Protein AF-0000000072499290 (afdb_homodimer)

Solvent-accessible surface area (backbone atoms only — not comparable to full-atom values): 29122 Å² total; per-residue (Å²): 47,39,33,35,29,14,34,14,55,21,41,80,44,41,24,20,47,49,44,53,54,50,51,65,66,23,79,44,36,35,33,54,62,57,80,50,80,59,65,70,48,50,71,67,54,44,25,62,72,63,68,46,74,70,42,79,32,39,62,63,42,51,74,72,36,43,61,65,69,51,53,60,18,80,79,32,36,28,27,40,37,27,69,14,22,57,42,77,43,70,70,52,51,52,54,50,52,52,32,50,75,69,69,29,55,70,46,71,37,69,22,17,29,71,83,54,52,58,24,77,58,37,47,55,61,53,45,25,26,48,43,37,65,47,72,75,69,52,98,87,46,72,83,57,64,54,54,55,54,48,31,54,22,41,75,71,34,18,21,26,49,32,45,49,32,63,47,46,66,50,63,37,65,67,24,61,71,70,71,43,90,52,56,49,73,66,44,67,44,44,63,31,56,53,31,46,53,50,53,52,43,51,52,52,52,55,63,68,50,69,95,78,76,76,77,84,66,73,74,49,57,72,37,48,27,37,43,37,13,31,59,68,34,96,74,44,43,66,41,60,43,31,38,58,57,32,55,73,54,84,68,74,66,70,52,40,38,39,30,45,57,36,62,75,49,73,67,29,52,58,40,42,57,76,32,109,46,39,33,34,28,14,35,15,54,22,41,82,46,41,24,20,47,48,47,51,54,51,50,64,66,24,80,43,36,34,31,52,61,60,82,54,77,58,64,69,47,52,72,66,53,43,26,63,72,64,68,46,75,70,42,80,33,40,60,64,42,53,74,72,36,42,62,64,70,52,54,62,19,80,80,34,37,28,27,41,35,28,70,13,24,57,41,77,44,70,69,53,50,51,53,51,54,53,32,49,74,70,67,27,57,71,45,72,36,71,21,18,30,70,82,54,52,58,24,77,60,37,47,56,62,53,45,25,25,48,45,37,64,46,72,77,68,52,97,88,46,72,84,55,66,53,53,55,56,49,32,56,24,41,78,70,35,17,21,26,50,32,46,49,32,62,48,46,64,47,63,38,66,67,26,61,70,69,71,42,88,52,57,48,74,66,44,67,46,44,62,32,56,53,32,46,53,52,53,50,42,51,52,51,54,56,64,69,53,75,93,82,82,75,78,85,66,74,73,49,59,73,36,49,27,38,43,37,13,33,60,69,33,96,74,45,43,66,39,60,43,32,37,58,59,33,57,74,54,82,67,74,66,72,54,40,38,40,30,45,58,36,62,74,50,72,68,28,52,60,39,44,57,75,33,110

Secondary structure (DSSP, 8-state):
-EEEEE-BSS-GGGSBHHHHHHHHH-SEEEEE-SS---SS--HHHHHHHHTS--EEE-HHHHHH-HHHHHTTTTTS-EEEEESBSTTSSHHHHHHHHHHHHTT--EEEE----HHHHGGGGS--GGGB---EEEPPP-SS----HHHHHHHHHHHTT-BEEEEEPEE---B-HHHHHHT---B-PPEEPPHHHHHHHHHHHHHHHHHH--SSS-------TT-EEEEEESTTSTT-EEEEEETGGGGG----SSPEEEEE--SPPHHHHHHHGGG-/-EEEEE-BSS-GGGSBHHHHHHHHH-SEEEEE-SS---SS--HHHHHHHHTS--EEE-HHHHHH-HHHHHTTTTTS-EEEEESBSTTSSHHHHHHHHHHHHTT--EEEE----HHHHGGGGS--GGGB---EEEPPP-SS----HHHHHHHHHHHTT-BEEEEEPEE---B-HHHHHHT---B-PPEEPPHHHHHHHHHHHHHHHHHH--SSS-------TT-EEEEEESTTSTT-EEEEEETGGGGG----SSPEEEEE--SPPHHHHHHHGGG-

Foldseek 3Di:
DEEEFECEFADNVQGDPVRLVLLVQFPAAEEEDEADDNVPDDLVRNCVVSVHHYHYAYLCCLVPVLVVQCPCLQPTYGYYYYYAFQPPDPSNVVSVVVCVVVPRDYDGHTGHHCLVLVCVLVADSVQADDEAEDEDDDPVDQDLVSQVVCQVSQVVQGKYKYFYDKAWFDPPPVCVVVVHSDGPHIDADDLLSSLVSNQVSVVVVVVVPPPDDPPSGPQDQQFKKKKWFSGPYPLIAIAIGGSVCSNPDDRDDDDMMMMGGGHDDPSSVVSNVVHD/DEEEFECEFAANVQGDPVRLVLLVQFPAAEEEDEADDNVPDDLVRNCVVSVHHYHYAYLCCLVPVLVVQCPCLQPTYGYYYYYAFQPPDVSNVVSVVVCVVVPRDYDGHTGHHCLVLVCVLVADSVQADDEAEDEQDDPVDQDLVSQVVCQVSQVVQGKYKYFYDKAWFDPPPVCVVVVHSDGPHIDADDLLRSLVSNQVSVVVVVVVPPDDDPPSGPQDQQFKKKKWFSRPYPLIAIAIGGSVCSNPDDRDDDDMMMMGGGHDDPSSVVSNVVHD

Structure (mmCIF, N/CA/C/O backbone):
data_AF-0000000072499290-model_v1
#
loop_
_entity.id
_entity.type
_entity.pdbx_description
1 polymer 'diphthine methyl ester synthase'
#
loop_
_atom_site.group_PDB
_atom_site.id
_atom_site.type_symbol
_atom_site.label_atom_id
_atom_site.label_alt_id
_atom_site.label_comp_id
_atom_site.label_asym_id
_atom_site.label_entity_id
_atom_site.label_seq_id
_atom_site.pdbx_PDB_ins_code
_atom_site.Cartn_x
_atom_site.Cartn_y
_atom_site.Cartn_z
_atom_site.occupancy
_atom_site.B_iso_or_equiv
_atom_site.auth_seq_id
_atom_site.auth_comp_id
_atom_site.auth_asym_id
_atom_site.auth_atom_id
_atom_site.pdbx_PDB_model_num
ATOM 1 N N . MET A 1 1 ? 14.492 12.625 -19.109 1 92.94 1 MET A N 1
ATOM 2 C CA . MET A 1 1 ? 13.508 11.742 -18.5 1 92.94 1 MET A CA 1
ATOM 3 C C . MET A 1 1 ? 13.18 12.195 -17.078 1 92.94 1 MET A C 1
ATOM 5 O O . MET A 1 1 ? 14.047 12.719 -16.375 1 92.94 1 MET A O 1
ATOM 9 N N . LEU A 1 2 ? 11.938 12.016 -16.734 1 93.06 2 LEU A N 1
ATOM 10 C CA . LEU A 1 2 ? 11.5 12.352 -15.383 1 93.06 2 LEU A CA 1
ATOM 11 C C . LEU A 1 2 ? 11.367 11.102 -14.523 1 93.06 2 LEU A C 1
ATOM 13 O O . LEU A 1 2 ? 10.633 10.172 -14.875 1 93.06 2 LEU A O 1
ATOM 17 N N . TYR A 1 3 ? 12.086 11.117 -13.461 1 94 3 TYR A N 1
ATOM 18 C CA . TYR A 1 3 ? 11.984 10.008 -12.516 1 94 3 TYR A CA 1
ATOM 19 C C . TYR A 1 3 ? 11.234 10.43 -11.258 1 94 3 TYR A C 1
ATOM 21 O O . TYR A 1 3 ? 11.617 11.391 -10.586 1 94 3 TYR A O 1
ATOM 29 N N . LEU A 1 4 ? 10.164 9.797 -11.031 1 93.94 4 LEU A N 1
ATOM 30 C CA . LEU A 1 4 ? 9.492 9.953 -9.742 1 93.94 4 LEU A CA 1
ATOM 31 C C . LEU A 1 4 ? 9.914 8.852 -8.773 1 93.94 4 LEU A C 1
ATOM 33 O O . LEU A 1 4 ? 9.57 7.68 -8.977 1 93.94 4 LEU A O 1
ATOM 37 N N . ILE A 1 5 ? 10.562 9.281 -7.68 1 94.38 5 ILE A N 1
ATOM 38 C CA . ILE A 1 5 ? 11.219 8.297 -6.828 1 94.38 5 ILE A CA 1
ATOM 39 C C . ILE A 1 5 ? 10.633 8.352 -5.418 1 94.38 5 ILE A C 1
ATOM 41 O O . ILE A 1 5 ? 10.648 9.406 -4.777 1 94.38 5 ILE A O 1
ATOM 45 N N . GLY A 1 6 ? 10.141 7.215 -4.973 1 93.5 6 GLY A N 1
ATOM 46 C CA . GLY A 1 6 ? 9.703 7.102 -3.59 1 93.5 6 GLY A CA 1
ATOM 47 C C . GLY A 1 6 ? 10.844 6.91 -2.613 1 93.5 6 GLY A C 1
ATOM 48 O O . GLY A 1 6 ? 11.75 6.105 -2.857 1 93.5 6 GLY A O 1
ATOM 49 N N . LEU A 1 7 ? 10.758 7.602 -1.494 1 91.69 7 LEU A N 1
ATOM 50 C CA . LEU A 1 7 ? 11.867 7.602 -0.544 1 91.69 7 LEU A CA 1
ATOM 51 C C . LEU A 1 7 ? 11.594 6.641 0.608 1 91.69 7 LEU A C 1
ATOM 53 O O . LEU A 1 7 ? 12.477 6.375 1.426 1 91.69 7 LEU A O 1
ATOM 57 N N . GLY A 1 8 ? 10.359 6.141 0.69 1 90.75 8 GLY A N 1
ATOM 58 C CA . GLY A 1 8 ? 9.984 5.336 1.845 1 90.75 8 GLY A CA 1
ATOM 59 C C . GLY A 1 8 ? 9.508 6.172 3.021 1 90.75 8 GLY A C 1
ATOM 60 O O . GLY A 1 8 ? 9.141 7.332 2.855 1 90.75 8 GLY A O 1
ATOM 61 N N . LEU A 1 9 ? 9.539 5.605 4.254 1 87.88 9 LEU A N 1
ATOM 62 C CA . LEU A 1 9 ? 8.828 6.258 5.344 1 87.88 9 LEU A CA 1
ATOM 63 C C . LEU A 1 9 ? 9.773 6.59 6.492 1 87.88 9 LEU A C 1
ATOM 65 O O . LEU A 1 9 ? 9.523 7.516 7.266 1 87.88 9 LEU A O 1
ATOM 69 N N . GLY A 1 10 ? 10.82 5.934 6.652 1 84.44 10 GLY A N 1
ATOM 70 C CA . GLY A 1 10 ? 11.594 6 7.883 1 84.44 10 GLY A CA 1
ATOM 71 C C . GLY A 1 10 ? 12.734 6.996 7.82 1 84.44 10 GLY A C 1
ATOM 72 O O . GLY A 1 10 ? 12.711 8.023 8.5 1 84.44 10 GLY A O 1
ATOM 73 N N . ASP A 1 11 ? 13.742 6.621 7.051 1 87.25 11 ASP A N 1
ATOM 74 C CA . ASP A 1 11 ? 14.93 7.469 6.988 1 87.25 11 ASP A CA 1
ATOM 75 C C . ASP A 1 11 ? 15.586 7.395 5.613 1 87.25 11 ASP A C 1
ATOM 77 O O . ASP A 1 11 ? 15.047 6.758 4.699 1 87.25 11 ASP A O 1
ATOM 81 N N . LYS A 1 12 ? 16.656 8.047 5.492 1 89.06 12 LYS A N 1
ATOM 82 C CA . LYS A 1 12 ? 17.344 8.211 4.211 1 89.06 12 LYS A CA 1
ATOM 83 C C . LYS A 1 12 ? 17.766 6.863 3.641 1 89.06 12 LYS A C 1
ATOM 85 O O . LYS A 1 12 ? 18 6.738 2.436 1 89.06 12 LYS A O 1
ATOM 90 N N . THR A 1 13 ? 17.844 5.887 4.484 1 92.44 13 THR A N 1
ATOM 91 C CA . THR A 1 13 ? 18.312 4.586 4.016 1 92.44 13 THR A CA 1
ATOM 92 C C . THR A 1 13 ? 17.156 3.756 3.479 1 92.44 13 THR A C 1
ATOM 94 O O . THR A 1 13 ? 17.359 2.65 2.971 1 92.44 13 THR A O 1
ATOM 97 N N . ASP A 1 14 ? 15.969 4.32 3.49 1 93.75 14 ASP A N 1
ATOM 98 C CA . ASP A 1 14 ? 14.789 3.602 3.012 1 93.75 14 ASP A CA 1
ATOM 99 C C . ASP A 1 14 ? 14.672 3.695 1.491 1 93.75 14 ASP A C 1
ATOM 101 O O . ASP A 1 14 ? 13.828 3.031 0.887 1 93.75 14 ASP A O 1
ATOM 105 N N . ILE A 1 15 ? 15.531 4.461 0.903 1 94.56 15 ILE A N 1
ATOM 106 C CA . ILE A 1 15 ? 15.523 4.562 -0.552 1 94.56 15 ILE A CA 1
ATOM 107 C C . ILE A 1 15 ? 16.031 3.262 -1.166 1 94.56 15 ILE A C 1
ATOM 109 O O . ILE A 1 15 ? 16.859 2.566 -0.568 1 94.56 15 ILE A O 1
ATOM 113 N N . THR A 1 16 ? 15.523 2.924 -2.287 1 96.69 16 THR A N 1
ATOM 114 C CA . THR A 1 16 ? 15.969 1.726 -2.992 1 96.69 16 THR A CA 1
ATOM 115 C C . THR A 1 16 ? 17.312 1.957 -3.66 1 96.69 16 THR A C 1
ATOM 117 O O . THR A 1 16 ? 17.688 3.1 -3.932 1 96.69 16 THR A O 1
ATOM 120 N N . ILE A 1 17 ? 18 0.877 -3.936 1 96 17 ILE A N 1
ATOM 121 C CA . ILE A 1 17 ? 19.25 0.969 -4.684 1 96 17 ILE A CA 1
ATOM 122 C C . ILE A 1 17 ? 19 1.605 -6.047 1 96 17 ILE A C 1
ATOM 124 O O . ILE A 1 17 ? 19.734 2.498 -6.473 1 96 17 ILE A O 1
ATOM 128 N N . LYS A 1 18 ? 17.922 1.177 -6.656 1 95.06 18 LYS A N 1
ATOM 129 C CA . LYS A 1 18 ? 17.5 1.73 -7.941 1 95.06 18 LYS A CA 1
ATOM 130 C C . LYS A 1 18 ? 17.266 3.234 -7.84 1 95.06 18 LYS A C 1
ATOM 132 O O . LYS A 1 18 ? 17.734 4 -8.688 1 95.06 18 LYS A O 1
ATOM 137 N N . GLY A 1 19 ? 16.531 3.621 -6.809 1 95.69 19 GLY A N 1
ATOM 138 C CA . GLY A 1 19 ? 16.266 5.035 -6.598 1 95.69 19 GLY A CA 1
ATOM 139 C C . GLY A 1 19 ? 17.531 5.859 -6.406 1 95.69 19 GLY A C 1
ATOM 140 O O . GLY A 1 19 ? 17.656 6.941 -6.98 1 95.69 19 GLY A O 1
ATOM 141 N N . LEU A 1 20 ? 18.438 5.359 -5.629 1 96 20 LEU A N 1
ATOM 142 C CA . LEU A 1 20 ? 19.688 6.07 -5.363 1 96 20 LEU A CA 1
ATOM 143 C C . LEU A 1 20 ? 20.5 6.223 -6.637 1 96 20 LEU A C 1
ATOM 145 O O . LEU A 1 20 ? 21.062 7.289 -6.895 1 96 20 LEU A O 1
ATOM 149 N N . GLU A 1 21 ? 20.578 5.199 -7.43 1 95.38 21 GLU A N 1
ATOM 150 C CA . GLU A 1 21 ? 21.312 5.246 -8.688 1 95.38 21 GLU A CA 1
ATOM 151 C C . GLU A 1 21 ? 20.734 6.293 -9.633 1 95.38 21 GLU A C 1
ATOM 153 O O . GLU A 1 21 ? 21.469 7.027 -10.289 1 95.38 21 GLU A O 1
ATOM 158 N N . LEU A 1 22 ? 19.438 6.348 -9.711 1 95.44 22 LEU A N 1
ATOM 159 C CA . LEU A 1 22 ? 18.766 7.297 -10.594 1 95.44 22 LEU A CA 1
ATOM 160 C C . LEU A 1 22 ? 18.969 8.727 -10.109 1 95.44 22 LEU A C 1
ATOM 162 O O . LEU A 1 22 ? 19.094 9.648 -10.922 1 95.44 22 LEU A O 1
ATOM 166 N N . ILE A 1 23 ? 18.969 8.875 -8.773 1 94.94 23 ILE A N 1
ATOM 167 C CA . ILE A 1 23 ? 19.234 10.188 -8.203 1 94.94 23 ILE A CA 1
ATOM 168 C C . ILE A 1 23 ? 20.625 10.656 -8.625 1 94.94 23 ILE A C 1
ATOM 170 O O . ILE A 1 23 ? 20.797 11.797 -9.055 1 94.94 23 ILE A O 1
ATOM 174 N N . LYS A 1 24 ? 21.578 9.812 -8.555 1 93.69 24 LYS A N 1
ATOM 175 C CA . LYS A 1 24 ? 22.969 10.148 -8.867 1 93.69 24 LYS A CA 1
ATOM 176 C C . LYS A 1 24 ? 23.125 10.477 -10.352 1 93.69 24 LYS A C 1
ATOM 178 O O . LYS A 1 24 ? 23.984 11.281 -10.727 1 93.69 24 LYS A O 1
ATOM 183 N N . LYS A 1 25 ? 22.328 9.938 -11.133 1 93.44 25 LYS A N 1
ATOM 184 C CA . LYS A 1 25 ? 22.391 10.141 -12.578 1 93.44 25 LYS A CA 1
ATOM 185 C C . LYS A 1 25 ? 21.625 11.391 -12.992 1 93.44 25 LYS A C 1
ATOM 187 O O . LYS A 1 25 ? 21.766 11.867 -14.125 1 93.44 25 LYS A O 1
ATOM 192 N N . SER A 1 26 ? 20.844 11.914 -12.172 1 94.62 26 SER A N 1
ATOM 193 C CA . SER A 1 26 ? 19.969 13.031 -12.516 1 94.62 26 SER A CA 1
ATOM 194 C C . SER A 1 26 ? 20.703 14.367 -12.406 1 94.62 26 SER A C 1
ATOM 196 O O . SER A 1 26 ? 21.5 14.562 -11.492 1 94.62 26 SER A O 1
ATOM 198 N N . LYS A 1 27 ? 20.406 15.195 -13.305 1 93.62 27 LYS A N 1
ATOM 199 C CA . LYS A 1 27 ? 21 16.531 -13.312 1 93.62 27 LYS A CA 1
ATOM 200 C C . LYS A 1 27 ? 20.391 17.422 -12.234 1 93.62 27 LYS A C 1
ATOM 202 O O . LYS A 1 27 ? 21.078 18.219 -11.617 1 93.62 27 LYS A O 1
ATOM 207 N N . ARG A 1 28 ? 19.094 17.297 -12.055 1 93.06 28 ARG A N 1
ATOM 208 C CA . ARG A 1 28 ? 18.344 18.047 -11.039 1 93.06 28 ARG A CA 1
ATOM 209 C C . ARG A 1 28 ? 17.516 17.109 -10.172 1 93.06 28 ARG A C 1
ATOM 211 O O . ARG A 1 28 ? 16.922 16.141 -10.68 1 93.06 28 ARG A O 1
ATOM 218 N N . VAL A 1 29 ? 17.531 17.422 -8.922 1 93.06 29 VAL A N 1
ATOM 219 C CA . VAL A 1 29 ? 16.797 16.594 -7.969 1 93.06 29 VAL A CA 1
ATOM 220 C C . VAL A 1 29 ? 15.875 17.484 -7.121 1 93.06 29 VAL A C 1
ATOM 222 O O . VAL A 1 29 ? 16.344 18.391 -6.441 1 93.06 29 VAL A O 1
ATOM 225 N N . TYR A 1 30 ? 14.594 17.141 -7.227 1 89.19 30 TYR A N 1
ATOM 226 C CA . TYR A 1 30 ? 13.594 17.891 -6.469 1 89.19 30 TYR A CA 1
ATOM 227 C C . TYR A 1 30 ? 13.016 17.047 -5.344 1 89.19 30 TYR A C 1
ATOM 229 O O . TYR A 1 30 ? 12.836 15.836 -5.496 1 89.19 30 TYR A O 1
ATOM 237 N N . LEU A 1 31 ? 12.781 17.656 -4.195 1 87.5 31 LEU A N 1
ATOM 238 C CA . LEU A 1 31 ? 12.125 17 -3.068 1 87.5 31 LEU A CA 1
ATOM 239 C C . LEU A 1 31 ? 10.797 17.688 -2.738 1 87.5 31 LEU A C 1
ATOM 241 O O . LEU A 1 31 ? 10.742 18.906 -2.566 1 87.5 31 LEU A O 1
ATOM 245 N N . GLU A 1 32 ? 9.859 16.75 -2.664 1 77.75 32 GLU A N 1
ATOM 246 C CA . GLU A 1 32 ? 8.547 17.281 -2.299 1 77.75 32 GLU A CA 1
ATOM 247 C C . GLU A 1 32 ? 8.523 17.734 -0.839 1 77.75 32 GLU A C 1
ATOM 249 O O . GLU A 1 32 ? 8.992 17.016 0.044 1 77.75 32 GLU A O 1
ATOM 254 N N . SER A 1 33 ? 8.188 18.906 -0.41 1 62.28 33 SER A N 1
ATOM 255 C CA . SER A 1 33 ? 8.234 19.422 0.957 1 62.28 33 SER A CA 1
ATOM 256 C C . SER A 1 33 ? 6.836 19.688 1.499 1 62.28 33 SER A C 1
ATOM 258 O O . SER A 1 33 ? 6.684 20.281 2.566 1 62.28 33 SER A O 1
ATOM 260 N N . TYR A 1 34 ? 5.828 19.297 0.99 1 55.09 34 TYR A N 1
ATOM 261 C CA . TYR A 1 34 ? 4.523 19.75 1.457 1 55.09 34 TYR A CA 1
ATOM 262 C C . TYR A 1 34 ? 3.686 18.578 1.948 1 55.09 34 TYR A C 1
ATOM 264 O O . TYR A 1 34 ? 2.645 18.766 2.582 1 55.09 34 TYR A O 1
ATOM 272 N N . THR A 1 35 ? 3.998 17.453 1.677 1 51 35 THR A N 1
ATOM 273 C CA . THR A 1 35 ? 3.072 16.375 1.994 1 51 35 THR A CA 1
ATOM 274 C C . THR A 1 35 ? 3.545 15.602 3.223 1 51 35 THR A C 1
ATOM 276 O O . THR A 1 35 ? 2.729 15.148 4.027 1 51 35 THR A O 1
ATOM 279 N N . SER A 1 36 ? 4.746 15.25 3.289 1 55.59 36 SER A N 1
ATOM 280 C CA . SER A 1 36 ? 5.23 14.422 4.391 1 55.59 36 SER A CA 1
ATOM 281 C C . SER A 1 36 ? 6.613 14.875 4.852 1 55.59 36 SER A C 1
ATOM 283 O O . SER A 1 36 ? 7.316 15.578 4.129 1 55.59 36 SER A O 1
ATOM 285 N N . ILE A 1 37 ? 6.715 15.07 6.234 1 56.5 37 ILE A N 1
ATOM 286 C CA . ILE A 1 37 ? 8.055 15.297 6.773 1 56.5 37 ILE A CA 1
ATOM 287 C C . ILE A 1 37 ? 8.766 13.953 6.949 1 56.5 37 ILE A C 1
ATOM 289 O O . ILE A 1 37 ? 8.164 12.969 7.371 1 56.5 37 ILE A O 1
ATOM 293 N N . TYR A 1 38 ? 9.859 13.883 6.238 1 58.81 38 TYR A N 1
ATOM 294 C CA . TYR A 1 38 ? 10.703 12.711 6.426 1 58.81 38 TYR A CA 1
ATOM 295 C C . TYR A 1 38 ? 11.242 12.648 7.852 1 58.81 38 TYR A C 1
ATOM 297 O O . TYR A 1 38 ? 11.828 13.617 8.344 1 58.81 38 TYR A O 1
ATOM 305 N N . CYS A 1 39 ? 10.641 11.836 8.742 1 56.75 39 CYS A N 1
ATOM 306 C CA . CYS A 1 39 ? 10.664 11.719 10.195 1 56.75 39 CYS A CA 1
ATOM 307 C C . CYS A 1 39 ? 12.062 11.992 10.734 1 56.75 39 CYS A C 1
ATOM 309 O O . CYS A 1 39 ? 12.219 12.594 11.805 1 56.75 39 CYS A O 1
ATOM 311 N N . GLN A 1 40 ? 13.102 11.617 10.055 1 60.12 40 GLN A N 1
ATOM 312 C CA . GLN A 1 40 ? 14.336 11.656 10.836 1 60.12 40 GLN A CA 1
ATOM 313 C C . GLN A 1 40 ? 15.398 12.516 10.156 1 60.12 40 GLN A C 1
ATOM 315 O O . GLN A 1 40 ? 16.281 13.07 10.82 1 60.12 40 GLN A O 1
ATOM 320 N N . ASP A 1 41 ? 15.188 12.703 8.875 1 69.5 41 ASP A N 1
ATOM 321 C CA . ASP A 1 41 ? 16.297 13.328 8.156 1 69.5 41 ASP A CA 1
ATOM 322 C C . ASP A 1 41 ? 15.898 14.695 7.613 1 69.5 41 ASP A C 1
ATOM 324 O O . ASP A 1 41 ? 14.773 14.875 7.137 1 69.5 41 ASP A O 1
ATOM 328 N N . ASP A 1 42 ? 16.828 15.539 7.84 1 75.88 42 ASP A N 1
ATOM 329 C CA . ASP A 1 42 ? 16.625 16.844 7.215 1 75.88 42 ASP A CA 1
ATOM 330 C C . ASP A 1 42 ? 17.234 16.875 5.816 1 75.88 42 ASP A C 1
ATOM 332 O O . ASP A 1 42 ? 17.781 15.883 5.34 1 75.88 42 ASP A O 1
ATOM 336 N N . ARG A 1 43 ? 17.016 17.984 5.195 1 79.25 43 ARG A N 1
ATOM 337 C CA . ARG A 1 43 ? 17.453 18.141 3.816 1 79.25 43 ARG A CA 1
ATOM 338 C C . ARG A 1 43 ? 18.969 17.938 3.707 1 79.25 43 ARG A C 1
ATOM 340 O O . ARG A 1 43 ? 19.453 17.281 2.777 1 79.25 43 ARG A O 1
ATOM 347 N N . ASN A 1 44 ? 19.672 18.438 4.633 1 82.25 44 ASN A N 1
ATOM 348 C CA . ASN A 1 44 ? 21.125 18.312 4.617 1 82.25 44 ASN A CA 1
ATOM 349 C C . ASN A 1 44 ? 21.578 16.859 4.75 1 82.25 44 ASN A C 1
ATOM 351 O O . ASN A 1 44 ? 22.531 16.438 4.098 1 82.25 44 ASN A O 1
ATOM 355 N N . ASP A 1 45 ? 20.859 16.156 5.551 1 85.44 45 ASP A N 1
ATOM 356 C CA . ASP A 1 45 ? 21.156 14.742 5.719 1 85.44 45 ASP A CA 1
ATOM 357 C C . ASP A 1 45 ? 20.953 13.977 4.414 1 85.44 45 ASP A C 1
ATOM 359 O O . ASP A 1 45 ? 21.766 13.133 4.043 1 85.44 45 ASP A O 1
ATOM 363 N N . LEU A 1 46 ? 19.953 14.359 3.736 1 86.5 46 LEU A N 1
ATOM 364 C CA . LEU A 1 46 ? 19.625 13.695 2.48 1 86.5 46 LEU A CA 1
ATOM 365 C C . LEU A 1 46 ? 20.656 14.023 1.406 1 86.5 46 LEU A C 1
ATOM 367 O O . LEU A 1 46 ? 21.109 13.133 0.684 1 86.5 46 LEU A O 1
ATOM 371 N N . GLU A 1 47 ? 21.031 15.297 1.346 1 89.56 47 GLU A N 1
ATOM 372 C CA . GLU A 1 47 ? 22 15.734 0.348 1 89.56 47 GLU A CA 1
ATOM 373 C C . GLU A 1 47 ? 23.359 15.055 0.562 1 89.56 47 GLU A C 1
ATOM 375 O O . GLU A 1 47 ? 24.016 14.641 -0.399 1 89.56 47 GLU A O 1
ATOM 380 N N . THR A 1 48 ? 23.703 14.93 1.791 1 89.38 48 THR A N 1
ATOM 381 C CA . THR A 1 48 ? 24.953 14.281 2.125 1 89.38 48 THR A CA 1
ATOM 382 C C . THR A 1 48 ? 24.906 12.797 1.784 1 89.38 48 THR A C 1
ATOM 384 O O . THR A 1 48 ? 25.844 12.258 1.182 1 89.38 48 THR A O 1
ATOM 387 N N . PHE A 1 49 ? 23.875 12.242 2.117 1 89.25 49 PHE A N 1
ATOM 388 C CA . PHE A 1 49 ? 23.734 10.812 1.905 1 89.25 49 PHE A CA 1
ATOM 389 C C . PHE A 1 49 ? 23.609 10.492 0.421 1 89.25 49 PHE A C 1
ATOM 391 O O . PHE A 1 49 ? 24.219 9.531 -0.069 1 89.25 49 PHE A O 1
ATOM 398 N N . TYR A 1 50 ? 22.812 11.258 -0.267 1 90.38 50 TYR A N 1
ATOM 399 C CA . TYR A 1 50 ? 22.562 11.008 -1.684 1 90.38 50 TYR A CA 1
ATOM 400 C C . TYR A 1 50 ? 23.719 11.547 -2.535 1 90.38 50 TYR A C 1
ATOM 402 O O . TYR A 1 50 ? 23.875 11.156 -3.693 1 90.38 50 TYR A O 1
ATOM 410 N N . GLY A 1 51 ? 24.453 12.484 -2.039 1 89.81 51 GLY A N 1
ATOM 411 C CA . GLY A 1 51 ? 25.609 13.023 -2.73 1 89.81 51 GLY A CA 1
ATOM 412 C C . GLY A 1 51 ? 25.25 14.008 -3.824 1 89.81 51 GLY A C 1
ATOM 413 O O . GLY A 1 51 ? 25.875 14.031 -4.879 1 89.81 51 GLY A O 1
ATOM 414 N N . CYS A 1 52 ? 24.125 14.656 -3.645 1 90.06 52 CYS A N 1
ATOM 415 C CA . CYS A 1 52 ? 23.688 15.633 -4.641 1 90.06 52 CYS A CA 1
ATOM 416 C C . CYS A 1 52 ? 22.906 16.766 -3.994 1 90.06 52 CYS A C 1
ATOM 418 O O . CYS A 1 52 ? 22.484 16.656 -2.838 1 90.06 52 CYS A O 1
ATOM 420 N N . GLU A 1 53 ? 22.797 17.844 -4.727 1 89.81 53 GLU A N 1
ATOM 421 C CA . GLU A 1 53 ? 21.969 18.969 -4.27 1 89.81 53 GLU A CA 1
ATOM 422 C C . GLU A 1 53 ? 20.484 18.672 -4.48 1 89.81 53 GLU A C 1
ATOM 424 O O . GLU A 1 53 ? 20.094 18.125 -5.516 1 89.81 53 GLU A O 1
ATOM 429 N N . ILE A 1 54 ? 19.703 19 -3.459 1 88.62 54 ILE A N 1
ATOM 430 C CA . ILE A 1 54 ? 18.266 18.766 -3.516 1 88.62 54 ILE A CA 1
ATOM 431 C C . ILE A 1 54 ? 17.531 20.094 -3.494 1 88.62 54 ILE A C 1
ATOM 433 O O . ILE A 1 54 ? 17.766 20.922 -2.621 1 88.62 54 ILE A O 1
ATOM 437 N N . ILE A 1 55 ? 16.656 20.312 -4.434 1 86.31 55 ILE A N 1
ATOM 438 C CA . ILE A 1 55 ? 15.852 21.531 -4.535 1 86.31 55 ILE A CA 1
ATOM 439 C C . ILE A 1 55 ? 14.477 21.297 -3.92 1 86.31 55 ILE A C 1
ATOM 441 O O . ILE A 1 55 ? 13.734 20.406 -4.363 1 86.31 55 ILE A O 1
ATOM 445 N N . PRO A 1 56 ? 14.156 22.016 -2.893 1 83 56 PRO A N 1
ATOM 446 C CA . PRO A 1 56 ? 12.828 21.844 -2.305 1 83 56 PRO A CA 1
ATOM 447 C C . PRO A 1 56 ? 11.711 22.312 -3.234 1 83 56 PRO A C 1
ATOM 449 O O . PRO A 1 56 ? 11.844 23.359 -3.883 1 83 56 PRO A O 1
ATOM 452 N N . ALA A 1 57 ? 10.773 21.469 -3.375 1 77.56 57 ALA A N 1
ATOM 453 C CA . ALA A 1 57 ? 9.625 21.812 -4.203 1 77.56 57 ALA A CA 1
ATOM 454 C C . ALA A 1 57 ? 8.344 21.828 -3.373 1 77.56 57 ALA A C 1
ATOM 456 O O . ALA A 1 57 ? 7.859 20.781 -2.936 1 77.56 57 ALA A O 1
ATOM 457 N N . ASP A 1 58 ? 7.898 23.031 -3.059 1 70.5 58 ASP A N 1
ATOM 458 C CA . ASP A 1 58 ? 6.641 23.125 -2.328 1 70.5 58 ASP A CA 1
ATOM 459 C C . ASP A 1 58 ? 5.445 22.953 -3.264 1 70.5 58 ASP A C 1
ATOM 461 O O . ASP A 1 58 ? 5.617 22.797 -4.473 1 70.5 58 ASP A O 1
ATOM 465 N N . ARG A 1 59 ? 4.254 22.844 -2.582 1 63.81 59 ARG A N 1
ATOM 466 C CA . ARG A 1 59 ? 3.031 22.562 -3.336 1 63.81 59 ARG A CA 1
ATOM 467 C C . ARG A 1 59 ? 2.846 23.578 -4.461 1 63.81 59 ARG A C 1
ATOM 469 O O . ARG A 1 59 ? 2.555 23.203 -5.598 1 63.81 59 ARG A O 1
ATOM 476 N N . GLU A 1 60 ? 3.014 24.781 -4.102 1 60.97 60 GLU A N 1
ATOM 477 C CA . GLU A 1 60 ? 2.824 25.859 -5.074 1 60.97 60 GLU A CA 1
ATOM 478 C C . GLU A 1 60 ? 3.809 25.734 -6.23 1 60.97 60 GLU A C 1
ATOM 480 O O . GLU A 1 60 ? 3.443 25.953 -7.387 1 60.97 60 GLU A O 1
ATOM 485 N N . PHE A 1 61 ? 4.938 25.328 -5.898 1 62.44 61 PHE A N 1
ATOM 486 C CA . PHE A 1 61 ? 5.973 25.188 -6.914 1 62.44 61 PHE A CA 1
ATOM 487 C C . PHE A 1 61 ? 5.629 24.062 -7.883 1 62.44 61 PHE A C 1
ATOM 489 O O . PHE A 1 61 ? 5.762 24.234 -9.102 1 62.44 61 PHE A O 1
ATOM 496 N N . VAL A 1 62 ? 5.125 23 -7.348 1 62.5 62 VAL A N 1
ATOM 497 C CA . VAL A 1 62 ? 4.82 21.844 -8.172 1 62.5 62 VAL A CA 1
ATOM 498 C C . VAL A 1 62 ? 3.607 22.125 -9.055 1 62.5 62 VAL A C 1
ATOM 500 O O . VAL A 1 62 ? 3.586 21.781 -10.234 1 62.5 62 VAL A O 1
ATOM 503 N N . GLU A 1 63 ? 2.721 22.75 -8.469 1 63.41 63 GLU A N 1
ATOM 504 C CA . GLU A 1 63 ? 1.485 23.016 -9.195 1 63.41 63 GLU A CA 1
ATOM 505 C C . GLU A 1 63 ? 1.684 24.141 -10.219 1 63.41 63 GLU A C 1
ATOM 507 O O . GLU A 1 63 ? 1.165 24.062 -11.336 1 63.41 63 GLU A O 1
ATOM 512 N N . LEU A 1 64 ? 2.469 25.156 -9.797 1 61.06 64 LEU A N 1
ATOM 513 C CA . LEU A 1 64 ? 2.578 26.359 -10.625 1 61.06 64 LEU A CA 1
ATOM 514 C C . LEU A 1 64 ? 3.828 26.297 -11.5 1 61.06 64 LEU A C 1
ATOM 516 O O . LEU A 1 64 ? 3.867 26.906 -12.57 1 61.06 64 LEU A O 1
ATOM 520 N N . ASN A 1 65 ? 4.73 25.641 -10.977 1 63.44 65 ASN A N 1
ATOM 521 C CA . ASN A 1 65 ? 5.996 25.719 -11.703 1 63.44 65 ASN A CA 1
ATOM 522 C C . ASN A 1 65 ? 6.438 24.344 -12.211 1 63.44 65 ASN A C 1
ATOM 524 O O . ASN A 1 65 ? 7.629 24.031 -12.219 1 63.44 65 ASN A O 1
ATOM 528 N N . SER A 1 66 ? 5.52 23.516 -12.5 1 70.44 66 SER A N 1
ATOM 529 C CA . SER A 1 66 ? 5.832 22.219 -13.078 1 70.44 66 SER A CA 1
ATOM 530 C C . SER A 1 66 ? 6.715 22.375 -14.312 1 70.44 66 SER A C 1
ATOM 532 O O . SER A 1 66 ? 7.535 21.5 -14.602 1 70.44 66 SER A O 1
ATOM 534 N N . ASP A 1 67 ? 6.574 23.484 -14.898 1 75.69 67 ASP A N 1
ATOM 535 C CA . ASP A 1 67 ? 7.363 23.734 -16.094 1 75.69 67 ASP A CA 1
ATOM 536 C C . ASP A 1 67 ? 8.852 23.844 -15.766 1 75.69 67 ASP A C 1
ATOM 538 O O . ASP A 1 67 ? 9.695 23.422 -16.547 1 75.69 67 ASP A O 1
ATOM 542 N N . GLU A 1 68 ? 8.992 24.375 -14.633 1 78.38 68 GLU A N 1
ATOM 543 C CA . GLU A 1 68 ? 10.391 24.5 -14.227 1 78.38 68 GLU A CA 1
ATOM 544 C C . GLU A 1 68 ? 11.008 23.141 -13.922 1 78.38 68 GLU A C 1
ATOM 546 O O . GLU A 1 68 ? 12.156 22.875 -14.273 1 78.38 68 GLU A O 1
ATOM 551 N N . ILE A 1 69 ? 10.266 22.344 -13.336 1 79.69 69 ILE A N 1
ATOM 552 C CA . ILE A 1 69 ? 10.727 21 -13 1 79.69 69 ILE A CA 1
ATOM 553 C C . ILE A 1 69 ? 10.992 20.219 -14.281 1 79.69 69 ILE A C 1
ATOM 555 O O . ILE A 1 69 ? 11.984 19.5 -14.375 1 79.69 69 ILE A O 1
ATOM 559 N N . LEU A 1 70 ? 10.148 20.453 -15.258 1 85.5 70 LEU A N 1
ATOM 560 C CA . LEU A 1 70 ? 10.203 19.656 -16.484 1 85.5 70 LEU A CA 1
ATOM 561 C C . LEU A 1 70 ? 11.117 20.328 -17.516 1 85.5 70 LEU A C 1
ATOM 563 O O . LEU A 1 70 ? 11.312 19.781 -18.609 1 85.5 70 LEU A O 1
ATOM 567 N N . LEU A 1 71 ? 11.602 21.438 -17.078 1 80.56 71 LEU A N 1
ATOM 568 C CA . LEU A 1 71 ? 12.453 22.156 -18.016 1 80.56 71 LEU A CA 1
ATOM 569 C C . LEU A 1 71 ? 13.625 21.297 -18.453 1 80.56 71 LEU A C 1
ATOM 571 O O . LEU A 1 71 ? 14.336 20.734 -17.625 1 80.56 71 LEU A O 1
ATOM 575 N N . ASN A 1 72 ? 13.844 21.047 -19.719 1 80.75 72 ASN A N 1
ATOM 576 C CA . ASN A 1 72 ? 14.93 20.312 -20.359 1 80.75 72 ASN A CA 1
ATOM 577 C C . ASN A 1 72 ? 14.898 18.844 -20 1 80.75 72 ASN A C 1
ATOM 579 O O . ASN A 1 72 ? 15.906 18.141 -20.109 1 80.75 72 ASN A O 1
ATOM 583 N N . ALA A 1 73 ? 13.82 18.391 -19.484 1 82.06 73 ALA A N 1
ATOM 584 C CA . ALA A 1 73 ? 13.734 16.984 -19.078 1 82.06 73 ALA A CA 1
ATOM 585 C C . ALA A 1 73 ? 13.656 16.062 -20.281 1 82.06 73 ALA A C 1
ATOM 587 O O . ALA A 1 73 ? 13.672 14.836 -20.141 1 82.06 73 ALA A O 1
ATOM 588 N N . ASP A 1 74 ? 13.57 16.625 -21.406 1 83.75 74 ASP A N 1
ATOM 589 C CA . ASP A 1 74 ? 13.648 15.844 -22.641 1 83.75 74 ASP A CA 1
ATOM 590 C C . ASP A 1 74 ? 15.094 15.5 -22.984 1 83.75 74 ASP A C 1
ATOM 592 O O . ASP A 1 74 ? 15.352 14.539 -23.703 1 83.75 74 ASP A O 1
ATOM 596 N N . ASN A 1 75 ? 15.992 16.234 -22.312 1 87.19 75 ASN A N 1
ATOM 597 C CA . ASN A 1 75 ? 17.391 16.031 -22.641 1 87.19 75 ASN A CA 1
ATOM 598 C C . ASN A 1 75 ? 18.219 15.68 -21.406 1 87.19 75 ASN A C 1
ATOM 600 O O . ASN A 1 75 ? 19.375 15.281 -21.516 1 87.19 75 ASN A O 1
ATOM 604 N N . GLU A 1 76 ? 17.609 15.953 -20.344 1 91.56 76 GLU A N 1
ATOM 605 C CA . GLU A 1 76 ? 18.281 15.68 -19.078 1 91.56 76 GLU A CA 1
ATOM 606 C C . GLU A 1 76 ? 17.406 14.867 -18.125 1 91.56 76 GLU A C 1
ATOM 608 O O . GLU A 1 76 ? 16.172 14.992 -18.172 1 91.56 76 GLU A O 1
ATOM 613 N N . ASP A 1 77 ? 18.094 14.109 -17.312 1 94.12 77 ASP A N 1
ATOM 614 C CA . ASP A 1 77 ? 17.344 13.336 -16.312 1 94.12 77 ASP A CA 1
ATOM 615 C C . ASP A 1 77 ? 17.016 14.195 -15.094 1 94.12 77 ASP A C 1
ATOM 617 O O . ASP A 1 77 ? 17.891 14.883 -14.562 1 94.12 77 ASP A O 1
ATOM 621 N N . VAL A 1 78 ? 15.789 14.172 -14.742 1 94 78 VAL A N 1
ATOM 622 C CA . VAL A 1 78 ? 15.312 14.914 -13.578 1 94 78 VAL A CA 1
ATOM 623 C C . VAL A 1 78 ? 14.648 13.961 -12.594 1 94 78 VAL A C 1
ATOM 625 O O . VAL A 1 78 ? 13.836 13.117 -12.984 1 94 78 VAL A O 1
ATOM 628 N N . ALA A 1 79 ? 15.016 14.086 -11.312 1 94.31 79 ALA A N 1
ATOM 629 C CA . ALA A 1 79 ? 14.43 13.234 -10.273 1 94.31 79 ALA A CA 1
ATOM 630 C C . ALA A 1 79 ? 13.523 14.047 -9.352 1 94.31 79 ALA A C 1
ATOM 632 O O . ALA A 1 79 ? 13.906 15.117 -8.883 1 94.31 79 ALA A O 1
ATOM 633 N N . PHE A 1 80 ? 12.352 13.594 -9.211 1 92 80 PHE A N 1
ATOM 634 C CA . PHE A 1 80 ? 11.391 14.148 -8.266 1 92 80 PHE A CA 1
ATOM 635 C C . PHE A 1 80 ? 11.164 13.188 -7.102 1 92 80 PHE A C 1
ATOM 637 O O . PHE A 1 80 ? 10.562 12.125 -7.277 1 92 80 PHE A O 1
ATOM 644 N N . LEU A 1 81 ? 11.594 13.586 -5.895 1 91 81 LEU A N 1
ATOM 645 C CA . LEU A 1 81 ? 11.57 12.719 -4.719 1 91 81 LEU A CA 1
ATOM 646 C C . LEU A 1 81 ? 10.289 12.93 -3.916 1 91 81 LEU A C 1
ATOM 648 O O . LEU A 1 81 ? 9.922 14.07 -3.613 1 91 81 LEU A O 1
ATOM 652 N N . VAL A 1 82 ? 9.695 11.812 -3.633 1 88.19 82 VAL A N 1
ATOM 653 C CA . VAL A 1 82 ? 8.445 11.844 -2.883 1 88.19 82 VAL A CA 1
ATOM 654 C C . VAL A 1 82 ? 8.578 11 -1.62 1 88.19 82 VAL A C 1
ATOM 656 O O . VAL A 1 82 ? 9.031 9.852 -1.678 1 88.19 82 VAL A O 1
ATOM 659 N N . VAL A 1 83 ? 8.219 11.586 -0.456 1 86 83 VAL A N 1
ATOM 660 C CA . VAL A 1 83 ? 8.203 10.789 0.766 1 86 83 VAL A CA 1
ATOM 661 C C . VAL A 1 83 ? 7.121 9.711 0.67 1 86 83 VAL A C 1
ATOM 663 O O . VAL A 1 83 ? 5.977 10.008 0.313 1 86 83 VAL A O 1
ATOM 666 N N . GLY A 1 84 ? 7.527 8.477 1.009 1 89.25 84 GLY A N 1
ATOM 667 C CA . GLY A 1 84 ? 6.633 7.359 0.767 1 89.25 84 GLY A CA 1
ATOM 668 C C . GLY A 1 84 ? 6.727 6.816 -0.646 1 89.25 84 GLY A C 1
ATOM 669 O O . GLY A 1 84 ? 7.82 6.508 -1.128 1 89.25 84 GLY A O 1
ATOM 670 N N . ASP A 1 85 ? 5.648 6.543 -1.292 1 90.5 85 ASP A N 1
ATOM 671 C CA . ASP A 1 85 ? 5.566 6.062 -2.668 1 90.5 85 ASP A CA 1
ATOM 672 C C . ASP A 1 85 ? 4.992 7.137 -3.59 1 90.5 85 ASP A C 1
ATOM 674 O O . ASP A 1 85 ? 4.113 7.902 -3.191 1 90.5 85 ASP A O 1
ATOM 678 N N . PRO A 1 86 ? 5.523 7.008 -4.859 1 83.38 86 PRO A N 1
ATOM 679 C CA . PRO A 1 86 ? 4.961 7.969 -5.809 1 83.38 86 PRO A CA 1
ATOM 680 C C . PRO A 1 86 ? 3.473 7.742 -6.062 1 83.38 86 PRO A C 1
ATOM 682 O O . PRO A 1 86 ? 2.992 6.609 -5.98 1 83.38 86 PRO A O 1
ATOM 685 N N . LEU A 1 87 ? 2.574 8.609 -6.117 1 75.94 87 LEU A N 1
ATOM 686 C CA . LEU A 1 87 ? 1.18 8.672 -6.539 1 75.94 87 LEU A CA 1
ATOM 687 C C . LEU A 1 87 ? 0.242 8.445 -5.359 1 75.94 87 LEU A C 1
ATOM 689 O O . LEU A 1 87 ? -0.906 8.039 -5.543 1 75.94 87 LEU A O 1
ATOM 693 N N . GLY A 1 88 ? 0.866 8.438 -4.254 1 64.94 88 GLY A N 1
ATOM 694 C CA . GLY A 1 88 ? -0.006 8.477 -3.092 1 64.94 88 GLY A CA 1
ATOM 695 C C . GLY A 1 88 ? -0.836 9.75 -3.014 1 64.94 88 GLY A C 1
ATOM 696 O O . GLY A 1 88 ? -1.833 9.797 -2.289 1 64.94 88 GLY A O 1
ATOM 697 N N . ALA A 1 89 ? -0.385 10.703 -3.816 1 62.5 89 ALA A N 1
ATOM 698 C CA . ALA A 1 89 ? -1.088 11.984 -3.797 1 62.5 89 ALA A CA 1
ATOM 699 C C . ALA A 1 89 ? -1.424 12.453 -5.211 1 62.5 89 ALA A C 1
ATOM 701 O O . ALA A 1 89 ? -0.697 12.148 -6.16 1 62.5 89 ALA A O 1
ATOM 702 N N . THR A 1 90 ? -2.41 13.133 -5.289 1 63.75 90 THR A N 1
ATOM 703 C CA . THR A 1 90 ? -2.926 13.641 -6.559 1 63.75 90 THR A CA 1
ATOM 704 C C . THR A 1 90 ? -1.924 14.586 -7.211 1 63.75 90 THR A C 1
ATOM 706 O O . THR A 1 90 ? -1.876 14.703 -8.438 1 63.75 90 THR A O 1
ATOM 709 N N . THR A 1 91 ? -1.228 15.227 -6.426 1 64.88 91 THR A N 1
ATOM 710 C CA . THR A 1 91 ? -0.281 16.219 -6.922 1 64.88 91 THR A CA 1
ATOM 711 C C . THR A 1 91 ? 0.754 15.562 -7.836 1 64.88 91 THR A C 1
ATOM 713 O O . THR A 1 91 ? 1.134 16.141 -8.859 1 64.88 91 THR A O 1
ATOM 716 N N . HIS A 1 92 ? 1.083 14.469 -7.645 1 75.81 92 HIS A N 1
ATOM 717 C CA . HIS A 1 92 ? 2.1 13.773 -8.43 1 75.81 92 HIS A CA 1
ATOM 718 C C . HIS A 1 92 ? 1.535 13.305 -9.766 1 75.81 92 HIS A C 1
ATOM 720 O O . HIS A 1 92 ? 2.242 13.305 -10.773 1 75.81 92 HIS A O 1
ATOM 726 N N . ALA A 1 93 ? 0.261 13.016 -9.672 1 78.44 93 ALA A N 1
ATOM 727 C CA . ALA A 1 93 ? -0.408 12.648 -10.914 1 78.44 93 ALA A CA 1
ATOM 728 C C . ALA A 1 93 ? -0.412 13.82 -11.898 1 78.44 93 ALA A C 1
ATOM 730 O O . ALA A 1 93 ? -0.221 13.633 -13.102 1 78.44 93 ALA A O 1
ATOM 731 N N . ASP A 1 94 ? -0.538 14.961 -11.359 1 79.75 94 ASP A N 1
ATOM 732 C CA . ASP A 1 94 ? -0.537 16.156 -12.195 1 79.75 94 ASP A CA 1
ATOM 733 C C . ASP A 1 94 ? 0.812 16.344 -12.883 1 79.75 94 ASP A C 1
ATOM 735 O O . ASP A 1 94 ? 0.867 16.734 -14.055 1 79.75 94 ASP A O 1
ATOM 739 N N . LEU A 1 95 ? 1.823 16.141 -12.18 1 84.19 95 LEU A N 1
ATOM 740 C CA . LEU A 1 95 ? 3.166 16.25 -12.734 1 84.19 95 LEU A CA 1
ATOM 741 C C . LEU A 1 95 ? 3.359 15.266 -13.891 1 84.19 95 LEU A C 1
ATOM 743 O O . LEU A 1 95 ? 3.943 15.617 -14.914 1 84.19 95 LEU A O 1
ATOM 747 N N . ILE A 1 96 ? 2.867 14.094 -13.773 1 87.5 96 ILE A N 1
ATOM 748 C CA . ILE A 1 96 ? 2.971 13.07 -14.797 1 87.5 96 ILE A CA 1
ATOM 749 C C . ILE A 1 96 ? 2.184 13.492 -16.031 1 87.5 96 ILE A C 1
ATOM 751 O O . ILE A 1 96 ? 2.662 13.359 -17.156 1 87.5 96 ILE A O 1
ATOM 755 N N . LEU A 1 97 ? 1.016 14.008 -15.797 1 86.94 97 LEU A N 1
ATOM 756 C CA . LEU A 1 97 ? 0.173 14.438 -16.906 1 86.94 97 LEU A CA 1
ATOM 757 C C . LEU A 1 97 ? 0.841 15.57 -17.688 1 86.94 97 LEU A C 1
ATOM 759 O O . LEU A 1 97 ? 0.8 15.586 -18.922 1 86.94 97 LEU A O 1
ATOM 763 N N . ARG A 1 98 ? 1.437 16.422 -16.953 1 86.19 98 ARG A N 1
ATOM 764 C CA . ARG A 1 98 ? 2.145 17.531 -17.609 1 86.19 98 ARG A CA 1
ATOM 765 C C . ARG A 1 98 ? 3.342 17.016 -18.391 1 86.19 98 ARG A C 1
ATOM 767 O O . ARG A 1 98 ? 3.629 17.516 -19.484 1 86.19 98 ARG A O 1
ATOM 774 N N . ALA A 1 99 ? 4.059 16.125 -17.828 1 88.88 99 ALA A N 1
ATOM 775 C CA . ALA A 1 99 ? 5.188 15.516 -18.531 1 88.88 99 ALA A CA 1
ATOM 776 C C . ALA A 1 99 ? 4.734 14.859 -19.828 1 88.88 99 ALA A C 1
ATOM 778 O O . ALA A 1 99 ? 5.383 15.016 -20.859 1 88.88 99 ALA A O 1
ATOM 779 N N . LYS A 1 100 ? 3.689 14.195 -19.797 1 86.75 100 LYS A N 1
ATOM 780 C CA . LYS A 1 100 ? 3.15 13.523 -20.969 1 86.75 100 LYS A CA 1
ATOM 781 C C . LYS A 1 100 ? 2.74 14.539 -22.047 1 86.75 100 LYS A C 1
ATOM 783 O O . LYS A 1 100 ? 2.975 14.32 -23.234 1 86.75 100 LYS A O 1
ATOM 788 N N . GLU A 1 101 ? 2.09 15.539 -21.578 1 86.38 101 GLU A N 1
ATOM 789 C CA . GLU A 1 101 ? 1.699 16.594 -22.5 1 86.38 101 GLU A CA 1
ATOM 790 C C . GLU A 1 101 ? 2.91 17.172 -23.234 1 86.38 101 GLU A C 1
ATOM 792 O O . GLU A 1 101 ? 2.816 17.531 -24.406 1 86.38 101 GLU A O 1
ATOM 797 N N . LYS A 1 102 ? 4 17.188 -22.547 1 88 102 LYS A N 1
ATOM 798 C CA . LYS A 1 102 ? 5.23 17.719 -23.125 1 88 102 LYS A CA 1
ATOM 799 C C . LYS A 1 102 ? 6.043 16.625 -23.812 1 88 102 LYS A C 1
ATOM 801 O O . LYS A 1 102 ? 7.164 16.859 -24.25 1 88 102 LYS A O 1
ATOM 806 N N . ARG A 1 103 ? 5.523 15.375 -23.766 1 88.69 103 ARG A N 1
ATOM 807 C CA . ARG A 1 103 ? 6.133 14.211 -24.391 1 88.69 103 ARG A CA 1
ATOM 808 C C . ARG A 1 103 ? 7.453 13.852 -23.719 1 88.69 103 ARG A C 1
ATOM 810 O O . ARG A 1 103 ? 8.422 13.484 -24.391 1 88.69 103 ARG A O 1
ATOM 817 N N . ILE A 1 104 ? 7.504 14.156 -22.516 1 90.62 104 ILE A N 1
ATOM 818 C CA . ILE A 1 104 ? 8.648 13.758 -21.688 1 90.62 104 ILE A CA 1
ATOM 819 C C . ILE A 1 104 ? 8.375 12.391 -21.062 1 90.62 104 ILE A C 1
ATOM 821 O O . ILE A 1 104 ? 7.375 12.211 -20.375 1 90.62 104 ILE A O 1
ATOM 825 N N . PRO A 1 105 ? 9.25 11.469 -21.344 1 91.5 105 PRO A N 1
ATOM 826 C CA . PRO A 1 105 ? 9.047 10.156 -20.703 1 91.5 105 PRO A CA 1
ATOM 827 C C . PRO A 1 105 ? 9.242 10.195 -19.188 1 91.5 105 PRO A C 1
ATOM 829 O O . PRO A 1 105 ? 10 11.023 -18.688 1 91.5 105 PRO A O 1
ATOM 832 N N . TYR A 1 106 ? 8.539 9.328 -18.516 1 91.5 106 TYR A N 1
ATOM 833 C CA . TYR A 1 106 ? 8.664 9.258 -17.078 1 91.5 106 TYR A CA 1
ATOM 834 C C . TYR A 1 106 ? 8.797 7.816 -16.594 1 91.5 106 TYR A C 1
ATOM 836 O O . TYR A 1 106 ? 8.43 6.887 -17.312 1 91.5 106 TYR A O 1
ATOM 844 N N . ARG A 1 107 ? 9.359 7.707 -15.43 1 92.19 107 ARG A N 1
ATOM 845 C CA . ARG A 1 107 ? 9.5 6.406 -14.781 1 92.19 107 ARG A CA 1
ATOM 846 C C . ARG A 1 107 ? 9.234 6.508 -13.289 1 92.19 107 ARG A C 1
ATOM 848 O O . ARG A 1 107 ? 9.672 7.461 -12.641 1 92.19 107 ARG A O 1
ATOM 855 N N . LEU A 1 108 ? 8.547 5.492 -12.844 1 93.75 108 LEU A N 1
ATOM 856 C CA . LEU A 1 108 ? 8.227 5.457 -11.414 1 93.75 108 LEU A CA 1
ATOM 857 C C . LEU A 1 108 ? 9.109 4.453 -10.688 1 93.75 108 LEU A C 1
ATOM 859 O O . LEU A 1 108 ? 9.312 3.336 -11.164 1 93.75 108 LEU A O 1
ATOM 863 N N . VAL A 1 109 ? 9.633 4.863 -9.609 1 95.19 109 VAL A N 1
ATOM 864 C CA . VAL A 1 109 ? 10.312 3.971 -8.672 1 95.19 109 VAL A CA 1
ATOM 865 C C . VAL A 1 109 ? 9.508 3.854 -7.387 1 95.19 109 VAL A C 1
ATOM 867 O O . VAL A 1 109 ? 9.492 4.773 -6.566 1 95.19 109 VAL A O 1
ATOM 870 N N . HIS A 1 110 ? 8.898 2.746 -7.234 1 95 110 HIS A N 1
ATOM 871 C CA . HIS A 1 110 ? 7.977 2.555 -6.121 1 95 110 HIS A CA 1
ATOM 872 C C . HIS A 1 110 ? 8.727 2.301 -4.82 1 95 110 HIS A C 1
ATOM 874 O O . HIS A 1 110 ? 9.859 1.806 -4.836 1 95 110 HIS A O 1
ATOM 880 N N . ASN A 1 111 ? 8.125 2.623 -3.764 1 95.5 111 ASN A N 1
ATOM 881 C CA . ASN A 1 111 ? 8.617 2.391 -2.41 1 95.5 111 ASN A CA 1
ATOM 882 C C . ASN A 1 111 ? 7.473 2.186 -1.423 1 95.5 111 ASN A C 1
ATOM 884 O O . ASN A 1 111 ? 6.312 2.094 -1.822 1 95.5 111 ASN A O 1
ATOM 888 N N . ALA A 1 112 ? 7.797 1.966 -0.203 1 93.56 112 ALA A N 1
ATOM 889 C CA . ALA A 1 112 ? 6.785 1.778 0.833 1 93.56 112 ALA A CA 1
ATOM 890 C C . ALA A 1 112 ? 5.961 3.047 1.03 1 93.56 112 ALA A C 1
ATOM 892 O O . ALA A 1 112 ? 6.488 4.156 0.951 1 93.56 112 ALA A O 1
ATOM 893 N N . SER A 1 113 ? 4.715 2.883 1.184 1 92.25 113 SER A N 1
ATOM 894 C CA . SER A 1 113 ? 3.793 3.93 1.61 1 92.25 113 SER A CA 1
ATOM 895 C C . SER A 1 113 ? 3.047 3.527 2.877 1 92.25 113 SER A C 1
ATOM 897 O O . SER A 1 113 ? 3.064 2.357 3.27 1 92.25 113 SER A O 1
ATOM 899 N N . ILE A 1 114 ? 2.424 4.516 3.504 1 92.25 114 ILE A N 1
ATOM 900 C CA . ILE A 1 114 ? 1.682 4.223 4.727 1 92.25 114 ILE A CA 1
ATOM 901 C C . ILE A 1 114 ? 0.537 3.258 4.418 1 92.25 114 ILE A C 1
ATOM 903 O O . ILE A 1 114 ? 0.109 2.494 5.285 1 92.25 114 ILE A O 1
ATOM 907 N N . ILE A 1 115 ? 0.13 3.215 3.197 1 92.56 115 ILE A N 1
ATOM 908 C CA . ILE A 1 115 ? -0.994 2.389 2.768 1 92.56 115 ILE A CA 1
ATOM 909 C C . ILE A 1 115 ? -0.648 0.913 2.947 1 92.56 115 ILE A C 1
ATOM 911 O O . ILE A 1 115 ? -1.496 0.115 3.352 1 92.56 115 ILE A O 1
ATOM 915 N N . ASN A 1 116 ? 0.547 0.561 2.588 1 93.19 116 ASN A N 1
ATOM 916 C CA . ASN A 1 116 ? 0.912 -0.834 2.809 1 93.19 116 ASN A CA 1
ATOM 917 C C . ASN A 1 116 ? 1.669 -1.015 4.121 1 93.19 116 ASN A C 1
ATOM 919 O O . ASN A 1 116 ? 1.561 -2.059 4.766 1 93.19 116 ASN A O 1
ATOM 923 N N . ALA A 1 117 ? 2.379 -0.003 4.598 1 94.06 117 ALA A N 1
ATOM 924 C CA . ALA A 1 117 ? 3.232 -0.119 5.777 1 94.06 117 ALA A CA 1
ATOM 925 C C . ALA A 1 117 ? 2.398 -0.176 7.055 1 94.06 117 ALA A C 1
ATOM 927 O O . ALA A 1 117 ? 2.891 -0.593 8.109 1 94.06 117 ALA A O 1
ATOM 928 N N . CYS A 1 118 ? 1.157 0.278 6.988 1 94.5 118 CYS A N 1
ATOM 929 C CA . CYS A 1 118 ? 0.316 0.258 8.18 1 94.5 118 CYS A CA 1
ATOM 930 C C . CYS A 1 118 ? 0.043 -1.172 8.633 1 94.5 118 CYS A C 1
ATOM 932 O O . CYS A 1 118 ? -0.378 -1.399 9.766 1 94.5 118 CYS A O 1
ATOM 934 N N . GLY A 1 119 ? 0.313 -2.115 7.812 1 92.81 119 GLY A N 1
ATOM 935 C CA . GLY A 1 119 ? 0.193 -3.52 8.172 1 92.81 119 GLY A CA 1
ATOM 936 C C . GLY A 1 119 ? 1.129 -3.928 9.297 1 92.81 119 GLY A C 1
ATOM 937 O O . GLY A 1 119 ? 0.967 -4.996 9.891 1 92.81 119 GLY A O 1
ATOM 938 N N . CYS A 1 120 ? 2.047 -3.07 9.617 1 93.06 120 CYS A N 1
ATOM 939 C CA . CYS A 1 120 ? 3.018 -3.371 10.664 1 93.06 120 CYS A CA 1
ATOM 940 C C . CYS A 1 120 ? 2.322 -3.602 12 1 93.06 120 CYS A C 1
ATOM 942 O O . CYS A 1 120 ? 2.91 -4.176 12.922 1 93.06 120 CYS A O 1
ATOM 944 N N . CYS A 1 121 ? 1.101 -3.16 12.094 1 93.06 121 CYS A N 1
ATOM 945 C CA . CYS A 1 121 ? 0.358 -3.361 13.336 1 93.06 121 CYS A CA 1
ATOM 946 C C . CYS A 1 121 ? -0.259 -4.754 13.383 1 93.06 121 CYS A C 1
ATOM 948 O O . CYS A 1 121 ? -0.858 -5.141 14.383 1 93.06 121 CYS A O 1
ATOM 950 N N . GLY A 1 122 ? -0.196 -5.465 12.266 1 90.88 122 GLY A N 1
ATOM 951 C CA . GLY A 1 122 ? -0.669 -6.84 12.258 1 90.88 122 GLY A CA 1
ATOM 952 C C . GLY A 1 122 ? -2.006 -7.008 11.562 1 90.88 122 GLY A C 1
ATOM 953 O O . GLY A 1 122 ? -2.455 -8.133 11.328 1 90.88 122 GLY A O 1
ATOM 954 N N . LEU A 1 123 ? -2.654 -5.938 11.273 1 93.69 123 LEU A N 1
ATOM 955 C CA . LEU A 1 123 ? -3.908 -6.02 10.531 1 93.69 123 LEU A CA 1
ATOM 956 C C . LEU A 1 123 ? -3.656 -6.383 9.07 1 93.69 123 LEU A C 1
ATOM 958 O O . LEU A 1 123 ? -2.695 -5.902 8.469 1 93.69 123 LEU A O 1
ATOM 962 N N . GLN A 1 124 ? -4.461 -7.16 8.586 1 92 124 GLN A N 1
ATOM 963 C CA . GLN A 1 124 ? -4.281 -7.652 7.223 1 92 124 GLN A CA 1
ATOM 964 C C . GLN A 1 124 ? -4.699 -6.602 6.199 1 92 124 GLN A C 1
ATOM 966 O O . GLN A 1 124 ? -5.84 -6.133 6.211 1 92 124 GLN A O 1
ATOM 971 N N . LEU A 1 125 ? -3.871 -6.355 5.27 1 91.81 125 LEU A N 1
ATOM 972 C CA . LEU A 1 125 ? -4.055 -5.262 4.324 1 91.81 125 LEU A CA 1
ATOM 973 C C . LEU A 1 125 ? -5.242 -5.527 3.404 1 91.81 125 LEU A C 1
ATOM 975 O O . LEU A 1 125 ? -5.852 -4.594 2.885 1 91.81 125 LEU A O 1
ATOM 979 N N . TYR A 1 126 ? -5.586 -6.766 3.23 1 89.56 126 TYR A N 1
ATOM 980 C CA . TYR A 1 126 ? -6.684 -7.086 2.324 1 89.56 126 TYR A CA 1
ATOM 981 C C . TYR A 1 126 ? -8.031 -6.832 2.988 1 89.56 126 TYR A C 1
ATOM 983 O O . TYR A 1 126 ? -9.078 -6.938 2.346 1 89.56 126 TYR A O 1
ATOM 991 N N . ASN A 1 127 ? -8.055 -6.488 4.25 1 93.69 127 ASN A N 1
ATOM 992 C CA . ASN A 1 127 ? -9.289 -6.246 4.996 1 93.69 127 ASN A CA 1
ATOM 993 C C . ASN A 1 127 ? -9.492 -4.758 5.273 1 93.69 127 ASN A C 1
ATOM 995 O O . ASN A 1 127 ? -10.242 -4.391 6.172 1 93.69 127 ASN A O 1
ATOM 999 N N . PHE A 1 128 ? -8.797 -3.961 4.539 1 96.06 128 PHE A N 1
ATOM 1000 C CA . PHE A 1 128 ? -8.977 -2.518 4.656 1 96.06 128 PHE A CA 1
ATOM 1001 C C . PHE A 1 128 ? -9.961 -2.008 3.615 1 96.06 128 PHE A C 1
ATOM 1003 O O . PHE A 1 128 ? -10.016 -2.527 2.5 1 96.06 128 PHE A O 1
ATOM 1010 N N . GLY A 1 129 ? -10.742 -1.06 3.973 1 96.62 129 GLY A N 1
ATOM 1011 C CA . GLY A 1 129 ? -11.617 -0.369 3.037 1 96.62 129 GLY A CA 1
ATOM 1012 C C . GLY A 1 129 ? -11.031 0.937 2.531 1 96.62 129 GLY A C 1
ATOM 1013 O O . GLY A 1 129 ? -9.812 1.087 2.445 1 96.62 129 GLY A O 1
ATOM 1014 N N . GLU A 1 130 ? -11.93 1.772 2.152 1 96 130 GLU A N 1
ATOM 1015 C CA . GLU A 1 130 ? -11.539 3.082 1.639 1 96 130 GLU A CA 1
ATOM 1016 C C . GLU A 1 130 ? -10.688 3.838 2.652 1 96 130 GLU A C 1
ATOM 1018 O O . GLU A 1 130 ? -10.992 3.852 3.846 1 96 130 GLU A O 1
ATOM 1023 N N . VAL A 1 131 ? -9.602 4.371 2.168 1 95.38 131 VAL A N 1
ATOM 1024 C CA . VAL A 1 131 ? -8.758 5.215 3.008 1 95.38 131 VAL A CA 1
ATOM 1025 C C . VAL A 1 131 ? -9.453 6.551 3.256 1 95.38 131 VAL A C 1
ATOM 1027 O O . VAL A 1 131 ? -10.062 7.117 2.346 1 95.38 131 VAL A O 1
ATOM 1030 N N . VAL A 1 132 ? -9.297 7.066 4.473 1 95.94 132 VAL A N 1
ATOM 1031 C CA . VAL A 1 132 ? -10.016 8.289 4.832 1 95.94 132 VAL A CA 1
ATOM 1032 C C . VAL A 1 132 ? -9.031 9.352 5.301 1 95.94 132 VAL A C 1
ATOM 1034 O O . VAL A 1 132 ? -8.102 9.055 6.059 1 95.94 132 VAL A O 1
ATOM 1037 N N . SER A 1 133 ? -9.188 10.539 4.805 1 92.12 133 SER A N 1
ATOM 1038 C CA . SER A 1 133 ? -8.414 11.688 5.281 1 92.12 133 SER A CA 1
ATOM 1039 C C . SER A 1 133 ? -9.211 12.5 6.293 1 92.12 133 SER A C 1
ATOM 1041 O O . SER A 1 133 ? -10.352 12.891 6.027 1 92.12 133 SER A O 1
ATOM 1043 N N . ILE A 1 134 ? -8.664 12.688 7.426 1 94.56 134 ILE A N 1
ATOM 1044 C CA . ILE A 1 134 ? -9.297 13.539 8.43 1 94.56 134 ILE A CA 1
ATOM 1045 C C . ILE A 1 134 ? -8.664 14.922 8.414 1 94.56 134 ILE A C 1
ATOM 1047 O O . ILE A 1 134 ? -7.508 15.094 8.797 1 94.56 134 ILE A O 1
ATOM 1051 N N . PRO A 1 135 ? -9.383 15.875 7.957 1 92.12 135 PRO A N 1
ATOM 1052 C CA . PRO A 1 135 ? -8.836 17.234 7.914 1 92.12 135 PRO A CA 1
ATOM 1053 C C . PRO A 1 135 ? -8.805 17.906 9.289 1 92.12 135 PRO A C 1
ATOM 1055 O O . PRO A 1 135 ? -9.617 17.562 10.156 1 92.12 135 PRO A O 1
ATOM 1058 N N . LEU A 1 136 ? -7.926 18.812 9.391 1 91.31 136 LEU A N 1
ATOM 1059 C CA . LEU A 1 136 ? -7.914 19.641 10.594 1 91.31 136 LEU A CA 1
ATOM 1060 C C . LEU A 1 136 ? -9.047 20.656 10.562 1 91.31 136 LEU A C 1
ATOM 1062 O O . LEU A 1 136 ? -9.164 21.438 9.609 1 91.31 136 LEU A O 1
ATOM 1066 N N . TRP A 1 137 ? -9.859 20.547 11.617 1 91.31 137 TRP A N 1
ATOM 1067 C CA . TRP A 1 137 ? -10.992 21.469 11.703 1 91.31 137 TRP A CA 1
ATOM 1068 C C . TRP A 1 137 ? -10.516 22.891 11.969 1 91.31 137 TRP A C 1
ATOM 1070 O O . TRP A 1 137 ? -9.469 23.109 12.586 1 91.31 137 TRP A O 1
ATOM 1080 N N . THR A 1 138 ? -11.211 23.812 11.344 1 87 138 THR A N 1
ATOM 1081 C CA . THR A 1 138 ? -11.086 25.219 11.703 1 87 138 THR A CA 1
ATOM 1082 C C . THR A 1 138 ? -12.367 25.719 12.367 1 87 138 THR A C 1
ATOM 1084 O O . THR A 1 138 ? -13.305 24.953 12.586 1 87 138 THR A O 1
ATOM 1087 N N . GLU A 1 139 ? -12.398 26.922 12.711 1 86.25 139 GLU A N 1
ATOM 1088 C CA . GLU A 1 139 ? -13.57 27.516 13.359 1 86.25 139 GLU A CA 1
ATOM 1089 C C . GLU A 1 139 ? -14.781 27.5 12.43 1 86.25 139 GLU A C 1
ATOM 1091 O O . GLU A 1 139 ? -15.914 27.297 12.883 1 86.25 139 GLU A O 1
ATOM 1096 N N . THR A 1 140 ? -14.547 27.562 11.117 1 88 140 THR A N 1
ATOM 1097 C CA . THR A 1 140 ? -15.656 27.734 10.188 1 88 140 THR A CA 1
ATOM 1098 C C . THR A 1 140 ? -15.836 26.5 9.312 1 88 140 THR A C 1
ATOM 1100 O O . THR A 1 140 ? -16.781 26.422 8.531 1 88 140 THR A O 1
ATOM 1103 N N . TRP A 1 141 ? -14.953 25.641 9.391 1 87.75 141 TRP A N 1
ATOM 1104 C CA . TRP A 1 141 ? -14.992 24.5 8.484 1 87.75 141 TRP A CA 1
ATOM 1105 C C . TRP A 1 141 ? -14.789 23.188 9.242 1 87.75 141 TRP A C 1
ATOM 1107 O O . TRP A 1 141 ? -13.664 22.844 9.609 1 87.75 141 TRP A O 1
ATOM 1117 N N . ARG A 1 142 ? -15.914 22.484 9.422 1 89.2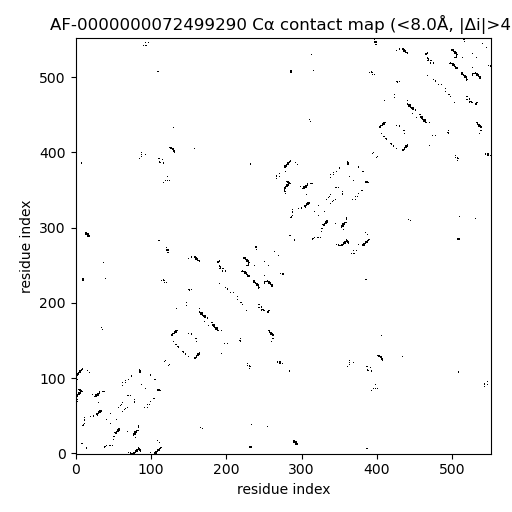5 142 ARG A N 1
ATOM 1118 C CA . ARG A 1 142 ? -15.883 21.25 10.188 1 89.25 142 ARG A CA 1
ATOM 1119 C C . ARG A 1 142 ? -16.594 20.125 9.445 1 89.25 142 ARG A C 1
ATOM 1121 O O . ARG A 1 142 ? -17.625 19.609 9.906 1 89.25 142 ARG A O 1
ATOM 1128 N N . PRO A 1 143 ? -15.953 19.672 8.391 1 89.06 143 PRO A N 1
ATOM 1129 C CA . PRO A 1 143 ? -16.594 18.562 7.664 1 89.06 143 PRO A CA 1
ATOM 1130 C C . PRO A 1 143 ? -16.656 17.281 8.484 1 89.06 143 PRO A C 1
ATOM 1132 O O . PRO A 1 143 ? -15.742 17 9.266 1 89.06 143 PRO A O 1
ATOM 1135 N N . THR A 1 144 ? -17.75 16.5 8.336 1 88.5 144 THR A N 1
ATOM 1136 C CA . THR A 1 144 ? -17.906 15.25 9.062 1 88.5 144 THR A CA 1
ATOM 1137 C C . THR A 1 144 ? -18.078 14.086 8.102 1 88.5 144 THR A C 1
ATOM 1139 O O . THR A 1 144 ? -18.391 12.969 8.516 1 88.5 144 THR A O 1
ATOM 1142 N N . SER A 1 145 ? -17.828 14.383 6.836 1 88.5 145 SER A N 1
ATOM 1143 C CA . SER A 1 145 ? -18.047 13.375 5.801 1 88.5 145 SER A CA 1
ATOM 1144 C C . SER A 1 145 ? -17.141 12.164 6.008 1 88.5 145 SER A C 1
ATOM 1146 O O . SER A 1 145 ? -17.469 11.055 5.586 1 88.5 145 SER A O 1
ATOM 1148 N N . PHE A 1 146 ? -16.031 12.375 6.668 1 93.5 146 PHE A N 1
ATOM 1149 C CA . PHE A 1 146 ? -15.094 11.273 6.895 1 93.5 146 PHE A CA 1
ATOM 1150 C C . PHE A 1 146 ? -15.703 10.227 7.812 1 93.5 146 PHE A C 1
ATOM 1152 O O . PHE A 1 146 ? -15.352 9.047 7.734 1 93.5 146 PHE A O 1
ATOM 1159 N N . VAL A 1 147 ? -16.656 10.617 8.617 1 95 147 VAL A N 1
ATOM 1160 C CA . VAL A 1 147 ? -17.312 9.68 9.523 1 95 147 VAL A CA 1
ATOM 1161 C C . VAL A 1 147 ? -18.172 8.711 8.719 1 95 147 VAL A C 1
ATOM 1163 O O . VAL A 1 147 ? -18.25 7.52 9.031 1 95 147 VAL A O 1
ATOM 1166 N N . ASP A 1 148 ? -18.797 9.227 7.723 1 93 148 ASP A N 1
ATOM 1167 C CA . ASP A 1 148 ? -19.641 8.398 6.867 1 93 148 ASP A CA 1
ATOM 1168 C C . ASP A 1 148 ? -18.828 7.305 6.184 1 93 148 ASP A C 1
ATOM 1170 O O . ASP A 1 148 ? -19.266 6.156 6.094 1 93 148 ASP A O 1
ATOM 1174 N N . LYS A 1 149 ? -17.672 7.727 5.723 1 94.56 149 LYS A N 1
ATOM 1175 C CA . LYS A 1 149 ? -16.797 6.77 5.055 1 94.56 149 LYS A CA 1
ATOM 1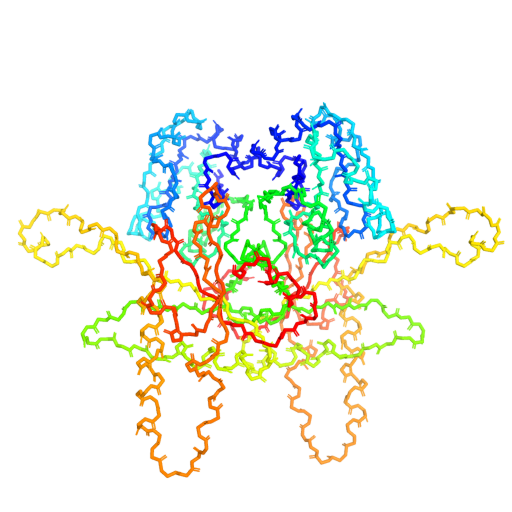176 C C . LYS A 1 149 ? -16.312 5.695 6.023 1 94.56 149 LYS A C 1
ATOM 1178 O O . LYS A 1 149 ? -16.281 4.512 5.688 1 94.56 149 LYS A O 1
ATOM 1183 N N . ILE A 1 150 ? -15.977 6.117 7.176 1 97 150 ILE A N 1
ATOM 1184 C CA . ILE A 1 150 ? -15.531 5.191 8.211 1 97 150 ILE A CA 1
ATOM 1185 C C . ILE A 1 150 ? -16.656 4.215 8.547 1 97 150 ILE A C 1
ATOM 1187 O O . ILE A 1 150 ? -16.438 3.006 8.633 1 97 150 ILE A O 1
ATOM 1191 N N . ASN A 1 151 ? -17.828 4.754 8.695 1 95.62 151 ASN A N 1
ATOM 1192 C CA . ASN A 1 151 ? -18.984 3.922 9.016 1 95.62 151 ASN A CA 1
ATOM 1193 C C . ASN A 1 151 ? -19.297 2.93 7.895 1 95.62 151 ASN A C 1
ATOM 1195 O O . ASN A 1 151 ? -19.672 1.787 8.156 1 95.62 151 ASN A O 1
ATOM 1199 N N . SER A 1 152 ? -19.188 3.424 6.746 1 94.75 152 SER A N 1
ATOM 1200 C CA . SER A 1 152 ? -19.406 2.547 5.598 1 94.75 152 SER A CA 1
ATOM 1201 C C . SER A 1 152 ? -18.438 1.361 5.625 1 94.75 152 SER A C 1
ATOM 1203 O O . SER A 1 152 ? -18.844 0.227 5.355 1 94.75 152 SER A O 1
ATOM 1205 N N . ASN A 1 153 ? -17.188 1.577 5.918 1 97.19 153 ASN A N 1
ATOM 1206 C CA . ASN A 1 153 ? -16.203 0.505 6.062 1 97.19 153 ASN A CA 1
ATOM 1207 C C . ASN A 1 153 ? -16.578 -0.446 7.195 1 97.19 153 ASN A C 1
ATOM 1209 O O . ASN A 1 153 ? -16.531 -1.666 7.027 1 97.19 153 ASN A O 1
ATOM 1213 N N . LEU A 1 154 ? -16.984 0.12 8.305 1 96.94 154 LEU A N 1
ATOM 1214 C CA . LEU A 1 154 ? -17.328 -0.686 9.469 1 96.94 154 LEU A CA 1
ATOM 1215 C C . LEU A 1 154 ? -18.516 -1.597 9.172 1 96.94 154 LEU A C 1
ATOM 1217 O O . LEU A 1 154 ? -18.547 -2.75 9.602 1 96.94 154 LEU A O 1
ATOM 1221 N N . LYS A 1 155 ? -19.469 -1.097 8.445 1 94.56 155 LYS A N 1
ATOM 1222 C CA . LYS A 1 155 ? -20.656 -1.879 8.094 1 94.56 155 LYS A CA 1
ATOM 1223 C C . LYS A 1 155 ? -20.266 -3.129 7.305 1 94.56 155 LYS A C 1
ATOM 1225 O O . LYS A 1 155 ? -20.953 -4.148 7.379 1 94.56 155 LYS A O 1
ATOM 1230 N N . ARG A 1 156 ? -19.156 -3.053 6.734 1 94.38 156 ARG A N 1
ATOM 1231 C CA . ARG A 1 156 ? -18.703 -4.18 5.93 1 94.38 156 ARG A CA 1
ATOM 1232 C C . ARG A 1 156 ? -17.625 -4.98 6.668 1 94.38 156 ARG A C 1
ATOM 1234 O O . ARG A 1 156 ? -17.047 -5.91 6.109 1 94.38 156 ARG A O 1
ATOM 1241 N N . GLY A 1 157 ? -17.328 -4.535 7.824 1 96.19 157 GLY A N 1
ATOM 1242 C CA . GLY A 1 157 ? -16.359 -5.23 8.648 1 96.19 157 GLY A CA 1
ATOM 1243 C C . GLY A 1 157 ? -14.922 -4.898 8.273 1 96.19 157 GLY A C 1
ATOM 1244 O O . GLY A 1 157 ? -14 -5.645 8.617 1 96.19 157 GLY A O 1
ATOM 1245 N N . LEU A 1 158 ? -14.703 -3.828 7.562 1 97.5 158 LEU A N 1
ATOM 1246 C CA . LEU A 1 158 ? -13.375 -3.49 7.047 1 97.5 158 LEU A CA 1
ATOM 1247 C C . LEU A 1 158 ? -12.672 -2.502 7.973 1 97.5 158 LEU A C 1
ATOM 1249 O O . LEU A 1 158 ? -13.32 -1.684 8.625 1 97.5 158 LEU A O 1
ATOM 1253 N N . HIS A 1 159 ? -11.367 -2.613 8.07 1 98 159 HIS A N 1
ATOM 1254 C CA . HIS A 1 159 ? -10.57 -1.605 8.758 1 98 159 HIS A CA 1
ATOM 1255 C C . HIS A 1 159 ? -10.508 -0.309 7.957 1 98 159 HIS A C 1
ATOM 1257 O O . HIS A 1 159 ? -10.695 -0.317 6.738 1 98 159 HIS A O 1
ATOM 1263 N N . THR A 1 160 ? -10.289 0.809 8.625 1 98.56 160 THR A N 1
ATOM 1264 C CA . THR A 1 160 ? -10.141 2.094 7.949 1 98.56 160 THR A CA 1
ATOM 1265 C C . THR A 1 160 ? -8.812 2.752 8.32 1 98.56 160 THR A C 1
ATOM 1267 O O . THR A 1 160 ? -8.57 3.045 9.492 1 98.56 160 THR A O 1
ATOM 1270 N N . LEU A 1 161 ? -7.926 2.881 7.355 1 97.75 161 LEU A N 1
ATOM 1271 C CA . LEU A 1 161 ? -6.742 3.711 7.551 1 97.75 161 LEU A CA 1
ATOM 1272 C C . LEU A 1 161 ? -7.094 5.191 7.457 1 97.75 161 LEU A C 1
ATOM 1274 O O . LEU A 1 161 ? -7.594 5.648 6.426 1 97.75 161 LEU A O 1
ATOM 1278 N N . CYS A 1 162 ? -6.863 5.961 8.484 1 97.62 162 CYS A N 1
ATOM 1279 C CA . CYS A 1 162 ? -7.113 7.398 8.508 1 97.62 162 CYS A CA 1
ATOM 1280 C C . CYS A 1 162 ? -5.812 8.18 8.391 1 97.62 162 CYS A C 1
ATOM 1282 O O . CYS A 1 162 ? -4.941 8.078 9.258 1 97.62 162 CYS A O 1
ATOM 1284 N N . LEU A 1 163 ? -5.699 8.844 7.301 1 92.94 163 LEU A N 1
ATOM 1285 C CA . LEU A 1 163 ? -4.574 9.766 7.121 1 92.94 163 LEU A CA 1
ATOM 1286 C C . LEU A 1 163 ? -4.855 11.102 7.793 1 92.94 163 LEU A C 1
ATOM 1288 O O . LEU A 1 163 ? -5.887 11.727 7.535 1 92.94 163 LEU A O 1
ATOM 1292 N N . LEU A 1 164 ? -3.953 11.516 8.594 1 92.25 164 LEU A N 1
ATOM 1293 C CA . LEU A 1 164 ? -4.156 12.711 9.406 1 92.25 164 LEU A CA 1
ATOM 1294 C C . LEU A 1 164 ? -3.547 13.938 8.727 1 92.25 164 LEU A C 1
ATOM 1296 O O . LEU A 1 164 ? -2.445 13.859 8.18 1 92.25 164 LEU A O 1
ATOM 1300 N N . ASP A 1 165 ? -4.152 14.961 8.766 1 85.38 165 ASP A N 1
ATOM 1301 C CA . ASP A 1 165 ? -3.861 16.188 8.031 1 85.38 165 ASP A CA 1
ATOM 1302 C C . ASP A 1 165 ? -2.566 16.828 8.516 1 85.38 165 ASP A C 1
ATOM 1304 O O . ASP A 1 165 ? -2.225 16.734 9.695 1 85.38 165 ASP A O 1
ATOM 1308 N N . ILE A 1 166 ? -1.887 17.312 7.57 1 73.88 166 ILE A N 1
ATOM 1309 C CA . ILE A 1 166 ? -0.687 18.094 7.836 1 73.88 166 ILE A CA 1
ATOM 1310 C C . ILE A 1 166 ? -0.875 19.516 7.309 1 73.88 166 ILE A C 1
ATOM 1312 O O . ILE A 1 166 ? -1.134 19.719 6.117 1 73.88 166 ILE A O 1
ATOM 1316 N N . LYS A 1 167 ? -1.071 20.469 8.195 1 65.25 167 LYS A N 1
ATOM 1317 C CA . LYS A 1 167 ? -1.128 21.844 7.738 1 65.25 167 LYS A CA 1
ATOM 1318 C C . LYS A 1 167 ? 0.264 22.469 7.711 1 65.25 167 LYS A C 1
ATOM 1320 O O . LYS A 1 167 ? 0.901 22.641 8.75 1 65.25 167 LYS A O 1
ATOM 1325 N N . VAL A 1 168 ? 0.865 22.375 6.672 1 54.5 168 VAL A N 1
ATOM 1326 C CA . VAL A 1 168 ? 2.17 23.016 6.566 1 54.5 168 VAL A CA 1
ATOM 1327 C C . VAL A 1 168 ? 1.992 24.531 6.438 1 54.5 168 VAL A C 1
ATOM 1329 O O . VAL A 1 168 ? 0.867 25.016 6.312 1 54.5 168 VAL A O 1
ATOM 1332 N N . LYS A 1 169 ? 2.76 25.297 5.465 1 51.12 169 LYS A N 1
ATOM 1333 C CA . LYS A 1 169 ? 3.111 26.719 5.363 1 51.12 169 LYS A CA 1
ATOM 1334 C C . LYS A 1 169 ? 1.896 27.562 4.984 1 51.12 169 LYS A C 1
ATOM 1336 O O . LYS A 1 169 ? 1.397 27.469 3.859 1 51.12 169 LYS A O 1
ATOM 1341 N N . GLU A 1 170 ? 0.776 27.5 5.77 1 47.69 170 GLU A N 1
ATOM 1342 C CA . GLU A 1 170 ? -0.101 28.609 5.375 1 47.69 170 GLU A CA 1
ATOM 1343 C C . GLU A 1 170 ? 0.543 29.953 5.668 1 47.69 170 GLU A C 1
ATOM 1345 O O . GLU A 1 170 ? 1.32 30.078 6.617 1 47.69 170 GLU A O 1
ATOM 1350 N N . GLN A 1 171 ? 0.784 30.719 4.645 1 43.09 171 GLN A N 1
ATOM 1351 C CA . GLN A 1 171 ? 1.152 32.094 4.918 1 43.09 171 GLN A CA 1
ATOM 1352 C C . GLN A 1 171 ? 0.245 32.719 5.98 1 43.09 171 GLN A C 1
ATOM 1354 O O . GLN A 1 171 ? -0.98 32.625 5.895 1 43.09 171 GLN A O 1
ATOM 1359 N N . SER A 1 172 ? 0.682 32.75 7.141 1 42.28 172 SER A N 1
ATOM 1360 C CA . SER A 1 172 ? -0.174 33.469 8.062 1 42.28 172 SER A CA 1
ATOM 1361 C C . SER A 1 172 ? -0.745 34.719 7.406 1 42.28 172 SER A C 1
ATOM 1363 O O . SER A 1 172 ? -0.066 35.375 6.613 1 42.28 172 SER A O 1
ATOM 1365 N N . ILE A 1 173 ? -2.006 34.812 7.301 1 43.97 173 ILE A N 1
ATOM 1366 C CA . ILE A 1 173 ? -2.615 36.031 6.824 1 43.97 173 ILE A CA 1
ATOM 1367 C C . ILE A 1 173 ? -1.802 37.25 7.312 1 43.97 173 ILE A C 1
ATOM 1369 O O . ILE A 1 173 ? -1.528 38.156 6.543 1 43.97 173 ILE A O 1
ATOM 1373 N N . GLU A 1 174 ? -1.479 37.156 8.562 1 43.16 174 GLU A N 1
ATOM 1374 C CA . GLU A 1 174 ? -0.773 38.281 9.172 1 43.16 174 GLU A CA 1
ATOM 1375 C C . GLU A 1 174 ? 0.588 38.5 8.516 1 43.16 174 GLU A C 1
ATOM 1377 O O . GLU A 1 174 ? 0.989 39.625 8.266 1 43.16 174 GLU A O 1
ATOM 1382 N N . ALA A 1 175 ? 1.277 37.406 8.172 1 48.34 175 ALA A N 1
ATOM 1383 C CA . ALA A 1 175 ? 2.578 37.562 7.531 1 48.34 175 ALA A CA 1
ATOM 1384 C C . ALA A 1 175 ? 2.418 38 6.07 1 48.34 175 ALA A C 1
ATOM 1386 O O . ALA A 1 175 ? 3.225 38.75 5.547 1 48.34 175 ALA A O 1
ATOM 1387 N N . MET A 1 176 ? 1.426 37.406 5.406 1 46.91 176 MET A N 1
ATOM 1388 C CA . MET A 1 176 ? 1.06 37.906 4.082 1 46.91 176 MET A CA 1
ATOM 1389 C C . MET A 1 176 ? 0.824 39.406 4.117 1 46.91 176 MET A C 1
ATOM 1391 O O . MET A 1 176 ? 1.239 40.125 3.205 1 46.91 176 MET A O 1
ATOM 1395 N N . MET A 1 177 ? 0.064 39.812 5.18 1 45.09 177 MET A N 1
ATOM 1396 C CA . MET A 1 177 ? -0.245 41.25 5.328 1 45.09 177 MET A CA 1
ATOM 1397 C C . MET A 1 177 ? 1.014 42.062 5.637 1 45.09 177 MET A C 1
ATOM 1399 O O . MET A 1 177 ? 1.108 43.219 5.281 1 45.09 177 MET A O 1
ATOM 1403 N N . LYS A 1 178 ? 1.95 41.531 6.5 1 50.72 178 LYS A N 1
ATOM 1404 C CA . LYS A 1 178 ? 3.105 42.344 6.898 1 50.72 178 LYS A CA 1
ATOM 1405 C C . LYS A 1 178 ? 4.289 42.094 5.965 1 50.72 178 LYS A C 1
ATOM 1407 O O . LYS A 1 178 ? 5.379 42.625 6.184 1 50.72 178 LYS A O 1
ATOM 1412 N N . GLY A 1 179 ? 4.098 41.312 4.867 1 47.53 179 GLY A N 1
ATOM 1413 C CA . GLY A 1 179 ? 5.129 41.125 3.857 1 47.53 179 GLY A CA 1
ATOM 1414 C C . GLY A 1 179 ? 6.18 40.094 4.254 1 47.53 179 GLY A C 1
ATOM 1415 O O . GLY A 1 179 ? 7.289 40.094 3.715 1 47.53 179 GLY A O 1
ATOM 1416 N N . ARG A 1 180 ? 6.125 39.688 5.484 1 49.12 180 ARG A N 1
ATOM 1417 C CA . ARG A 1 180 ? 7.137 38.781 6.008 1 49.12 180 ARG A CA 1
ATOM 1418 C C . ARG A 1 180 ? 6.762 37.344 5.719 1 49.12 180 ARG A C 1
ATOM 1420 O O . ARG A 1 180 ? 5.59 36.969 5.785 1 49.12 180 ARG A O 1
ATOM 1427 N N . LYS A 1 181 ? 7.41 36.594 4.844 1 48.78 181 LYS A N 1
ATOM 1428 C CA . LYS A 1 181 ? 7.348 35.188 4.41 1 48.78 181 LYS A CA 1
ATOM 1429 C C . LYS A 1 181 ? 7.457 34.25 5.598 1 48.78 181 LYS A C 1
ATOM 1431 O O . LYS A 1 181 ? 8.43 33.469 5.707 1 48.78 181 LYS A O 1
ATOM 1436 N N . GLU A 1 182 ? 6.957 34.562 6.762 1 50.34 182 GLU A N 1
ATOM 1437 C CA . GLU A 1 182 ? 7.133 33.625 7.863 1 50.34 182 GLU A CA 1
ATOM 1438 C C . GLU A 1 182 ? 6.176 32.438 7.738 1 50.34 182 GLU A C 1
ATOM 1440 O O . GLU A 1 182 ? 4.969 32.625 7.578 1 50.34 182 GLU A O 1
ATOM 1445 N N . TYR A 1 183 ? 6.598 31.359 7.336 1 48.19 183 TYR A N 1
ATOM 1446 C CA . TYR A 1 183 ? 5.82 30.125 7.219 1 48.19 183 TYR A CA 1
ATOM 1447 C C . TYR A 1 183 ? 5.574 29.5 8.586 1 48.19 183 TYR A C 1
ATOM 1449 O O . TYR A 1 183 ? 6.449 29.547 9.461 1 48.19 183 TYR A O 1
ATOM 1457 N N . GLU A 1 184 ? 4.316 29.703 9.125 1 55.28 184 GLU A N 1
ATOM 1458 C CA . GLU A 1 184 ? 3.998 28.953 10.328 1 55.28 184 GLU A CA 1
ATOM 1459 C C . GLU A 1 184 ? 4.547 27.531 10.258 1 55.28 184 GLU A C 1
ATOM 1461 O O . GLU A 1 184 ? 4.648 26.953 9.172 1 55.28 184 GLU A O 1
ATOM 1466 N N . PRO A 1 185 ? 5.18 27.125 11.383 1 61 185 PRO A N 1
ATOM 1467 C CA . PRO A 1 185 ? 5.676 25.734 11.422 1 61 185 PRO A CA 1
ATOM 1468 C C . PRO A 1 185 ? 4.598 24.719 11.078 1 61 185 PRO A C 1
ATOM 1470 O O . PRO A 1 185 ? 3.414 24.953 11.336 1 61 185 PRO A O 1
ATOM 1473 N N . PRO A 1 186 ? 4.918 23.734 10.367 1 66.94 186 PRO A N 1
ATOM 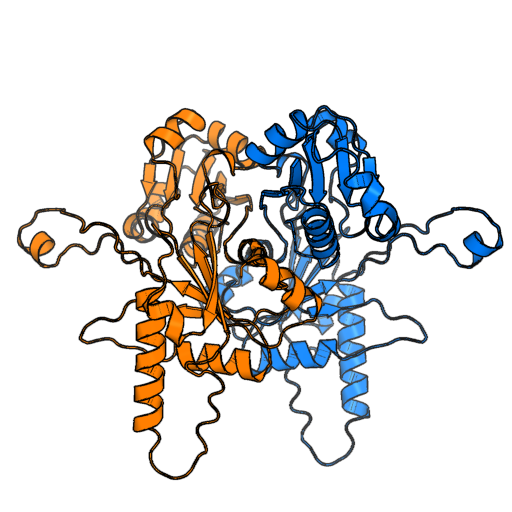1474 C CA . PRO A 1 186 ? 3.947 22.688 9.992 1 66.94 186 PRO A CA 1
ATOM 1475 C C . PRO A 1 186 ? 3.221 22.109 11.195 1 66.94 186 PRO A C 1
ATOM 1477 O O . PRO A 1 186 ? 3.824 21.922 12.258 1 66.94 186 PRO A O 1
ATOM 1480 N N . ARG A 1 187 ? 1.887 22.234 11.133 1 77.56 187 ARG A N 1
ATOM 1481 C CA . ARG A 1 187 ? 1.065 21.625 12.172 1 77.56 187 ARG A CA 1
ATOM 1482 C C . ARG A 1 187 ? 0.605 20.234 11.75 1 77.56 187 ARG A C 1
ATOM 1484 O O . ARG A 1 187 ? -0.062 20.078 10.727 1 77.56 187 ARG A O 1
ATOM 1491 N N . PHE A 1 188 ? 1.039 19.234 12.531 1 85.06 188 PHE A N 1
ATOM 1492 C CA . PHE A 1 188 ? 0.675 17.844 12.289 1 85.06 188 PHE A CA 1
ATOM 1493 C C . PHE A 1 188 ? -0.459 17.406 13.211 1 85.06 188 PHE A C 1
ATOM 1495 O O . PHE A 1 188 ? -0.37 17.562 14.43 1 85.06 188 PHE A O 1
ATOM 1502 N N . MET A 1 189 ? -1.481 17 12.562 1 91.81 189 MET A N 1
ATOM 1503 C CA . MET A 1 189 ? -2.568 16.484 13.383 1 91.81 189 MET A CA 1
ATOM 1504 C C . MET A 1 189 ? -2.1 15.281 14.203 1 91.81 189 MET A C 1
ATOM 1506 O O . MET A 1 189 ? -1.477 14.367 13.664 1 91.81 189 MET A O 1
ATOM 1510 N N . THR A 1 190 ? -2.344 15.352 15.484 1 94.19 190 THR A N 1
ATOM 1511 C CA . THR A 1 190 ? -2.002 14.25 16.375 1 94.19 190 THR A CA 1
ATOM 1512 C C . THR A 1 190 ? -3.178 13.281 16.516 1 94.19 190 THR A C 1
ATOM 1514 O O . THR A 1 190 ? -4.305 13.609 16.141 1 94.19 190 THR A O 1
ATOM 1517 N N . ILE A 1 191 ? -2.871 12.117 17.078 1 97.12 191 ILE A N 1
ATOM 1518 C CA . ILE A 1 191 ? -3.895 11.109 17.344 1 97.12 191 ILE A CA 1
ATOM 1519 C C . ILE A 1 191 ? -4.98 11.703 18.234 1 97.12 191 ILE A C 1
ATOM 1521 O O . ILE A 1 191 ? -6.168 11.445 18.031 1 97.12 191 ILE A O 1
ATOM 1525 N N . ASN A 1 192 ? -4.605 12.516 19.172 1 97.31 192 ASN A N 1
ATOM 1526 C CA . ASN A 1 192 ? -5.543 13.109 20.125 1 97.31 192 ASN A CA 1
ATOM 1527 C C . ASN A 1 192 ? -6.547 14.016 19.438 1 97.31 192 ASN A C 1
ATOM 1529 O O . ASN A 1 192 ? -7.746 13.953 19.719 1 97.31 192 ASN A O 1
ATOM 1533 N N . ILE A 1 193 ? -6.031 14.789 18.531 1 95.81 193 ILE A N 1
ATOM 1534 C CA . ILE A 1 193 ? -6.883 15.719 17.812 1 95.81 193 ILE A CA 1
ATOM 1535 C C . ILE A 1 193 ? -7.848 14.945 16.906 1 95.81 193 ILE A C 1
ATOM 1537 O O . ILE A 1 193 ? -9.039 15.258 16.859 1 95.81 193 ILE A O 1
ATOM 1541 N N . ALA A 1 194 ? -7.336 13.945 16.234 1 97.12 194 ALA A N 1
ATOM 1542 C CA . ALA A 1 194 ? -8.172 13.109 15.375 1 97.12 194 ALA A CA 1
ATOM 1543 C C . ALA A 1 194 ? -9.289 12.453 16.172 1 97.12 194 ALA A C 1
ATOM 1545 O O . ALA A 1 194 ? -10.453 12.461 15.758 1 97.12 194 ALA A O 1
ATOM 1546 N N . ALA A 1 195 ? -8.922 11.906 17.312 1 97.75 195 ALA A N 1
ATOM 1547 C CA . ALA A 1 195 ? -9.898 11.25 18.172 1 97.75 195 ALA A CA 1
ATOM 1548 C C . ALA A 1 195 ? -10.961 12.234 18.641 1 97.75 195 ALA A C 1
ATOM 1550 O O . ALA A 1 195 ? -12.156 11.922 18.625 1 97.75 195 ALA A O 1
ATOM 1551 N N . LYS A 1 196 ? -10.539 13.383 19.047 1 97.25 196 LYS A N 1
ATOM 1552 C CA . LYS A 1 196 ? -11.477 14.406 19.484 1 97.25 196 LYS A CA 1
ATOM 1553 C C . LYS A 1 196 ? -12.453 14.789 18.375 1 97.25 196 LYS A C 1
ATOM 1555 O O . LYS A 1 196 ? -13.664 14.867 18.609 1 97.25 196 LYS A O 1
ATOM 1560 N N . GLN A 1 197 ? -11.906 15.031 17.219 1 96.56 197 GLN A N 1
ATOM 1561 C CA . GLN A 1 197 ? -12.75 15.422 16.094 1 96.56 197 GLN A CA 1
ATOM 1562 C C . GLN A 1 197 ? -13.734 14.312 15.727 1 96.56 197 GLN A C 1
ATOM 1564 O O . GLN A 1 197 ? -14.883 14.586 15.367 1 96.56 197 GLN A O 1
ATOM 1569 N N . LEU A 1 198 ? -13.242 13.078 15.789 1 97 198 LEU A N 1
ATOM 1570 C CA . LEU A 1 198 ? -14.133 11.953 15.531 1 97 198 LEU A CA 1
ATOM 1571 C C . LEU A 1 198 ? -15.25 11.891 16.578 1 97 198 LEU A C 1
ATOM 1573 O O . LEU A 1 198 ? -16.422 11.742 16.219 1 97 198 LEU A O 1
ATOM 1577 N N . LEU A 1 199 ? -14.93 12.047 17.859 1 96.69 199 LEU A N 1
ATOM 1578 C CA . LEU A 1 199 ? -15.906 11.977 18.938 1 96.69 199 LEU A CA 1
ATOM 1579 C C . LEU A 1 199 ? -16.891 13.141 18.859 1 96.69 199 LEU A C 1
ATOM 1581 O O . LEU A 1 199 ? -18.094 12.961 19.062 1 96.69 199 LEU A O 1
ATOM 1585 N N . ASP A 1 200 ? -16.359 14.312 18.547 1 95.31 200 ASP A N 1
ATOM 1586 C CA . ASP A 1 200 ? -17.234 15.477 18.375 1 95.31 200 ASP A CA 1
ATOM 1587 C C . ASP A 1 200 ? -18.203 15.281 17.219 1 95.31 200 ASP A C 1
ATOM 1589 O O . ASP A 1 200 ? -19.359 15.672 17.297 1 95.31 200 ASP A O 1
ATOM 1593 N N . SER A 1 201 ? -17.656 14.703 16.156 1 94.06 201 SER A N 1
ATOM 1594 C CA . SER A 1 201 ? -18.5 14.422 15 1 94.06 201 SER A CA 1
ATOM 1595 C C . SER A 1 201 ? -19.625 13.453 15.359 1 94.06 201 SER A C 1
ATOM 1597 O O . SER A 1 201 ? -20.766 13.625 14.914 1 94.06 201 SER A O 1
ATOM 1599 N N . LEU A 1 202 ? -19.312 12.477 16.109 1 92 202 LEU A N 1
ATOM 1600 C CA . LEU A 1 202 ? -20.297 11.508 16.547 1 92 202 LEU A CA 1
ATOM 1601 C C . LEU A 1 202 ? -21.406 12.18 17.359 1 92 202 LEU A C 1
ATOM 1603 O O . LEU A 1 202 ? -22.594 11.898 17.156 1 92 202 LEU A O 1
ATOM 1607 N N . LYS A 1 203 ? -21.031 13.062 18.234 1 90.31 203 LYS A N 1
ATOM 1608 C CA . LYS A 1 203 ? -22 13.789 19.062 1 90.31 203 LYS A CA 1
ATOM 1609 C C . LYS A 1 203 ? -22.906 14.664 18.219 1 90.31 203 LYS A C 1
ATOM 1611 O O . LYS A 1 203 ? -24.125 14.711 18.438 1 90.31 203 LYS A O 1
ATOM 1616 N N . GLU A 1 204 ? -22.266 15.305 17.266 1 87.12 204 GLU A N 1
ATOM 1617 C CA . GLU A 1 204 ? -23.031 16.188 16.391 1 87.12 204 GLU A CA 1
ATOM 1618 C C . GLU A 1 204 ? -24.016 15.398 15.547 1 87.12 204 GLU A C 1
ATOM 1620 O O . GLU A 1 204 ? -25.156 15.836 15.336 1 87.12 204 GLU A O 1
ATOM 1625 N N . LEU A 1 205 ? -23.562 14.305 15.07 1 85.12 205 LEU A N 1
ATOM 1626 C CA . LEU A 1 205 ? -24.422 13.484 14.211 1 85.12 205 LEU A CA 1
ATOM 1627 C C . LEU A 1 205 ? -25.547 12.852 15.008 1 85.12 205 LEU A C 1
ATOM 1629 O O . LEU A 1 205 ? -26.641 12.648 14.484 1 85.12 205 LEU A O 1
ATOM 1633 N N . GLN A 1 206 ? -25.266 12.508 16.234 1 79.69 206 GLN A N 1
ATOM 1634 C CA . GLN A 1 206 ? -26.281 11.953 17.109 1 79.69 206 GLN A CA 1
ATOM 1635 C C . GLN A 1 206 ? -27.344 12.992 17.453 1 79.69 206 GLN A C 1
ATOM 1637 O O . GLN A 1 206 ? -28.531 12.664 17.547 1 79.69 206 GLN A O 1
ATOM 1642 N N . CYS A 1 207 ? -26.938 14.266 17.641 1 75.5 207 CYS A N 1
ATOM 1643 C CA . CYS A 1 207 ? -27.859 15.336 17.984 1 75.5 207 CYS A CA 1
ATOM 1644 C C . CYS A 1 207 ? -28.734 15.719 16.797 1 75.5 207 CYS A C 1
ATOM 1646 O O . CYS A 1 207 ? -29.891 16.078 16.953 1 75.5 207 CYS A O 1
ATOM 1648 N N . ASN A 1 208 ? -28.125 15.82 15.656 1 71.25 208 ASN A N 1
ATOM 1649 C CA . ASN A 1 208 ? -28.875 16.172 14.461 1 71.25 208 ASN A CA 1
ATOM 1650 C C . ASN A 1 208 ? -29.828 15.062 14.039 1 71.25 208 ASN A C 1
ATOM 1652 O O . ASN A 1 208 ? -30.734 15.281 13.234 1 71.25 208 ASN A O 1
ATOM 1656 N N . GLN A 1 209 ? -29.5 13.93 14.305 1 59.31 209 GLN A N 1
ATOM 1657 C CA . GLN A 1 209 ? -30.406 12.828 13.992 1 59.31 209 GLN A CA 1
ATOM 1658 C C . GLN A 1 209 ? -31.594 12.805 14.938 1 59.31 209 GLN A C 1
ATOM 1660 O O . GLN A 1 209 ? -31.438 12.508 16.125 1 59.31 209 GLN A O 1
ATOM 1665 N N . ASP A 1 210 ? -32.656 13.82 15.07 1 49.53 210 ASP A N 1
ATOM 1666 C CA . ASP A 1 210 ? -33.969 13.648 15.695 1 49.53 210 ASP A CA 1
ATOM 1667 C C . ASP A 1 210 ? -34.344 12.172 15.82 1 49.53 210 ASP A C 1
ATOM 1669 O O . ASP A 1 210 ? -33.688 11.312 15.195 1 49.53 210 ASP A O 1
ATOM 1673 N N . ASP A 1 211 ? -36.156 11.844 15.812 1 41.62 211 ASP A N 1
ATOM 1674 C CA . ASP A 1 211 ? -36.938 10.656 16.094 1 41.62 211 ASP A CA 1
ATOM 1675 C C . ASP A 1 211 ? -36.344 9.422 15.422 1 41.62 211 ASP A C 1
ATOM 1677 O O . ASP A 1 211 ? -36.281 8.352 16.031 1 41.62 211 ASP A O 1
ATOM 1681 N N . LEU A 1 212 ? -36.875 9.289 13.977 1 38.56 212 LEU A N 1
ATOM 1682 C CA . LEU A 1 212 ? -37.281 8.07 13.297 1 38.56 212 LEU A CA 1
ATOM 1683 C C . LEU A 1 212 ? -36.094 7.164 13.008 1 38.56 212 LEU A C 1
ATOM 1685 O O . LEU A 1 212 ? -36.25 5.949 12.875 1 38.56 212 LEU A O 1
ATOM 1689 N N . GLN A 1 213 ? -35.125 7.594 11.969 1 44.84 213 GLN A N 1
ATOM 1690 C CA . GLN A 1 213 ? -34.344 6.523 11.352 1 44.84 213 GLN A CA 1
ATOM 1691 C C . GLN A 1 213 ? -33.188 6.121 12.227 1 44.84 213 GLN A C 1
ATOM 1693 O O . GLN A 1 213 ? -32.438 6.98 12.695 1 44.84 213 GLN A O 1
ATOM 1698 N N . GLU A 1 214 ? -33.125 5.207 13.148 1 48 214 GLU A N 1
ATOM 1699 C CA . GLU A 1 214 ? -32.156 4.41 13.898 1 48 214 GLU A CA 1
ATOM 1700 C C . GLU A 1 214 ? -30.75 4.676 13.422 1 48 214 GLU A C 1
ATOM 1702 O O . GLU A 1 214 ? -30.438 4.461 12.25 1 48 214 GLU A O 1
ATOM 1707 N N . ASN A 1 215 ? -30.047 5.707 13.828 1 55.5 215 ASN A N 1
ATOM 1708 C CA . ASN A 1 215 ? -28.688 6.113 13.469 1 55.5 215 ASN A CA 1
ATOM 1709 C C . ASN A 1 215 ? -27.766 4.906 13.344 1 55.5 215 ASN A C 1
ATOM 1711 O O . ASN A 1 215 ? -27.531 4.199 14.328 1 55.5 215 ASN A O 1
ATOM 1715 N N . ASN A 1 216 ? -27.734 4.164 12.336 1 75.06 216 ASN A N 1
ATOM 1716 C CA . ASN A 1 216 ? -27.047 2.926 12 1 75.06 216 ASN A CA 1
ATOM 1717 C C . ASN A 1 216 ? -25.531 3.121 11.969 1 75.06 216 ASN A C 1
ATOM 1719 O O . ASN A 1 216 ? -24.859 2.58 11.094 1 75.06 216 ASN A O 1
ATOM 1723 N N . LEU A 1 217 ? -25.016 4.105 12.977 1 85.75 217 LEU A N 1
ATOM 1724 C CA . LEU A 1 217 ? -23.578 4.266 13.07 1 85.75 217 LEU A CA 1
ATOM 1725 C C . LEU A 1 217 ? -22.953 3.123 13.867 1 85.75 217 LEU A C 1
ATOM 1727 O O . LEU A 1 217 ? -23.406 2.799 14.961 1 85.75 217 LEU A O 1
ATOM 1731 N N . LEU A 1 218 ? -22.062 2.551 13.344 1 92.56 218 LEU A N 1
ATOM 1732 C CA . LEU A 1 218 ? -21.328 1.473 14 1 92.56 218 LEU A CA 1
ATOM 1733 C C . LEU A 1 218 ? -20.125 2.021 14.758 1 92.56 218 LEU A C 1
ATOM 1735 O O . LEU A 1 218 ? -19.672 1.416 15.734 1 92.56 218 LEU A O 1
ATOM 1739 N N . LEU A 1 219 ? -19.672 3.211 14.352 1 95.38 219 LEU A N 1
ATOM 1740 C CA . LEU A 1 219 ? -18.562 3.861 15.039 1 95.38 219 LEU A CA 1
ATOM 1741 C C . LEU A 1 219 ? -19 4.383 16.406 1 95.38 219 LEU A C 1
ATOM 1743 O O . LEU A 1 219 ? -20 5.102 16.5 1 95.38 219 LEU A O 1
ATOM 1747 N N . THR A 1 220 ? -18.344 4.023 17.469 1 95.5 220 THR A N 1
ATOM 1748 C CA . THR A 1 220 ? -18.656 4.457 18.828 1 95.5 220 THR A CA 1
ATOM 1749 C C . THR A 1 220 ? -17.375 4.836 19.578 1 95.5 220 THR A C 1
ATOM 1751 O O . THR A 1 220 ? -16.266 4.648 19.062 1 95.5 220 THR A O 1
ATOM 1754 N N . GLU A 1 221 ? -17.562 5.348 20.766 1 95.94 221 GLU A N 1
ATOM 1755 C CA . GLU A 1 221 ? -16.422 5.723 21.594 1 95.94 221 GLU A CA 1
ATOM 1756 C C . GLU A 1 221 ? -15.633 4.492 22.031 1 95.94 221 GLU A C 1
ATOM 1758 O O . GLU A 1 221 ? -14.453 4.602 22.375 1 95.94 221 GLU A O 1
ATOM 1763 N N . GLU A 1 222 ? -16.234 3.307 21.969 1 96.69 222 GLU A N 1
ATOM 1764 C CA . GLU A 1 222 ? -15.602 2.072 22.422 1 96.69 222 GLU A CA 1
ATOM 1765 C C . GLU A 1 222 ? -14.953 1.324 21.266 1 96.69 222 GLU A C 1
ATOM 1767 O O . GLU A 1 222 ? -14.305 0.298 21.469 1 96.69 222 GLU A O 1
ATOM 1772 N N . THR A 1 223 ? -15.102 1.862 20.094 1 97.5 223 THR A N 1
ATOM 1773 C CA . THR A 1 223 ? -14.531 1.204 18.922 1 97.5 223 THR A CA 1
ATOM 1774 C C . THR A 1 223 ? -13.016 1.049 19.078 1 97.5 223 THR A C 1
ATOM 1776 O O . THR A 1 223 ? -12.336 1.972 19.531 1 97.5 223 THR A O 1
ATOM 1779 N N . LEU A 1 224 ? -12.547 -0.143 18.75 1 97.75 224 LEU A N 1
ATOM 1780 C CA . LEU A 1 224 ? -11.125 -0.429 18.812 1 97.75 224 LEU A CA 1
ATOM 1781 C C . LEU A 1 224 ? -10.3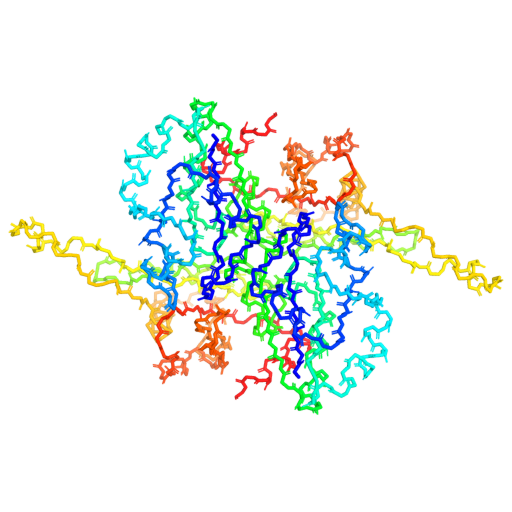67 0.321 17.719 1 97.75 224 LEU A C 1
ATOM 1783 O O . LEU A 1 224 ? -10.789 0.329 16.562 1 97.75 224 LEU A O 1
ATOM 1787 N N . CYS A 1 225 ? -9.32 0.952 18.094 1 98.31 225 CYS A N 1
ATOM 1788 C CA . CYS A 1 225 ? -8.469 1.7 17.172 1 98.31 225 CYS A CA 1
ATOM 1789 C C . CYS A 1 225 ? -7 1.335 17.375 1 98.31 225 CYS A C 1
ATOM 1791 O O . CYS A 1 225 ? -6.621 0.8 18.406 1 98.31 225 CYS A O 1
ATOM 1793 N N . VAL A 1 226 ? -6.25 1.542 16.344 1 98.12 226 VAL A N 1
ATOM 1794 C CA . VAL A 1 226 ? -4.797 1.392 16.406 1 98.12 226 VAL A CA 1
ATOM 1795 C C . VAL A 1 226 ? -4.125 2.707 16.031 1 98.12 226 VAL A C 1
ATOM 1797 O O . VAL A 1 226 ? -4.352 3.232 14.938 1 98.12 226 VAL A O 1
ATOM 1800 N N . ALA A 1 227 ? -3.379 3.26 16.922 1 98 227 ALA A N 1
ATOM 1801 C CA . ALA A 1 227 ? -2.582 4.453 16.656 1 98 227 ALA A CA 1
ATOM 1802 C C . ALA A 1 227 ? -1.179 4.086 16.188 1 98 227 ALA A C 1
ATOM 1804 O O . ALA A 1 227 ? -0.513 3.244 16.797 1 98 227 ALA A O 1
ATOM 1805 N N . LEU A 1 228 ? -0.816 4.656 15.133 1 97.12 228 LEU A N 1
ATOM 1806 C CA . LEU A 1 228 ? 0.516 4.449 14.57 1 97.12 228 LEU A CA 1
ATOM 1807 C C . LEU A 1 228 ? 1.31 5.754 14.57 1 97.12 228 LEU A C 1
ATOM 1809 O O . LEU A 1 228 ? 0.77 6.812 14.242 1 97.12 228 LEU A O 1
ATOM 1813 N N . ALA A 1 229 ? 2.605 5.68 14.938 1 94.75 229 ALA A N 1
ATOM 1814 C CA . ALA A 1 229 ? 3.479 6.852 14.898 1 94.75 229 ALA A CA 1
ATOM 1815 C C . ALA A 1 229 ? 4.844 6.496 14.32 1 94.75 229 ALA A C 1
ATOM 1817 O O . ALA A 1 229 ? 5.43 5.469 14.68 1 94.75 229 ALA A O 1
ATOM 1818 N N . ARG A 1 230 ? 5.262 7.336 13.375 1 92.38 230 ARG A N 1
ATOM 1819 C CA . ARG A 1 230 ? 6.594 7.23 12.789 1 92.38 230 ARG A CA 1
ATOM 1820 C C . ARG A 1 230 ? 6.844 5.824 12.258 1 92.38 230 ARG A C 1
ATOM 1822 O O . ARG A 1 230 ? 7.871 5.211 12.562 1 92.38 230 ARG A O 1
ATOM 1829 N N . VAL A 1 231 ? 5.926 5.363 11.453 1 92.75 231 VAL A N 1
ATOM 1830 C CA . VAL A 1 231 ? 5.949 4.016 10.898 1 92.75 231 VAL A CA 1
ATOM 1831 C C . VAL A 1 231 ? 7.195 3.838 10.031 1 92.75 231 VAL A C 1
ATOM 1833 O O . VAL A 1 231 ? 7.523 4.703 9.219 1 92.75 231 VAL A O 1
ATOM 1836 N N . GLY A 1 232 ? 7.922 2.717 10.242 1 89.31 232 GLY A N 1
ATOM 1837 C CA . GLY A 1 232 ? 9.094 2.402 9.438 1 89.31 232 GLY A CA 1
ATOM 1838 C C . GLY A 1 232 ? 10.391 2.887 10.055 1 89.31 232 GLY A C 1
ATOM 1839 O O . GLY A 1 232 ? 11.477 2.52 9.609 1 89.31 232 GLY A O 1
ATOM 1840 N N . SER A 1 233 ? 10.297 3.719 11.031 1 88.5 233 SER A N 1
ATOM 1841 C CA . SER A 1 233 ? 11.492 4.254 11.68 1 88.5 233 SER A CA 1
ATOM 1842 C C . SER A 1 233 ? 11.852 3.457 12.93 1 88.5 233 SER A C 1
ATOM 1844 O O . SER A 1 233 ? 11.086 2.59 13.359 1 88.5 233 SER A O 1
ATOM 1846 N N . GLU A 1 234 ? 13 3.771 13.469 1 87.12 234 GLU A N 1
ATOM 1847 C CA . GLU A 1 234 ? 13.438 3.121 14.703 1 87.12 234 GLU A CA 1
ATOM 1848 C C . GLU A 1 234 ? 12.609 3.59 15.898 1 87.12 234 GLU A C 1
ATOM 1850 O O . GLU A 1 234 ? 12.594 2.936 16.938 1 87.12 234 GLU A O 1
ATOM 1855 N N . LYS A 1 235 ? 11.914 4.68 15.734 1 90.12 235 LYS A N 1
ATOM 1856 C CA . LYS A 1 235 ? 11.117 5.246 16.812 1 90.12 235 LYS A CA 1
ATOM 1857 C C . LYS A 1 235 ? 9.641 4.914 16.656 1 90.12 235 LYS A C 1
ATOM 1859 O O . LYS A 1 235 ? 8.781 5.559 17.25 1 90.12 235 LYS A O 1
ATOM 1864 N N . GLN A 1 236 ? 9.391 3.992 15.836 1 93.38 236 GLN A N 1
ATOM 1865 C CA . GLN A 1 236 ? 8.016 3.57 15.562 1 93.38 236 GLN A CA 1
ATOM 1866 C C . GLN A 1 236 ? 7.289 3.201 16.859 1 93.38 236 GLN A C 1
ATOM 1868 O O . GLN A 1 236 ? 7.859 2.539 17.734 1 93.38 236 GLN A O 1
ATOM 1873 N N . LEU A 1 237 ? 6.074 3.668 16.953 1 95 237 LEU A N 1
ATOM 1874 C CA . LEU A 1 237 ? 5.227 3.326 18.078 1 95 237 LEU A CA 1
ATOM 1875 C C . LEU A 1 237 ? 3.836 2.904 17.609 1 95 237 LEU A C 1
ATOM 1877 O O . LEU A 1 237 ? 3.238 3.564 16.766 1 95 237 LEU A O 1
ATOM 1881 N N . ILE A 1 238 ? 3.361 1.777 18.078 1 96 238 ILE A N 1
ATOM 1882 C CA . ILE A 1 238 ? 2.033 1.251 17.781 1 96 238 ILE A CA 1
ATOM 1883 C C . ILE A 1 238 ? 1.284 0.982 19.078 1 96 238 ILE A C 1
ATOM 1885 O O . ILE A 1 238 ? 1.813 0.332 19.984 1 96 238 ILE A O 1
ATOM 1889 N N . ARG A 1 239 ? 0.067 1.499 19.156 1 96.56 239 ARG A N 1
ATOM 1890 C CA . ARG A 1 239 ? -0.757 1.279 20.344 1 96.56 239 ARG A CA 1
ATOM 1891 C C . ARG A 1 239 ? -2.205 0.993 19.953 1 96.56 239 ARG A C 1
ATOM 1893 O O . ARG A 1 239 ? -2.744 1.62 19.031 1 96.56 239 ARG A O 1
ATOM 1900 N N . LYS A 1 240 ? -2.754 0.075 20.578 1 96.56 240 LYS A N 1
ATOM 1901 C CA . LYS A 1 240 ? -4.176 -0.215 20.406 1 96.56 240 LYS A CA 1
ATOM 1902 C C . LYS A 1 240 ? -4.996 0.313 21.578 1 96.56 240 LYS A C 1
ATOM 1904 O O . LYS A 1 240 ? -4.551 0.266 22.719 1 96.56 240 LYS A O 1
ATOM 1909 N N . SER A 1 241 ? -6.117 0.903 21.344 1 96.56 241 SER A N 1
ATOM 1910 C CA . SER A 1 241 ? -6.992 1.453 22.375 1 96.56 241 SER A CA 1
ATOM 1911 C C . SER A 1 241 ? -8.383 1.737 21.828 1 96.56 241 SER A C 1
ATOM 1913 O O . SER A 1 241 ? -8.625 1.573 20.625 1 96.56 241 SER A O 1
ATOM 1915 N N . SER A 1 242 ? -9.273 2.035 22.734 1 97.31 242 SER A N 1
ATOM 1916 C CA . SER A 1 242 ? -10.578 2.52 22.297 1 97.31 242 SER A CA 1
ATOM 1917 C C . SER A 1 242 ? -10.5 3.959 21.797 1 97.31 242 SER A C 1
ATOM 1919 O O . SER A 1 242 ? -9.578 4.695 22.156 1 97.31 242 SER A O 1
ATOM 1921 N N . LEU A 1 243 ? -11.453 4.305 20.938 1 98.06 243 LEU A N 1
ATOM 1922 C CA . LEU A 1 243 ? -11.477 5.652 20.391 1 98.06 243 LEU A CA 1
ATOM 1923 C C . LEU A 1 243 ? -11.445 6.699 21.5 1 98.06 243 LEU A C 1
ATOM 1925 O O . LEU A 1 243 ? -10.695 7.672 21.406 1 98.06 243 LEU A O 1
ATOM 1929 N N . LYS A 1 244 ? -12.188 6.52 22.531 1 97.81 244 LYS A N 1
ATOM 1930 C CA . LYS A 1 244 ? -12.258 7.453 23.656 1 97.81 244 LYS A CA 1
ATOM 1931 C C . LYS A 1 244 ? -10.906 7.574 24.359 1 97.81 244 LYS A C 1
ATOM 1933 O O . LYS A 1 244 ? -10.477 8.68 24.703 1 97.81 244 LYS A O 1
ATOM 1938 N N . ASN A 1 245 ? -10.203 6.449 24.516 1 97.25 245 ASN A N 1
ATOM 1939 C CA . ASN A 1 245 ? -8.953 6.426 25.25 1 97.25 245 ASN A CA 1
ATOM 1940 C C . ASN A 1 245 ? -7.809 7.039 24.453 1 97.25 245 ASN A C 1
ATOM 1942 O O . ASN A 1 245 ? -6.754 7.355 25 1 97.25 245 ASN A O 1
ATOM 1946 N N . LEU A 1 246 ? -8.023 7.199 23.156 1 97.5 246 LEU A N 1
ATOM 1947 C CA . LEU A 1 246 ? -7 7.82 22.312 1 97.5 246 LEU A CA 1
ATOM 1948 C C . LEU A 1 246 ? -6.836 9.297 22.672 1 97.5 246 LEU A C 1
ATOM 1950 O O . LEU A 1 246 ? -5.812 9.906 22.344 1 97.5 246 LEU A O 1
ATOM 1954 N N . LEU A 1 247 ? -7.816 9.938 23.328 1 97.19 247 LEU A N 1
ATOM 1955 C CA . LEU A 1 247 ? -7.766 11.344 23.719 1 97.19 247 LEU A CA 1
ATOM 1956 C C . LEU A 1 247 ? -6.574 11.609 24.641 1 97.19 247 LEU A C 1
ATOM 1958 O O . LEU A 1 247 ? -6.008 12.703 24.625 1 97.19 247 LEU A O 1
ATOM 1962 N N . GLU A 1 248 ? -6.148 10.594 25.328 1 96.06 248 GLU A N 1
ATOM 1963 C CA . GLU A 1 248 ? -5.133 10.797 26.359 1 96.06 248 GLU A CA 1
ATOM 1964 C C . GLU A 1 248 ? -3.84 10.07 26 1 96.06 248 GLU A C 1
ATOM 1966 O O . GLU A 1 248 ? -2.869 10.117 26.766 1 96.06 248 GLU A O 1
ATOM 1971 N N . ILE A 1 249 ? -3.771 9.492 24.891 1 95.25 249 ILE A N 1
ATOM 1972 C CA . ILE A 1 249 ? -2.629 8.656 24.547 1 95.25 249 ILE A CA 1
ATOM 1973 C C . ILE A 1 249 ? -1.46 9.531 24.094 1 95.25 249 ILE A C 1
ATOM 1975 O O . ILE A 1 249 ? -1.66 10.57 23.453 1 95.25 249 ILE A O 1
ATOM 1979 N N . ASP A 1 250 ? -0.312 9.211 24.484 1 95.5 250 ASP A N 1
ATOM 1980 C CA . ASP A 1 250 ? 0.888 9.906 24.016 1 95.5 250 ASP A CA 1
ATOM 1981 C C . ASP A 1 250 ? 1.63 9.078 22.969 1 95.5 250 ASP A C 1
ATOM 1983 O O . ASP A 1 250 ? 2.242 8.062 23.297 1 95.5 250 ASP A O 1
ATOM 1987 N N . MET A 1 251 ? 1.646 9.547 21.734 1 95.12 251 MET A N 1
ATOM 1988 C CA . MET A 1 251 ? 2.283 8.82 20.641 1 95.12 251 MET A CA 1
ATOM 1989 C C . MET A 1 251 ? 3.605 9.477 20.25 1 95.12 251 MET A C 1
ATOM 1991 O O . MET A 1 251 ? 4.285 9.008 19.328 1 95.12 251 MET A O 1
ATOM 1995 N N . GLY A 1 252 ? 3.953 10.469 20.953 1 92.75 252 GLY A N 1
ATOM 1996 C CA . GLY A 1 252 ? 5.211 11.133 20.672 1 92.75 252 GLY A CA 1
ATOM 1997 C C . GLY A 1 252 ? 5.152 12.039 19.453 1 92.75 252 GLY A C 1
ATOM 1998 O O . GLY A 1 252 ? 4.086 12.555 19.109 1 92.75 252 GLY A O 1
ATOM 1999 N N . PRO A 1 253 ? 6.254 12.344 18.828 1 88.88 253 PRO A N 1
ATOM 2000 C CA . PRO A 1 253 ? 6.328 13.266 17.703 1 88.88 253 PRO A CA 1
ATOM 2001 C C . PRO A 1 253 ? 5.645 12.719 16.453 1 88.88 253 PRO A C 1
ATOM 2003 O O . PRO A 1 253 ? 5.332 11.523 16.391 1 88.88 253 PRO A O 1
ATOM 2006 N N . PRO A 1 254 ? 5.418 13.594 15.562 1 87.25 254 PRO A N 1
ATOM 2007 C CA . PRO A 1 254 ? 4.867 13.156 14.281 1 87.25 254 PRO A CA 1
ATOM 2008 C C . PRO A 1 254 ? 5.836 12.273 13.492 1 87.25 254 PRO A C 1
ATOM 2010 O O . PRO A 1 254 ? 7.023 12.219 13.812 1 87.25 254 PRO A O 1
ATOM 2013 N N . LEU A 1 255 ? 5.164 11.656 12.516 1 88.25 255 LEU A N 1
ATOM 2014 C CA . LEU A 1 255 ? 3.846 11.633 11.891 1 88.25 255 LEU A CA 1
ATOM 2015 C C . LEU A 1 255 ? 2.98 10.531 12.484 1 88.25 255 LEU A C 1
ATOM 2017 O O . LEU A 1 255 ? 3.475 9.438 12.781 1 88.25 255 LEU A O 1
ATOM 2021 N N . HIS A 1 256 ? 1.677 10.852 12.672 1 93.81 256 HIS A N 1
ATOM 2022 C CA . HIS A 1 256 ? 0.721 9.906 13.227 1 93.81 256 HIS A CA 1
ATOM 2023 C C . HIS A 1 256 ? -0.253 9.414 12.156 1 93.81 256 HIS A C 1
ATOM 2025 O O . HIS A 1 256 ? -0.515 10.125 11.18 1 93.81 256 HIS A O 1
ATOM 2031 N N . SER A 1 257 ? -0.696 8.234 12.25 1 95.75 257 SER A N 1
ATOM 2032 C CA . SER A 1 257 ? -1.826 7.676 11.516 1 95.75 257 SER A CA 1
ATOM 2033 C C . SER A 1 257 ? -2.768 6.918 12.453 1 95.75 257 SER A C 1
ATOM 2035 O O . SER A 1 257 ? -2.365 6.492 13.539 1 95.75 257 SER A O 1
ATOM 2037 N N . LEU A 1 258 ? -3.984 6.852 12.047 1 98.25 258 LEU A N 1
ATOM 2038 C CA . LEU A 1 258 ? -5 6.191 12.859 1 98.25 258 LEU A CA 1
ATOM 2039 C C . LEU A 1 258 ? -5.727 5.117 12.055 1 98.25 258 LEU A C 1
ATOM 2041 O O . LEU A 1 258 ? -6.074 5.336 10.898 1 98.25 258 LEU A O 1
ATOM 2045 N N . ILE A 1 259 ? -5.902 3.992 12.664 1 98.56 259 ILE A N 1
ATOM 2046 C CA . ILE A 1 259 ? -6.695 2.943 12.039 1 98.56 259 ILE A CA 1
ATOM 2047 C C . ILE A 1 259 ? -7.934 2.654 12.883 1 98.56 259 ILE A C 1
ATOM 2049 O O . ILE A 1 259 ? -7.828 2.416 14.086 1 98.56 259 ILE A O 1
ATOM 2053 N N . ILE A 1 260 ? -9.07 2.76 12.281 1 98.69 260 ILE A N 1
ATOM 2054 C CA . ILE A 1 260 ? -10.305 2.27 12.883 1 98.69 260 ILE A CA 1
ATOM 2055 C C . ILE A 1 260 ? -10.492 0.792 12.547 1 98.69 260 ILE A C 1
ATOM 2057 O O . ILE A 1 260 ? -10.586 0.421 11.375 1 98.69 260 ILE A O 1
ATOM 2061 N N . VAL A 1 261 ? -10.594 -0.006 13.57 1 98.19 261 VAL A N 1
ATOM 2062 C CA . VAL A 1 261 ? -10.562 -1.451 13.375 1 98.19 261 VAL A CA 1
ATOM 2063 C C . VAL A 1 261 ? -11.969 -1.968 13.086 1 98.19 261 VAL A C 1
ATOM 2065 O O . VAL A 1 261 ? -12.922 -1.624 13.789 1 98.19 261 VAL A O 1
ATOM 2068 N N . GLY A 1 262 ? -12.078 -2.732 11.977 1 97.38 262 GLY A N 1
ATOM 2069 C CA . GLY A 1 262 ? -13.32 -3.436 11.68 1 97.38 262 GLY A CA 1
ATOM 2070 C C . GLY A 1 262 ? -13.406 -4.801 12.336 1 97.38 262 GLY A C 1
ATOM 2071 O O . GLY A 1 262 ? -13.055 -4.949 13.508 1 97.38 262 GLY A O 1
ATOM 2072 N N . ARG A 1 263 ? -13.891 -5.746 11.602 1 96.12 263 ARG A N 1
ATOM 2073 C CA . ARG A 1 263 ? -13.953 -7.113 12.109 1 96.12 263 ARG A CA 1
ATOM 2074 C C . ARG A 1 263 ? -12.562 -7.75 12.117 1 96.12 263 ARG A C 1
ATOM 2076 O O . ARG A 1 263 ? -11.859 -7.73 11.109 1 96.12 263 ARG A O 1
ATOM 2083 N N . LEU A 1 264 ? -12.266 -8.367 13.203 1 94.44 264 LEU A N 1
ATOM 2084 C CA . LEU A 1 264 ? -10.922 -8.922 13.352 1 94.44 264 LEU A CA 1
ATOM 2085 C C . LEU A 1 264 ? -10.898 -10.391 12.969 1 94.44 264 LEU A C 1
ATOM 2087 O O . LEU A 1 264 ? -11.758 -11.164 13.391 1 94.44 264 LEU A O 1
ATOM 2091 N N . HIS A 1 265 ? -9.945 -10.695 12.18 1 90.06 265 HIS A N 1
ATOM 2092 C CA . HIS A 1 265 ? -9.57 -12.094 12 1 90.06 265 HIS A CA 1
ATOM 2093 C C . HIS A 1 265 ? -8.758 -12.609 13.18 1 90.06 265 HIS A C 1
ATOM 2095 O O . HIS A 1 265 ? -8.141 -11.82 13.906 1 90.06 265 HIS A O 1
ATOM 2101 N N . HIS A 1 266 ? -8.773 -13.891 13.312 1 89.06 266 HIS A N 1
ATOM 2102 C CA . HIS A 1 266 ? -8.102 -14.492 14.461 1 89.06 266 HIS A CA 1
ATOM 2103 C C . HIS A 1 266 ? -6.621 -14.117 14.484 1 89.06 266 HIS A C 1
ATOM 2105 O O . HIS A 1 266 ? -6.09 -13.734 15.531 1 89.06 266 HIS A O 1
ATOM 2111 N N . ILE A 1 267 ? -5.988 -14.125 13.383 1 86.75 267 ILE A N 1
ATOM 2112 C CA . ILE A 1 267 ? -4.566 -13.82 13.289 1 86.75 267 ILE A CA 1
ATOM 2113 C C . ILE A 1 267 ? -4.332 -12.352 13.641 1 86.75 267 ILE A C 1
ATOM 2115 O O . ILE A 1 267 ? -3.344 -12.008 14.297 1 86.75 267 ILE A O 1
ATOM 2119 N N . GLU A 1 268 ? -5.242 -11.484 13.188 1 91.44 268 GLU A N 1
ATOM 2120 C CA . GLU A 1 268 ? -5.133 -10.062 13.5 1 91.44 268 GLU A CA 1
ATOM 2121 C C . GLU A 1 268 ? -5.23 -9.82 15.008 1 91.44 268 GLU A C 1
ATOM 2123 O O . GLU A 1 268 ? -4.48 -9.023 15.562 1 91.44 268 GLU A O 1
ATOM 2128 N N . SER A 1 269 ? -6.156 -10.57 15.586 1 92.44 269 SER A N 1
ATOM 2129 C CA . SER A 1 269 ? -6.344 -10.445 17.031 1 92.44 269 SER A CA 1
ATOM 2130 C C . SER A 1 269 ? -5.074 -10.828 17.781 1 92.44 269 SER A C 1
ATOM 2132 O O . SER A 1 269 ? -4.684 -10.148 18.734 1 92.44 269 SER A O 1
ATOM 2134 N N . GLU A 1 270 ? -4.473 -11.875 17.328 1 90.25 270 GLU A N 1
ATOM 2135 C CA . GLU A 1 270 ? -3.246 -12.336 17.969 1 90.25 270 GLU A CA 1
ATOM 2136 C C . GLU A 1 270 ? -2.111 -11.328 17.766 1 90.25 270 GLU A C 1
ATOM 2138 O O . GLU A 1 270 ? -1.347 -11.062 18.703 1 90.25 270 GLU A O 1
ATOM 2143 N N . MET A 1 271 ? -2.051 -10.797 16.625 1 90.25 271 MET A N 1
ATOM 2144 C CA . MET A 1 271 ? -0.995 -9.828 16.344 1 90.25 271 MET A CA 1
ATOM 2145 C C . MET A 1 271 ? -1.183 -8.555 17.156 1 90.25 271 MET A C 1
ATOM 2147 O O . MET A 1 271 ? -0.211 -7.988 17.656 1 90.25 271 MET A O 1
ATOM 2151 N N . LEU A 1 272 ? -2.422 -8.109 17.266 1 91.94 272 LEU A N 1
ATOM 2152 C CA . LEU A 1 272 ? -2.717 -6.867 17.969 1 91.94 272 LEU A CA 1
ATOM 2153 C C . LEU A 1 272 ? -2.379 -6.984 19.453 1 91.94 272 LEU A C 1
ATOM 2155 O O . LEU A 1 272 ? -2.166 -5.973 20.125 1 91.94 272 LEU A O 1
ATOM 2159 N N . LYS A 1 273 ? -2.338 -8.211 19.953 1 90.38 273 LYS A N 1
ATOM 2160 C CA . LYS A 1 273 ? -1.99 -8.43 21.344 1 90.38 273 LYS A CA 1
ATOM 2161 C C . LYS A 1 273 ? -0.547 -8.023 21.625 1 90.38 273 LYS A C 1
ATOM 2163 O O . LYS A 1 273 ? -0.172 -7.797 22.781 1 90.38 273 LYS A O 1
ATOM 2168 N N . LEU A 1 274 ? 0.197 -8 20.594 1 85.06 274 LEU A N 1
ATOM 2169 C CA . LEU A 1 274 ? 1.599 -7.621 20.734 1 85.06 274 LEU A CA 1
ATOM 2170 C C . LEU A 1 274 ? 1.726 -6.164 21.156 1 85.06 274 LEU A C 1
ATOM 2172 O O . LEU A 1 274 ? 2.789 -5.734 21.609 1 85.06 274 LEU A O 1
ATOM 2176 N N . PHE A 1 275 ? 0.652 -5.402 21.031 1 85.19 275 PHE A N 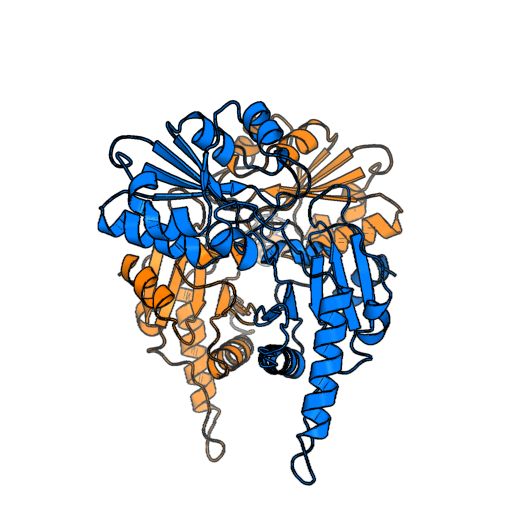1
ATOM 2177 C CA . PHE A 1 275 ? 0.733 -3.965 21.266 1 85.19 275 PHE A CA 1
ATOM 2178 C C . PHE A 1 275 ? -0.161 -3.555 22.438 1 85.19 275 PHE A C 1
ATOM 2180 O O . PHE A 1 275 ? -0.617 -2.412 22.5 1 85.19 275 PHE A O 1
ATOM 2187 N N . ASP A 1 276 ? -0.438 -4.41 23.266 1 78.94 276 ASP A N 1
ATOM 2188 C CA . ASP A 1 276 ? -1.187 -4.109 24.469 1 78.94 276 ASP A CA 1
ATOM 2189 C C . ASP A 1 276 ? -0.386 -3.197 25.406 1 78.94 276 ASP A C 1
ATOM 2191 O O . ASP A 1 276 ? 0.839 -3.303 25.484 1 78.94 276 ASP A O 1
ATOM 2195 N N . MET B 1 1 ? 18.375 -11.438 16.094 1 92.88 1 MET B N 1
ATOM 2196 C CA . MET B 1 1 ? 17.234 -10.633 15.641 1 92.88 1 MET B CA 1
ATOM 2197 C C . MET B 1 1 ? 16.719 -11.125 14.297 1 92.88 1 MET B C 1
ATOM 2199 O O . MET B 1 1 ? 17.5 -11.586 13.461 1 92.88 1 MET B O 1
ATOM 2203 N N . LEU B 1 2 ? 15.422 -11.039 14.141 1 93 2 LEU B N 1
ATOM 2204 C CA . LEU B 1 2 ? 14.805 -11.422 12.883 1 93 2 LEU B CA 1
ATOM 2205 C C . LEU B 1 2 ? 14.422 -10.195 12.062 1 93 2 LEU B C 1
ATOM 2207 O O . LEU B 1 2 ? 13.688 -9.328 12.539 1 93 2 LEU B O 1
ATOM 2211 N N . TYR B 1 3 ? 14.961 -10.156 10.898 1 93.94 3 TYR B N 1
ATOM 2212 C CA . TYR B 1 3 ? 14.617 -9.07 9.984 1 93.94 3 TYR B CA 1
ATOM 2213 C C . TYR B 1 3 ? 13.703 -9.555 8.867 1 93.94 3 TYR B C 1
ATOM 2215 O O . TYR B 1 3 ? 14.047 -10.492 8.141 1 93.94 3 TYR B O 1
ATOM 2223 N N . LEU B 1 4 ? 12.57 -9.008 8.82 1 93.94 4 LEU B N 1
ATOM 2224 C CA . LEU B 1 4 ? 11.711 -9.227 7.664 1 93.94 4 LEU B CA 1
ATOM 2225 C C . LEU B 1 4 ? 11.875 -8.102 6.648 1 93.94 4 LEU B C 1
ATOM 2227 O O . LEU B 1 4 ? 11.477 -6.961 6.91 1 93.94 4 LEU B O 1
ATOM 2231 N N . ILE B 1 5 ? 12.375 -8.477 5.457 1 94.38 5 ILE B N 1
ATOM 2232 C CA . ILE B 1 5 ? 12.805 -7.449 4.52 1 94.38 5 ILE B CA 1
ATOM 2233 C C . ILE B 1 5 ? 12 -7.562 3.225 1 94.38 5 ILE B C 1
ATOM 2235 O O . ILE B 1 5 ? 11.992 -8.617 2.578 1 94.38 5 ILE B O 1
ATOM 2239 N N . GLY B 1 6 ? 11.344 -6.477 2.873 1 93.5 6 GLY B N 1
ATOM 2240 C CA . GLY B 1 6 ? 10.68 -6.406 1.582 1 93.5 6 GLY B CA 1
ATOM 2241 C C . GLY B 1 6 ? 11.633 -6.129 0.433 1 93.5 6 GLY B C 1
ATOM 2242 O O . GLY B 1 6 ? 12.492 -5.25 0.53 1 93.5 6 GLY B O 1
ATOM 2243 N N . LEU B 1 7 ? 11.414 -6.82 -0.663 1 91.69 7 LEU B N 1
ATOM 2244 C CA . LEU B 1 7 ? 12.344 -6.734 -1.783 1 91.69 7 LEU B CA 1
ATOM 2245 C C . LEU B 1 7 ? 11.805 -5.809 -2.869 1 91.69 7 LEU B C 1
ATOM 2247 O O . LEU B 1 7 ? 12.516 -5.48 -3.82 1 91.69 7 LEU B O 1
ATOM 2251 N N . GLY B 1 8 ? 10.531 -5.422 -2.744 1 90.75 8 GLY B N 1
ATOM 2252 C CA . GLY B 1 8 ? 9.906 -4.66 -3.814 1 90.75 8 GLY B CA 1
ATOM 2253 C C . GLY B 1 8 ? 9.32 -5.539 -4.902 1 90.75 8 GLY B C 1
ATOM 2254 O O . GLY B 1 8 ? 9.078 -6.73 -4.688 1 90.75 8 GLY B O 1
ATOM 2255 N N . LEU B 1 9 ? 9.102 -4.984 -6.121 1 87.94 9 LEU B N 1
ATOM 2256 C CA . LEU B 1 9 ? 8.281 -5.703 -7.09 1 87.94 9 LEU B CA 1
ATOM 2257 C C . LEU B 1 9 ? 9.055 -5.961 -8.375 1 87.94 9 LEU B C 1
ATOM 2259 O O . LEU B 1 9 ? 8.766 -6.91 -9.102 1 87.94 9 LEU B O 1
ATOM 2263 N N . GLY B 1 10 ? 10 -5.215 -8.703 1 84.5 10 GLY B N 1
ATOM 2264 C CA . GLY B 1 10 ? 10.57 -5.227 -10.039 1 84.5 10 GLY B CA 1
ATOM 2265 C C . GLY B 1 10 ? 11.773 -6.133 -10.164 1 84.5 10 GLY B C 1
ATOM 2266 O O . GLY B 1 10 ? 11.719 -7.164 -10.836 1 84.5 10 GLY B O 1
ATOM 2267 N N . ASP B 1 11 ? 12.867 -5.672 -9.586 1 87.31 11 ASP B N 1
ATOM 2268 C CA . ASP B 1 11 ? 14.109 -6.426 -9.719 1 87.31 11 ASP B CA 1
ATOM 2269 C C . ASP B 1 11 ? 14.969 -6.289 -8.461 1 87.31 11 ASP B C 1
ATOM 2271 O O . ASP B 1 11 ? 14.547 -5.691 -7.473 1 87.31 11 ASP B O 1
ATOM 2275 N N . LYS B 1 12 ? 16.109 -6.871 -8.531 1 89.06 12 LYS B N 1
ATOM 2276 C CA . LYS B 1 12 ? 17 -6.969 -7.375 1 89.06 12 LYS B CA 1
ATOM 2277 C C . LYS B 1 12 ? 17.406 -5.586 -6.875 1 89.06 12 LYS B C 1
ATOM 2279 O O . LYS B 1 12 ? 17.828 -5.438 -5.723 1 89.06 12 LYS B O 1
ATOM 2284 N N . THR B 1 13 ? 17.281 -4.602 -7.711 1 92.44 13 THR B N 1
ATOM 2285 C CA . THR B 1 13 ? 17.703 -3.268 -7.312 1 92.44 13 THR B CA 1
ATOM 2286 C C . THR B 1 13 ? 16.594 -2.525 -6.59 1 92.44 13 THR B C 1
ATOM 2288 O O . THR B 1 13 ? 16.781 -1.403 -6.121 1 92.44 13 THR B O 1
ATOM 2291 N N . ASP B 1 14 ? 15.461 -3.186 -6.41 1 93.75 14 ASP B N 1
ATOM 2292 C CA . ASP B 1 14 ? 14.32 -2.561 -5.742 1 93.75 14 ASP B CA 1
ATOM 2293 C C . ASP B 1 14 ? 14.461 -2.652 -4.223 1 93.75 14 ASP B C 1
ATOM 2295 O O . ASP B 1 14 ? 13.672 -2.059 -3.484 1 93.75 14 ASP B O 1
ATOM 2299 N N . ILE B 1 15 ? 15.469 -3.33 -3.789 1 94.62 15 ILE B N 1
ATOM 2300 C CA . ILE B 1 15 ? 15.703 -3.426 -2.352 1 94.62 15 ILE B CA 1
ATOM 2301 C C . ILE B 1 15 ? 16.203 -2.082 -1.821 1 94.62 15 ILE B C 1
ATOM 2303 O O . ILE B 1 15 ? 16.859 -1.327 -2.541 1 94.62 15 ILE B O 1
ATOM 2307 N N . THR B 1 16 ? 15.859 -1.779 -0.629 1 96.69 16 THR B N 1
ATOM 2308 C CA . THR B 1 16 ? 16.312 -0.543 0.001 1 96.69 16 THR B CA 1
ATOM 2309 C C . THR B 1 16 ? 17.766 -0.662 0.44 1 96.69 16 THR B C 1
ATOM 2311 O O . THR B 1 16 ? 18.266 -1.769 0.638 1 96.69 16 THR B O 1
ATOM 2314 N N . ILE B 1 17 ? 18.391 0.473 0.608 1 96 17 ILE B N 1
ATOM 2315 C CA . ILE B 1 17 ? 19.75 0.486 1.141 1 96 17 ILE B CA 1
ATOM 2316 C C . ILE B 1 17 ? 19.766 -0.161 2.523 1 96 17 ILE B C 1
ATOM 2318 O O . ILE B 1 17 ? 20.641 -0.989 2.816 1 96 17 ILE B O 1
ATOM 2322 N N . LYS B 1 18 ? 18.781 0.174 3.305 1 95.06 18 LYS B N 1
ATOM 2323 C CA . LYS B 1 18 ? 18.625 -0.404 4.637 1 95.06 18 LYS B CA 1
ATOM 2324 C C . LYS B 1 18 ? 18.5 -1.922 4.566 1 95.06 18 LYS B C 1
ATOM 2326 O O . LYS B 1 18 ? 19.156 -2.645 5.316 1 95.06 18 LYS B O 1
ATOM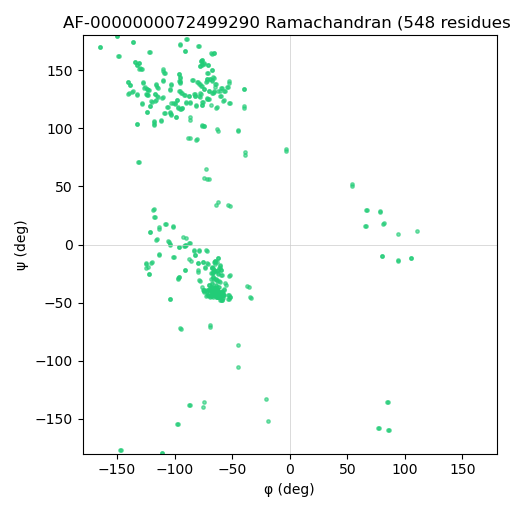 2331 N N . GLY B 1 19 ? 17.641 -2.379 3.668 1 95.75 19 GLY B N 1
ATOM 2332 C CA . GLY B 1 19 ? 17.469 -3.811 3.494 1 95.75 19 GLY B CA 1
ATOM 2333 C C . GLY B 1 19 ? 18.734 -4.531 3.094 1 95.75 19 GLY B C 1
ATOM 2334 O O . GLY B 1 19 ? 19.047 -5.598 3.629 1 95.75 19 GLY B O 1
ATOM 2335 N N . LEU B 1 20 ? 19.453 -3.959 2.176 1 96 20 LEU B N 1
ATOM 2336 C CA . LEU B 1 20 ? 20.703 -4.566 1.706 1 96 20 LEU B CA 1
ATOM 2337 C C . LEU B 1 20 ? 21.734 -4.645 2.832 1 96 20 LEU B C 1
ATOM 2339 O O . LEU B 1 20 ? 22.406 -5.656 2.984 1 96 20 LEU B O 1
ATOM 2343 N N . GLU B 1 21 ? 21.844 -3.609 3.607 1 95.38 21 GLU B N 1
ATOM 2344 C CA . GLU B 1 21 ? 22.781 -3.586 4.734 1 95.38 21 GLU B CA 1
ATOM 2345 C C . GLU B 1 21 ? 22.438 -4.672 5.75 1 95.38 21 GLU B C 1
ATOM 2347 O O . GLU B 1 21 ? 23.328 -5.34 6.273 1 95.38 21 GLU B O 1
ATOM 2352 N N . LEU B 1 22 ? 21.188 -4.828 6.039 1 95.44 22 LEU B N 1
ATOM 2353 C CA . LEU B 1 22 ? 20.75 -5.824 7.012 1 95.44 22 LEU B CA 1
ATOM 2354 C C . LEU B 1 22 ? 20.984 -7.238 6.488 1 95.44 22 LEU B C 1
ATOM 2356 O O . LEU B 1 22 ? 21.312 -8.141 7.258 1 95.44 22 LEU B O 1
ATOM 2360 N N . ILE B 1 23 ? 20.781 -7.398 5.168 1 95 23 ILE B N 1
ATOM 2361 C CA . ILE B 1 23 ? 21.062 -8.688 4.547 1 95 23 ILE B CA 1
ATOM 2362 C C . ILE B 1 23 ? 22.531 -9.039 4.734 1 95 23 ILE B C 1
ATOM 2364 O O . ILE B 1 23 ? 22.859 -10.164 5.133 1 95 23 ILE B O 1
ATOM 2368 N N . LYS B 1 24 ? 23.391 -8.117 4.52 1 93.69 24 LYS B N 1
ATOM 2369 C CA . LYS B 1 24 ? 24.828 -8.328 4.605 1 93.69 24 LYS B CA 1
ATOM 2370 C C . LYS B 1 24 ? 25.266 -8.633 6.039 1 93.69 24 LYS B C 1
ATOM 2372 O O . LYS B 1 24 ? 26.234 -9.359 6.262 1 93.69 24 LYS B O 1
ATOM 2377 N N . LYS B 1 25 ? 24.547 -8.156 6.953 1 93.44 25 LYS B N 1
ATOM 2378 C CA . LYS B 1 25 ? 24.875 -8.344 8.367 1 93.44 25 LYS B CA 1
ATOM 2379 C C . LYS B 1 25 ? 24.281 -9.648 8.891 1 93.44 25 LYS B C 1
ATOM 2381 O O . LYS B 1 25 ? 24.641 -10.102 9.977 1 93.44 25 LYS B O 1
ATOM 2386 N N . SER B 1 26 ? 23.422 -10.258 8.195 1 94.62 26 SER B N 1
ATOM 2387 C CA . SER B 1 26 ? 22.703 -11.438 8.672 1 94.62 26 SER B CA 1
ATOM 2388 C C . SER B 1 26 ? 23.516 -12.711 8.438 1 94.62 26 SER B C 1
ATOM 2390 O O . SER B 1 26 ? 24.172 -12.844 7.406 1 94.62 26 SER B O 1
ATOM 2392 N N . LYS B 1 27 ? 23.438 -13.555 9.359 1 93.44 27 LYS B N 1
ATOM 2393 C CA . LYS B 1 27 ? 24.141 -14.836 9.266 1 93.44 27 LYS B CA 1
ATOM 2394 C C . LYS B 1 27 ? 23.438 -15.773 8.289 1 93.44 27 LYS B C 1
ATOM 2396 O O . LYS B 1 27 ? 24.078 -16.531 7.562 1 93.44 27 LYS B O 1
ATOM 2401 N N . ARG B 1 28 ? 22.109 -15.766 8.328 1 93 28 ARG B N 1
ATOM 2402 C CA . ARG B 1 28 ? 21.281 -16.578 7.438 1 93 28 ARG B CA 1
ATOM 2403 C C . ARG B 1 28 ? 20.25 -15.711 6.73 1 93 28 ARG B C 1
ATOM 2405 O O . ARG B 1 28 ? 19.672 -14.797 7.332 1 93 28 ARG B O 1
ATOM 2412 N N . VAL B 1 29 ? 20.078 -16.031 5.492 1 93 29 VAL B N 1
ATOM 2413 C CA . VAL B 1 29 ? 19.141 -15.273 4.676 1 93 29 VAL B CA 1
ATOM 2414 C C . VAL B 1 29 ? 18.172 -16.234 3.984 1 93 29 VAL B C 1
ATOM 2416 O O . VAL B 1 29 ? 18.594 -17.109 3.234 1 93 29 VAL B O 1
ATOM 2419 N N . TYR B 1 30 ? 16.891 -15.992 4.289 1 89.12 30 TYR B N 1
ATOM 2420 C CA . TYR B 1 30 ? 15.844 -16.828 3.699 1 89.12 30 TYR B CA 1
ATOM 2421 C C . TYR B 1 30 ? 15.023 -16.031 2.688 1 89.12 30 TYR B C 1
ATOM 2423 O O . TYR B 1 30 ? 14.773 -14.844 2.877 1 89.12 30 TYR B O 1
ATOM 2431 N N . LEU B 1 31 ? 14.656 -16.688 1.59 1 87.38 31 LEU B N 1
ATOM 2432 C CA . LEU B 1 31 ? 13.773 -16.094 0.589 1 87.38 31 LEU B CA 1
ATOM 2433 C C . LEU B 1 31 ? 12.477 -16.875 0.475 1 87.38 31 LEU B C 1
ATOM 2435 O O . LEU B 1 31 ? 12.492 -18.094 0.305 1 87.38 31 LEU B O 1
ATOM 2439 N N . GLU B 1 32 ? 11.461 -16.016 0.557 1 77.69 32 GLU B N 1
ATOM 2440 C CA . GLU B 1 32 ? 10.156 -16.656 0.406 1 77.69 32 GLU B CA 1
ATOM 2441 C C . GLU B 1 32 ? 9.93 -17.109 -1.031 1 77.69 32 GLU B C 1
ATOM 2443 O O . GLU B 1 32 ? 10.188 -16.359 -1.975 1 77.69 32 GLU B O 1
ATOM 2448 N N . SER B 1 33 ? 9.625 -18.328 -1.398 1 62.16 33 SER B N 1
ATOM 2449 C CA . SER B 1 33 ? 9.5 -18.844 -2.756 1 62.16 33 SER B CA 1
ATOM 2450 C C . SER B 1 33 ? 8.055 -19.234 -3.066 1 62.16 33 SER B C 1
ATOM 2452 O O . SER B 1 33 ? 7.785 -19.859 -4.094 1 62.16 33 SER B O 1
ATOM 2454 N N . TYR B 1 34 ? 7.121 -18.891 -2.404 1 54.81 34 TYR B N 1
ATOM 2455 C CA . TYR B 1 34 ? 5.797 -19.453 -2.654 1 54.81 34 TYR B CA 1
ATOM 2456 C C . TYR B 1 34 ? 4.801 -18.359 -3.002 1 54.81 34 TYR B C 1
ATOM 2458 O O . TYR B 1 34 ? 3.688 -18.641 -3.453 1 54.81 34 TYR B O 1
ATOM 2466 N N . THR B 1 35 ? 5.047 -17.234 -2.777 1 51.09 35 THR B N 1
ATOM 2467 C CA . THR B 1 35 ? 3.992 -16.234 -2.93 1 51.09 35 THR B CA 1
ATOM 2468 C C . THR B 1 35 ? 4.188 -15.43 -4.211 1 51.09 35 THR B C 1
ATOM 2470 O O . THR B 1 35 ? 3.217 -15.047 -4.867 1 51.09 35 THR B O 1
ATOM 2473 N N . SER B 1 36 ? 5.348 -14.977 -4.48 1 55.31 36 SER B N 1
ATOM 2474 C CA . SER B 1 36 ? 5.578 -14.117 -5.641 1 55.31 36 SER B CA 1
ATOM 2475 C C . SER B 1 36 ? 6.887 -14.469 -6.336 1 55.31 36 SER B C 1
ATOM 2477 O O . SER B 1 36 ? 7.734 -15.156 -5.766 1 55.31 36 SER B O 1
ATOM 2479 N N . ILE B 1 37 ? 6.785 -14.648 -7.719 1 56.41 37 ILE B N 1
ATOM 2480 C CA . ILE B 1 37 ? 8.031 -14.766 -8.469 1 56.41 37 ILE B CA 1
ATOM 2481 C C . ILE B 1 37 ? 8.609 -13.375 -8.734 1 56.41 37 ILE B C 1
ATOM 2483 O O . ILE B 1 37 ? 7.871 -12.438 -9.039 1 56.41 37 ILE B O 1
ATOM 2487 N N . TYR B 1 38 ? 9.781 -13.219 -8.195 1 58.41 38 TYR B N 1
ATOM 2488 C CA . TYR B 1 38 ? 10.508 -11.984 -8.508 1 58.41 38 TYR B CA 1
ATOM 2489 C C . TYR B 1 38 ? 10.805 -11.898 -10 1 58.41 38 TYR B C 1
ATOM 2491 O O . TYR B 1 38 ? 11.383 -12.812 -10.578 1 58.41 38 TYR B O 1
ATOM 2499 N N . CYS B 1 39 ? 9.969 -11.164 -10.781 1 56.47 39 CYS B N 1
ATOM 2500 C CA . CYS B 1 39 ? 9.75 -11.07 -12.219 1 56.47 39 CYS B CA 1
ATOM 2501 C C . CYS B 1 39 ? 11.062 -11.242 -12.984 1 56.47 39 CYS B C 1
ATOM 2503 O O . CYS B 1 39 ? 11.094 -11.867 -14.047 1 56.47 39 CYS B O 1
ATOM 2505 N N . GLN B 1 40 ? 12.164 -10.742 -12.492 1 60.16 40 GLN B N 1
ATOM 2506 C CA . GLN B 1 40 ? 13.242 -10.703 -13.469 1 60.16 40 GLN B CA 1
ATOM 2507 C C . GLN B 1 40 ? 14.469 -11.461 -12.961 1 60.16 40 GLN B C 1
ATOM 2509 O O . GLN B 1 40 ? 15.266 -11.961 -13.758 1 60.16 40 GLN B O 1
ATOM 2514 N N . ASP B 1 41 ? 14.5 -11.648 -11.68 1 68.81 41 ASP B N 1
ATOM 2515 C CA . ASP B 1 41 ? 15.758 -12.164 -11.148 1 68.81 41 ASP B CA 1
ATOM 2516 C C . ASP B 1 41 ? 15.57 -13.562 -10.562 1 68.81 41 ASP B C 1
ATOM 2518 O O . ASP B 1 41 ? 14.562 -13.836 -9.914 1 68.81 41 ASP B O 1
ATOM 2522 N N . ASP B 1 42 ? 16.516 -14.336 -10.938 1 75.75 42 ASP B N 1
ATOM 2523 C CA . ASP B 1 42 ? 16.516 -15.648 -10.305 1 75.75 42 ASP B CA 1
ATOM 2524 C C . ASP B 1 42 ? 17.344 -15.633 -9.023 1 75.75 42 ASP B C 1
ATOM 2526 O O . ASP B 1 42 ? 17.875 -14.586 -8.633 1 75.75 42 ASP B O 1
ATOM 2530 N N . ARG B 1 43 ? 17.328 -16.734 -8.383 1 79 43 ARG B N 1
ATOM 2531 C CA . ARG B 1 43 ? 18 -16.844 -7.098 1 79 43 ARG B CA 1
ATOM 2532 C C . ARG B 1 43 ? 19.484 -16.516 -7.227 1 79 43 ARG B C 1
ATOM 2534 O O . ARG B 1 43 ? 20.047 -15.82 -6.383 1 79 43 ARG B O 1
ATOM 2541 N N . ASN B 1 44 ? 20.078 -16.969 -8.258 1 82.12 44 ASN B N 1
ATOM 2542 C CA . ASN B 1 44 ? 21.5 -16.734 -8.477 1 82.12 44 ASN B CA 1
ATOM 2543 C C . ASN B 1 44 ? 21.797 -15.242 -8.672 1 82.12 44 ASN B C 1
ATOM 2545 O O . ASN B 1 44 ? 22.797 -14.742 -8.18 1 82.12 44 ASN B O 1
ATOM 2549 N N . ASP B 1 45 ? 20.891 -14.609 -9.336 1 85.31 45 ASP B N 1
ATOM 2550 C CA . ASP B 1 45 ? 21.047 -13.172 -9.539 1 85.31 45 ASP B CA 1
ATOM 2551 C C . ASP B 1 45 ? 20.984 -12.414 -8.211 1 85.31 45 ASP B C 1
ATOM 2553 O O . ASP B 1 45 ? 21.781 -11.508 -7.969 1 85.31 45 ASP B O 1
ATOM 2557 N N . LEU B 1 46 ? 20.156 -12.875 -7.383 1 86.5 46 LEU B N 1
ATOM 2558 C CA . LEU B 1 46 ? 19.969 -12.234 -6.086 1 86.5 46 LEU B CA 1
ATOM 2559 C C . LEU B 1 46 ? 21.188 -12.469 -5.191 1 86.5 46 LEU B C 1
ATOM 2561 O O . LEU B 1 46 ? 21.688 -11.539 -4.547 1 86.5 46 LEU B O 1
ATOM 2565 N N . GLU B 1 47 ? 21.688 -13.703 -5.195 1 89.5 47 GLU B N 1
ATOM 2566 C CA . GLU B 1 47 ? 22.844 -14.047 -4.371 1 89.5 47 GLU B CA 1
ATOM 2567 C C . GLU B 1 47 ? 24.078 -13.258 -4.793 1 89.5 47 GLU B C 1
ATOM 2569 O O . GLU B 1 47 ? 24.828 -12.789 -3.947 1 89.5 47 GLU B O 1
ATOM 2574 N N . THR B 1 48 ? 24.188 -13.125 -6.062 1 89.44 48 THR B N 1
ATOM 2575 C CA . THR B 1 48 ? 25.328 -12.375 -6.59 1 89.44 48 THR B CA 1
ATOM 2576 C C . THR B 1 48 ? 25.203 -10.891 -6.234 1 89.44 48 THR B C 1
ATOM 2578 O O . THR B 1 48 ? 26.172 -10.281 -5.781 1 89.44 48 THR B O 1
ATOM 2581 N N . PHE B 1 49 ? 24.094 -10.43 -6.402 1 89.19 49 PHE B N 1
ATOM 2582 C CA . PHE B 1 49 ? 23.875 -9.016 -6.16 1 89.19 49 PHE B CA 1
ATOM 2583 C C . PHE B 1 49 ? 23.969 -8.695 -4.672 1 89.19 49 PHE B C 1
ATOM 2585 O O . PHE B 1 49 ? 24.562 -7.688 -4.281 1 89.19 49 PHE B O 1
ATOM 2592 N N . TYR B 1 50 ? 23.344 -9.516 -3.869 1 90.44 50 TYR B N 1
ATOM 2593 C CA . TYR B 1 50 ? 23.328 -9.273 -2.432 1 90.44 50 TYR B CA 1
ATOM 2594 C C . TYR B 1 50 ? 24.625 -9.719 -1.779 1 90.44 50 TYR B C 1
ATOM 2596 O O . TYR B 1 50 ? 24.938 -9.305 -0.658 1 90.44 50 TYR B O 1
ATOM 2604 N N . GLY B 1 51 ? 25.359 -10.594 -2.385 1 89.88 51 GLY B N 1
ATOM 2605 C CA . GLY B 1 51 ? 26.656 -11.031 -1.895 1 89.88 51 GLY B CA 1
ATOM 2606 C C . GLY B 1 51 ? 26.547 -12.031 -0.759 1 89.88 51 GLY B C 1
ATOM 2607 O O . GLY B 1 51 ? 27.344 -11.992 0.181 1 89.88 51 GLY B O 1
ATOM 2608 N N . CYS B 1 52 ? 25.469 -12.773 -0.771 1 90.12 52 CYS B N 1
ATOM 2609 C CA . CYS B 1 52 ? 25.297 -13.773 0.276 1 90.12 52 CYS B CA 1
ATOM 2610 C C . CYS B 1 52 ? 24.5 -14.961 -0.241 1 90.12 52 CYS B C 1
ATOM 2612 O O . CYS B 1 52 ? 23.891 -14.898 -1.312 1 90.12 52 CYS B O 1
ATOM 2614 N N . GLU B 1 53 ? 24.609 -16.062 0.485 1 89.88 53 GLU B N 1
ATOM 2615 C CA . GLU B 1 53 ? 23.812 -17.234 0.164 1 89.88 53 GLU B CA 1
ATOM 2616 C C . GLU B 1 53 ? 22.359 -17.062 0.611 1 89.88 53 GLU B C 1
ATOM 2618 O O . GLU B 1 53 ? 22.094 -16.547 1.699 1 89.88 53 GLU B O 1
ATOM 2623 N N . ILE B 1 54 ? 21.453 -17.453 -0.261 1 88.56 54 ILE B N 1
ATOM 2624 C CA . ILE B 1 54 ? 20.031 -17.344 0.028 1 88.56 54 ILE B CA 1
ATOM 2625 C C . ILE B 1 54 ? 19.406 -18.734 0.119 1 88.56 54 ILE B C 1
ATOM 2627 O O . ILE B 1 54 ? 19.562 -19.547 -0.789 1 88.56 54 ILE B O 1
ATOM 2631 N N . ILE B 1 55 ? 18.719 -19.016 1.182 1 86.25 55 ILE B N 1
ATOM 2632 C CA . ILE B 1 55 ? 18.047 -20.281 1.404 1 86.25 55 ILE B CA 1
ATOM 2633 C C . ILE B 1 55 ? 16.562 -20.156 1.021 1 86.25 55 ILE B C 1
ATOM 2635 O O . ILE B 1 55 ? 15.844 -19.344 1.58 1 86.25 55 ILE B O 1
ATOM 2639 N N . PRO B 1 56 ? 16.141 -20.906 0.066 1 82.94 56 PRO B N 1
ATOM 2640 C CA . PRO B 1 56 ? 14.727 -20.859 -0.297 1 82.94 56 PRO B CA 1
ATOM 2641 C C . PRO B 1 56 ? 13.82 -21.406 0.799 1 82.94 56 PRO B C 1
ATOM 2643 O O . PRO B 1 56 ? 14.133 -22.422 1.417 1 82.94 56 PRO B O 1
ATOM 2646 N N . ALA B 1 57 ? 12.844 -20.641 1.09 1 77.25 57 ALA B N 1
ATOM 2647 C CA . ALA B 1 57 ? 11.867 -21.062 2.094 1 77.25 57 ALA B CA 1
ATOM 2648 C C . ALA B 1 57 ? 10.477 -21.188 1.484 1 77.25 57 ALA B C 1
ATOM 2650 O O . ALA B 1 57 ? 9.852 -20.188 1.135 1 77.25 57 ALA B O 1
ATOM 2651 N N . ASP B 1 58 ? 10.094 -22.438 1.239 1 70.31 58 ASP B N 1
ATOM 2652 C CA . ASP B 1 58 ? 8.742 -22.641 0.723 1 70.31 58 ASP B CA 1
ATOM 2653 C C . ASP B 1 58 ? 7.707 -22.547 1.843 1 70.31 58 ASP B C 1
ATOM 2655 O O . ASP B 1 58 ? 8.062 -22.359 3.008 1 70.31 58 ASP B O 1
ATOM 2659 N N . ARG B 1 59 ? 6.418 -22.531 1.359 1 63.88 59 ARG B N 1
ATOM 2660 C CA . ARG B 1 59 ? 5.32 -22.359 2.305 1 63.88 59 ARG B CA 1
ATOM 2661 C C . ARG B 1 59 ? 5.402 -23.375 3.438 1 63.88 59 ARG B C 1
ATOM 2663 O O . ARG B 1 59 ? 5.273 -23.016 4.609 1 63.88 59 ARG B O 1
ATOM 2670 N N . GLU B 1 60 ? 5.609 -24.547 3.051 1 60.69 60 GLU B N 1
ATOM 2671 C CA . GLU B 1 60 ? 5.668 -25.625 4.031 1 60.69 60 GLU B CA 1
ATOM 2672 C C . GLU B 1 60 ? 6.816 -25.422 5.012 1 60.69 60 GLU B C 1
ATOM 2674 O O . GLU B 1 60 ? 6.668 -25.672 6.211 1 60.69 60 GLU B O 1
ATOM 2679 N N . PHE B 1 61 ? 7.832 -24.938 4.5 1 62.66 61 PHE B N 1
ATOM 2680 C CA . PHE B 1 61 ? 9.008 -24.703 5.332 1 62.66 61 PHE B CA 1
ATOM 2681 C C . PHE B 1 61 ? 8.742 -23.609 6.359 1 62.66 61 PHE B C 1
ATOM 2683 O O . PHE B 1 61 ? 9.086 -23.766 7.535 1 62.66 61 PHE B O 1
ATOM 2690 N N . VAL B 1 62 ? 8.07 -22.594 5.922 1 62.56 62 VAL B N 1
ATOM 2691 C CA . VAL B 1 62 ? 7.816 -21.453 6.801 1 62.56 62 VAL B CA 1
ATOM 2692 C C . VAL B 1 62 ? 6.793 -21.844 7.863 1 62.56 62 VAL B C 1
ATOM 2694 O O . VAL B 1 62 ? 6.941 -21.484 9.039 1 62.56 62 VAL B O 1
ATOM 2697 N N . GLU B 1 63 ? 5.871 -22.531 7.426 1 63.19 63 GLU B N 1
ATOM 2698 C CA . GLU B 1 63 ? 4.801 -22.906 8.352 1 63.19 63 GLU B CA 1
ATOM 2699 C C . GLU B 1 63 ? 5.254 -24 9.312 1 63.19 63 GLU B C 1
ATOM 2701 O O . GLU B 1 63 ? 4.926 -23.953 10.5 1 63.19 63 GLU B O 1
ATOM 2706 N N . LEU B 1 64 ? 6.039 -24.953 8.758 1 61.09 64 LEU B N 1
ATOM 2707 C CA . LEU B 1 64 ? 6.383 -26.125 9.539 1 61.09 64 LEU B CA 1
ATOM 2708 C C . LEU B 1 64 ? 7.75 -25.969 10.195 1 61.09 64 LEU B C 1
ATOM 2710 O O . LEU B 1 64 ? 8.016 -26.562 11.242 1 61.09 64 LEU B O 1
ATOM 2714 N N . ASN B 1 65 ? 8.5 -25.234 9.547 1 63.38 65 ASN B N 1
ATOM 2715 C CA . ASN B 1 65 ? 9.875 -25.203 10.047 1 63.38 65 ASN B CA 1
ATOM 2716 C C . ASN B 1 65 ? 10.273 -23.797 10.492 1 63.38 65 ASN B C 1
ATOM 2718 O O . ASN B 1 65 ? 11.422 -23.391 10.312 1 63.38 65 ASN B O 1
ATOM 2722 N N . SER B 1 66 ? 9.344 -23.047 10.922 1 70.19 66 SER B N 1
ATOM 2723 C CA . SER B 1 66 ? 9.641 -21.734 11.461 1 70.19 66 SER B CA 1
ATOM 2724 C C . SER B 1 66 ? 10.719 -21.797 12.539 1 70.19 66 SER B C 1
ATOM 2726 O O . SER B 1 66 ? 11.508 -20.875 12.695 1 70.19 66 SER B O 1
ATOM 2728 N N . ASP B 1 67 ? 10.758 -22.922 13.125 1 75.19 67 ASP B N 1
ATOM 2729 C CA . ASP B 1 67 ? 11.742 -23.109 14.18 1 75.19 67 ASP B CA 1
ATOM 2730 C C . ASP B 1 67 ? 13.164 -23.109 13.617 1 75.19 67 ASP B C 1
ATOM 2732 O O . ASP B 1 67 ? 14.086 -22.609 14.258 1 75.19 67 ASP B O 1
ATOM 2736 N N . GLU B 1 68 ? 13.164 -23.609 12.469 1 78.12 68 GLU B N 1
ATOM 2737 C CA . GLU B 1 68 ? 14.484 -23.641 11.852 1 78.12 68 GLU B CA 1
ATOM 2738 C C . GLU B 1 68 ? 14.93 -22.234 11.453 1 78.12 68 GLU B C 1
ATOM 2740 O O . GLU B 1 68 ? 16.094 -21.875 11.617 1 78.12 68 GLU B O 1
ATOM 2745 N N . ILE B 1 69 ? 14.047 -21.516 11 1 79.25 69 ILE B N 1
ATOM 2746 C CA . ILE B 1 69 ? 14.336 -20.141 10.602 1 79.25 69 ILE B CA 1
ATOM 2747 C C . ILE B 1 69 ? 14.742 -19.328 11.828 1 79.25 69 ILE B C 1
ATOM 2749 O O . ILE B 1 69 ? 15.68 -18.516 11.766 1 79.25 69 ILE B O 1
ATOM 2753 N N . LEU B 1 70 ? 14.094 -19.609 12.922 1 85.19 70 LEU B N 1
ATOM 2754 C CA . LEU B 1 70 ? 14.289 -18.812 14.133 1 85.19 70 LEU B CA 1
ATOM 2755 C C . LEU B 1 70 ? 15.398 -19.391 14.992 1 85.19 70 LEU B C 1
ATOM 2757 O O . LEU B 1 70 ? 15.727 -18.828 16.047 1 85.19 70 LEU B O 1
ATOM 2761 N N . LEU B 1 71 ? 15.891 -20.469 14.477 1 80.38 71 LEU B N 1
ATOM 2762 C CA . LEU B 1 71 ? 16.938 -21.109 15.258 1 80.38 71 LEU B CA 1
ATOM 2763 C C . LEU B 1 71 ? 18.094 -20.141 15.508 1 80.38 71 LEU B C 1
ATOM 2765 O O . LEU B 1 71 ? 18.609 -19.531 14.562 1 80.38 71 LEU B O 1
ATOM 2769 N N . ASN B 1 72 ? 18.5 -19.875 16.703 1 80.25 72 ASN B N 1
ATOM 2770 C CA . ASN B 1 72 ? 19.609 -19.047 17.172 1 80.25 72 ASN B CA 1
ATOM 2771 C C . ASN B 1 72 ? 19.391 -17.578 16.828 1 80.25 72 ASN B C 1
ATOM 2773 O O . ASN B 1 72 ? 20.359 -16.812 16.781 1 80.25 72 ASN B O 1
ATOM 2777 N N . ALA B 1 73 ? 18.234 -17.219 16.5 1 81.69 73 ALA B N 1
ATOM 2778 C CA . ALA B 1 73 ? 17.969 -15.844 16.109 1 81.69 73 ALA B CA 1
ATOM 2779 C C . ALA B 1 73 ? 18 -14.914 17.328 1 81.69 73 ALA B C 1
ATOM 2781 O O . ALA B 1 73 ? 17.891 -13.695 17.188 1 81.69 73 ALA B O 1
ATOM 2782 N N . ASP B 1 74 ? 18.141 -15.469 18.438 1 83.38 74 ASP B N 1
ATOM 2783 C CA . ASP B 1 74 ? 18.359 -14.68 19.656 1 83.38 74 ASP B CA 1
ATOM 2784 C C . ASP B 1 74 ? 19.812 -14.227 19.766 1 83.38 74 ASP B C 1
ATOM 2786 O O . ASP B 1 74 ? 20.109 -13.234 20.438 1 83.38 74 ASP B O 1
ATOM 2790 N N . ASN B 1 75 ? 20.641 -14.891 18.953 1 86.94 75 ASN B N 1
ATOM 2791 C CA . ASN B 1 75 ? 22.062 -14.57 19.062 1 86.94 75 ASN B CA 1
ATOM 2792 C C . ASN B 1 75 ? 22.641 -14.156 17.703 1 86.94 75 ASN B C 1
ATOM 2794 O O . ASN B 1 75 ? 23.766 -13.656 17.625 1 86.94 75 ASN B O 1
ATOM 2798 N N . GLU B 1 76 ? 21.891 -14.492 16.75 1 91.5 76 GLU B N 1
ATOM 2799 C CA . GLU B 1 76 ? 22.328 -14.172 15.391 1 91.5 76 GLU B CA 1
ATOM 2800 C C . GLU B 1 76 ? 21.25 -13.438 14.609 1 91.5 76 GLU B C 1
ATOM 2802 O O . GLU B 1 76 ? 20.047 -13.656 14.844 1 91.5 76 GLU B O 1
ATOM 2807 N N . ASP B 1 77 ? 21.734 -12.633 13.688 1 94 77 ASP B N 1
ATOM 2808 C CA . ASP B 1 77 ? 20.781 -11.93 12.836 1 94 77 ASP B CA 1
ATOM 2809 C C . ASP B 1 77 ? 20.328 -12.82 11.672 1 94 77 ASP B C 1
ATOM 2811 O O . ASP B 1 77 ? 21.156 -13.43 11 1 94 77 ASP B O 1
ATOM 2815 N N . VAL B 1 78 ? 19.062 -12.891 11.531 1 94 78 VAL B N 1
ATOM 2816 C CA . VAL B 1 78 ? 18.469 -13.68 10.461 1 94 78 VAL B CA 1
ATOM 2817 C C . VAL B 1 78 ? 17.578 -12.789 9.602 1 94 78 VAL B C 1
ATOM 2819 O O . VAL B 1 78 ? 16.766 -12.016 10.125 1 94 78 VAL B O 1
ATOM 2822 N N . ALA B 1 79 ? 17.719 -12.891 8.281 1 94.25 79 ALA B N 1
ATOM 2823 C CA . ALA B 1 79 ? 16.922 -12.102 7.355 1 94.25 79 ALA B CA 1
ATOM 2824 C C . ALA B 1 79 ? 15.938 -12.984 6.586 1 94.25 79 ALA B C 1
ATOM 2826 O O . ALA B 1 79 ? 16.328 -14.023 6.047 1 94.25 79 ALA B O 1
ATOM 2827 N N . PHE B 1 80 ? 14.727 -12.633 6.637 1 91.88 80 PHE B N 1
ATOM 2828 C CA . PHE B 1 80 ? 13.672 -13.258 5.852 1 91.88 80 PHE B CA 1
ATOM 2829 C C . PHE B 1 80 ? 13.188 -12.328 4.754 1 91.88 80 PHE B C 1
ATOM 2831 O O . PHE B 1 80 ? 12.539 -11.312 5.035 1 91.88 80 PHE B O 1
ATOM 2838 N N . LEU B 1 81 ? 13.438 -12.703 3.496 1 91 81 LEU B N 1
ATOM 2839 C CA . LEU B 1 81 ? 13.148 -11.852 2.348 1 91 81 LEU B CA 1
ATOM 2840 C C . LEU B 1 81 ? 11.781 -12.172 1.762 1 91 81 LEU B C 1
ATOM 2842 O O . LEU B 1 81 ? 11.461 -13.336 1.515 1 91 81 LEU B O 1
ATOM 2846 N N . VAL B 1 82 ? 11.062 -11.102 1.584 1 88.12 82 VAL B N 1
ATOM 2847 C CA . VAL B 1 82 ? 9.711 -11.242 1.05 1 88.12 82 VAL B CA 1
ATOM 2848 C C . VAL B 1 82 ? 9.562 -10.398 -0.214 1 88.12 82 VAL B C 1
ATOM 2850 O O . VAL B 1 82 ? 9.93 -9.219 -0.224 1 88.12 82 VAL B O 1
ATOM 2853 N N . VAL B 1 83 ? 9.07 -11.016 -1.306 1 86.12 83 VAL B N 1
ATOM 2854 C CA . VAL B 1 83 ? 8.797 -10.234 -2.504 1 86.12 83 VAL B CA 1
ATOM 2855 C C . VAL B 1 83 ? 7.656 -9.25 -2.227 1 86.12 83 VAL B C 1
ATOM 2857 O O . VAL B 1 83 ? 6.613 -9.633 -1.697 1 86.12 83 VAL B O 1
ATOM 2860 N N . GLY B 1 84 ? 7.906 -7.996 -2.604 1 89.38 84 GLY B N 1
ATOM 2861 C CA . GLY B 1 84 ? 6.977 -6.949 -2.211 1 89.38 84 GLY B CA 1
ATOM 2862 C C . GLY B 1 84 ? 7.254 -6.395 -0.828 1 89.38 84 GLY B C 1
ATOM 2863 O O . GLY B 1 84 ? 8.383 -6 -0.526 1 89.38 84 GLY B O 1
ATOM 2864 N N . ASP B 1 85 ? 6.277 -6.195 0.01 1 90.5 85 ASP B N 1
ATOM 2865 C CA . ASP B 1 85 ? 6.383 -5.711 1.383 1 90.5 85 ASP B CA 1
ATOM 2866 C C . ASP B 1 85 ? 6.059 -6.82 2.383 1 90.5 85 ASP B C 1
ATOM 2868 O O . ASP B 1 85 ? 5.191 -7.656 2.129 1 90.5 85 ASP B O 1
ATOM 2872 N N . PRO B 1 86 ? 6.762 -6.609 3.59 1 80 86 PRO B N 1
ATOM 2873 C CA . PRO B 1 86 ? 6.477 -7.602 4.629 1 80 86 PRO B CA 1
ATOM 2874 C C . PRO B 1 86 ? 5.051 -7.5 5.164 1 80 86 PRO B C 1
ATOM 2876 O O . PRO B 1 86 ? 4.492 -6.402 5.25 1 80 86 PRO B O 1
ATOM 2879 N N . LEU B 1 87 ? 4.16 -8.375 5.141 1 76.25 87 LEU B N 1
ATOM 2880 C CA . LEU B 1 87 ? 2.867 -8.57 5.789 1 76.25 87 LEU B CA 1
ATOM 2881 C C . LEU B 1 87 ? 1.728 -8.43 4.789 1 76.25 87 LEU B C 1
ATOM 2883 O O . LEU B 1 87 ? 0.596 -8.117 5.168 1 76.25 87 LEU B O 1
ATOM 2887 N N . GLY B 1 88 ? 2.191 -8.414 3.641 1 64.69 88 GLY B N 1
ATOM 2888 C CA . GLY B 1 88 ? 1.147 -8.531 2.637 1 64.69 88 GLY B CA 1
ATOM 2889 C C . GLY B 1 88 ? 0.425 -9.867 2.686 1 64.69 88 GLY B C 1
ATOM 2890 O O . GLY B 1 88 ? -0.674 -10.008 2.145 1 64.69 88 GLY B O 1
ATOM 2891 N N . ALA B 1 89 ? 1.089 -10.789 3.41 1 62.34 89 ALA B N 1
ATOM 2892 C CA . ALA B 1 89 ? 0.498 -12.125 3.496 1 62.34 89 ALA B CA 1
ATOM 2893 C C . ALA B 1 89 ? 0.432 -12.602 4.945 1 62.34 89 ALA B C 1
ATOM 2895 O O . ALA B 1 89 ? 1.275 -12.234 5.766 1 62.34 89 ALA B O 1
ATOM 2896 N N . THR B 1 90 ? -0.464 -13.375 5.184 1 63.41 90 THR B N 1
ATOM 2897 C CA . THR B 1 90 ? -0.724 -13.906 6.516 1 63.41 90 THR B CA 1
ATOM 2898 C C . THR B 1 90 ? 0.44 -14.773 6.988 1 63.41 90 THR B C 1
ATOM 2900 O O . THR B 1 90 ? 0.692 -14.883 8.188 1 63.41 90 THR B O 1
ATOM 2903 N N . THR B 1 91 ? 1.058 -15.344 6.094 1 64.62 91 THR B N 1
ATOM 2904 C CA . THR B 1 91 ? 2.148 -16.25 6.422 1 64.62 91 THR B CA 1
ATOM 2905 C C . THR B 1 91 ? 3.262 -15.523 7.164 1 64.62 91 THR B C 1
ATOM 2907 O O . THR B 1 91 ? 3.848 -16.062 8.109 1 64.62 91 THR B O 1
ATOM 2910 N N . HIS B 1 92 ? 3.461 -14.406 6.93 1 75.62 92 HIS B N 1
ATOM 2911 C CA . HIS B 1 92 ? 4.535 -13.633 7.547 1 75.62 92 HIS B CA 1
ATOM 2912 C C . HIS B 1 92 ? 4.156 -13.195 8.961 1 75.62 92 HIS B C 1
ATOM 2914 O O . HIS B 1 92 ? 5.016 -13.125 9.844 1 75.62 92 HIS B O 1
ATOM 2920 N N . ALA B 1 93 ? 2.865 -13.016 9.07 1 78 93 ALA B N 1
ATOM 2921 C CA . ALA B 1 93 ? 2.381 -12.703 10.414 1 78 93 ALA B CA 1
ATOM 2922 C C . ALA B 1 93 ? 2.627 -13.867 11.375 1 78 93 ALA B C 1
ATOM 2924 O O . ALA B 1 93 ? 2.994 -13.656 12.531 1 78 93 ALA B O 1
ATOM 2925 N N . ASP B 1 94 ? 2.514 -15.016 10.852 1 79.44 94 ASP B N 1
ATOM 2926 C CA . ASP B 1 94 ? 2.746 -16.203 11.664 1 79.44 94 ASP B CA 1
ATOM 2927 C C . ASP B 1 94 ? 4.199 -16.281 12.125 1 79.44 94 ASP B C 1
ATOM 2929 O O . ASP B 1 94 ? 4.473 -16.656 13.266 1 79.44 94 ASP B O 1
ATOM 2933 N N . LEU B 1 95 ? 5.059 -15.992 11.266 1 84 95 LEU B N 1
ATOM 2934 C CA . LEU B 1 95 ? 6.477 -15.992 11.602 1 84 95 LEU B CA 1
ATOM 2935 C C . LEU B 1 95 ? 6.773 -14.992 12.711 1 84 95 LEU B C 1
ATOM 2937 O O . LEU B 1 95 ? 7.543 -15.281 13.625 1 84 95 LEU B O 1
ATOM 2941 N N . ILE B 1 96 ? 6.18 -13.859 12.672 1 87.31 96 ILE B N 1
ATOM 2942 C CA . ILE B 1 96 ? 6.363 -12.82 13.68 1 87.31 96 ILE B CA 1
ATOM 2943 C C . ILE B 1 96 ? 5.824 -13.297 15.023 1 87.31 96 ILE B C 1
ATOM 2945 O O . ILE B 1 96 ? 6.465 -13.117 16.062 1 87.31 96 ILE B O 1
ATOM 2949 N N . LEU B 1 97 ? 4.68 -13.906 14.984 1 86.88 97 LEU B N 1
ATOM 2950 C CA . LEU B 1 97 ? 4.066 -14.398 16.203 1 86.88 97 LEU B CA 1
ATOM 2951 C C . LEU B 1 97 ? 4.938 -15.469 16.859 1 86.88 97 LEU B C 1
ATOM 2953 O O . LEU B 1 97 ? 5.098 -15.477 18.094 1 86.88 97 LEU B O 1
ATOM 2957 N N . ARG B 1 98 ? 5.477 -16.281 16.031 1 86 98 ARG B N 1
ATOM 2958 C CA . ARG B 1 98 ? 6.363 -17.328 16.562 1 86 98 ARG B CA 1
ATOM 2959 C C . ARG B 1 98 ? 7.629 -16.703 17.141 1 86 98 ARG B C 1
ATOM 2961 O O . ARG B 1 98 ? 8.125 -17.172 18.172 1 86 98 ARG B O 1
ATOM 2968 N N . ALA B 1 99 ? 8.18 -15.773 16.469 1 88.69 99 ALA B N 1
ATOM 2969 C CA . ALA B 1 99 ? 9.352 -15.07 16.984 1 88.69 99 ALA B CA 1
ATOM 2970 C C . ALA B 1 99 ? 9.062 -14.445 18.344 1 88.69 99 ALA B C 1
ATOM 2972 O O . ALA B 1 99 ? 9.883 -14.539 19.266 1 88.69 99 ALA B O 1
ATOM 2973 N N . LYS B 1 100 ? 7.977 -13.859 18.484 1 86.62 100 LYS B N 1
ATOM 2974 C CA . LYS B 1 100 ? 7.582 -13.227 19.734 1 86.62 100 LYS B CA 1
ATOM 2975 C C . LYS B 1 100 ? 7.434 -14.266 20.844 1 86.62 100 LYS B C 1
ATOM 2977 O O . LYS B 1 100 ? 7.84 -14.023 21.984 1 86.62 100 LYS B O 1
ATOM 2982 N N . GLU B 1 101 ? 6.809 -15.32 20.5 1 86.31 101 GLU B N 1
ATOM 2983 C CA . GLU B 1 101 ? 6.656 -16.406 21.469 1 86.31 101 GLU B CA 1
ATOM 2984 C C . GLU B 1 101 ? 8.008 -16.859 22 1 86.31 101 GLU B C 1
ATOM 2986 O O . GLU B 1 101 ? 8.141 -17.219 23.172 1 86.31 101 GLU B O 1
ATOM 2991 N N . LYS B 1 102 ? 8.969 -16.812 21.125 1 87.94 102 LYS B N 1
ATOM 2992 C CA . LYS B 1 102 ? 10.312 -17.234 21.5 1 87.94 102 LYS B CA 1
ATOM 2993 C C . LYS B 1 102 ? 11.133 -16.078 22.047 1 87.94 102 LYS B C 1
ATOM 2995 O O . LYS B 1 102 ? 12.328 -16.219 22.312 1 87.94 102 LYS B O 1
ATOM 3000 N N . ARG B 1 103 ? 10.508 -14.875 22.094 1 88.62 103 ARG B N 1
ATOM 3001 C CA . ARG B 1 103 ? 11.117 -13.656 22.625 1 88.62 103 ARG B CA 1
ATOM 3002 C C . ARG B 1 103 ? 12.281 -13.203 21.75 1 88.62 103 ARG B C 1
ATOM 3004 O O . ARG B 1 103 ? 13.305 -12.75 22.266 1 88.62 103 ARG B O 1
ATOM 3011 N N . ILE B 1 104 ? 12.172 -13.5 20.547 1 90.56 104 ILE B N 1
ATOM 3012 C CA . ILE B 1 104 ? 13.133 -13.023 19.562 1 90.56 104 ILE B CA 1
ATOM 3013 C C . ILE B 1 104 ? 12.656 -11.68 19 1 90.56 104 ILE B C 1
ATOM 3015 O O . ILE B 1 104 ? 11.547 -11.578 18.469 1 90.56 104 ILE B O 1
ATOM 3019 N N . PRO B 1 105 ? 13.484 -10.695 19.125 1 91.44 105 PRO B N 1
ATOM 3020 C CA . PRO B 1 105 ? 13.078 -9.406 18.547 1 91.44 105 PRO B CA 1
ATOM 3021 C C . PRO B 1 105 ? 13.023 -9.438 17.016 1 91.44 105 PRO B C 1
ATOM 3023 O O . PRO B 1 105 ? 13.766 -10.195 16.391 1 91.44 105 PRO B O 1
ATOM 3026 N N . TYR B 1 106 ? 12.148 -8.633 16.484 1 91.44 106 TYR B N 1
ATOM 3027 C CA . TYR B 1 106 ? 12.023 -8.562 15.031 1 91.44 106 TYR B CA 1
ATOM 3028 C C . TYR B 1 106 ? 11.961 -7.117 14.562 1 91.44 106 TYR B C 1
ATOM 3030 O O . TYR B 1 106 ? 11.641 -6.215 15.336 1 91.44 106 TYR B O 1
ATOM 3038 N N . ARG B 1 107 ? 12.32 -6.965 13.312 1 92.06 107 ARG B N 1
ATOM 3039 C CA . ARG B 1 107 ? 12.25 -5.66 12.664 1 92.06 107 ARG B CA 1
ATOM 3040 C C . ARG B 1 107 ? 11.758 -5.793 11.227 1 92.06 107 ARG B C 1
ATOM 3042 O O . ARG B 1 107 ? 12.164 -6.711 10.508 1 92.06 107 ARG B O 1
ATOM 3049 N N . LEU B 1 108 ? 10.922 -4.836 10.914 1 93.69 108 LEU B N 1
ATOM 3050 C CA . LEU B 1 108 ? 10.367 -4.836 9.562 1 93.69 108 LEU B CA 1
ATOM 3051 C C . LEU B 1 108 ? 11.039 -3.771 8.703 1 93.69 108 LEU B C 1
ATOM 3053 O O . LEU B 1 108 ? 11.234 -2.639 9.148 1 93.69 108 LEU B O 1
ATOM 3057 N N . VAL B 1 109 ? 11.406 -4.141 7.547 1 95.19 109 VAL B N 1
ATOM 3058 C CA . VAL B 1 109 ? 11.852 -3.205 6.52 1 95.19 109 VAL B CA 1
ATOM 3059 C C . VAL B 1 109 ? 10.836 -3.164 5.383 1 95.19 109 VAL B C 1
ATOM 3061 O O . VAL B 1 109 ? 10.766 -4.09 4.57 1 95.19 109 VAL B O 1
ATOM 3064 N N . HIS B 1 110 ? 10.125 -2.109 5.332 1 95.06 110 HIS B N 1
ATOM 3065 C CA . HIS B 1 110 ? 9.023 -2 4.387 1 95.06 110 HIS B CA 1
ATOM 3066 C C . HIS B 1 110 ? 9.531 -1.699 2.98 1 95.06 110 HIS B C 1
ATOM 3068 O O . HIS B 1 110 ? 10.609 -1.126 2.816 1 95.06 110 HIS B O 1
ATOM 3074 N N . ASN B 1 111 ? 8.797 -2.07 2.027 1 95.5 111 ASN B N 1
ATOM 3075 C CA . ASN B 1 111 ? 9.039 -1.808 0.612 1 95.5 111 ASN B CA 1
ATOM 3076 C C . ASN B 1 111 ? 7.734 -1.701 -0.172 1 95.5 111 ASN B C 1
ATOM 3078 O O . ASN B 1 111 ? 6.652 -1.702 0.414 1 95.5 111 ASN B O 1
ATOM 3082 N N . ALA B 1 112 ? 7.832 -1.464 -1.42 1 93.62 112 ALA B N 1
ATOM 3083 C CA . ALA B 1 112 ? 6.652 -1.364 -2.273 1 93.62 112 ALA B CA 1
ATOM 3084 C C . ALA B 1 112 ? 5.914 -2.699 -2.35 1 93.62 112 ALA B C 1
ATOM 3086 O O . ALA B 1 112 ? 6.543 -3.76 -2.385 1 93.62 112 ALA B O 1
ATOM 3087 N N . SER B 1 113 ? 4.656 -2.641 -2.289 1 92.25 113 SER B N 1
ATOM 3088 C CA . SER B 1 113 ? 3.768 -3.764 -2.576 1 92.25 113 SER B CA 1
ATOM 3089 C C . SER B 1 113 ? 2.797 -3.428 -3.703 1 92.25 113 SER B C 1
ATOM 3091 O O . SER B 1 113 ? 2.658 -2.264 -4.082 1 92.25 113 SER B O 1
ATOM 3093 N N . ILE B 1 114 ? 2.16 -4.461 -4.227 1 92.31 114 ILE B N 1
ATOM 3094 C CA . ILE B 1 114 ? 1.213 -4.238 -5.312 1 92.31 114 ILE B CA 1
ATOM 3095 C C . ILE B 1 114 ? 0.058 -3.369 -4.816 1 92.31 114 ILE B C 1
ATOM 3097 O O . ILE B 1 114 ? -0.567 -2.652 -5.602 1 92.31 114 ILE B O 1
ATOM 3101 N N . ILE B 1 115 ? -0.155 -3.354 -3.545 1 92.56 115 ILE B N 1
ATOM 3102 C CA . ILE B 1 115 ? -1.26 -2.619 -2.936 1 92.56 115 ILE B CA 1
ATOM 3103 C C . ILE B 1 115 ? -1.069 -1.121 -3.16 1 92.56 115 ILE B C 1
ATOM 3105 O O . ILE B 1 115 ? -2.033 -0.397 -3.418 1 92.56 115 ILE B O 1
ATOM 3109 N N . ASN B 1 116 ? 0.139 -0.669 -2.996 1 93.31 116 ASN B N 1
ATOM 3110 C CA . ASN B 1 116 ? 0.349 0.75 -3.264 1 93.31 116 ASN B CA 1
ATOM 3111 C C . ASN B 1 116 ? 0.866 0.983 -4.68 1 93.31 116 ASN B C 1
ATOM 3113 O O . ASN B 1 116 ? 0.564 2.008 -5.297 1 93.31 116 ASN B O 1
ATOM 3117 N N . ALA B 1 117 ? 1.569 0.032 -5.27 1 94.12 117 ALA B N 1
ATOM 3118 C CA . ALA B 1 117 ? 2.207 0.21 -6.57 1 94.12 117 ALA B CA 1
ATOM 3119 C C . ALA B 1 117 ? 1.176 0.189 -7.695 1 94.12 117 ALA B C 1
ATOM 3121 O O . ALA B 1 117 ? 1.455 0.636 -8.812 1 94.12 117 ALA B O 1
ATOM 3122 N N . CYS B 1 118 ? 0.003 -0.362 -7.426 1 94.56 118 CYS B N 1
ATOM 3123 C CA . CYS B 1 118 ? -1.02 -0.418 -8.461 1 94.56 118 CYS B CA 1
ATOM 3124 C C . CYS B 1 118 ? -1.478 0.982 -8.852 1 94.56 118 CYS B C 1
ATOM 3126 O O . CYS B 1 118 ? -2.096 1.168 -9.906 1 94.56 118 CYS B O 1
ATOM 3128 N N . GLY B 1 119 ? -1.154 1.948 -8.078 1 93 119 GLY B N 1
ATOM 3129 C CA . GLY B 1 119 ? -1.442 3.336 -8.414 1 93 119 GLY B CA 1
ATOM 3130 C C . GLY B 1 119 ? -0.737 3.809 -9.672 1 93 119 GLY B C 1
ATOM 3131 O O . GLY B 1 119 ? -1.08 4.855 -10.219 1 93 119 GLY B O 1
ATOM 3132 N N . CYS B 1 120 ? 0.186 3.027 -10.141 1 93.12 120 CYS B N 1
ATOM 3133 C CA . CYS B 1 120 ? 0.943 3.393 -11.336 1 93.12 120 CYS B CA 1
ATOM 3134 C C . CYS B 1 120 ? 0.021 3.557 -12.539 1 93.12 120 CYS B C 1
ATOM 3136 O O . CYS B 1 120 ? 0.4 4.172 -13.531 1 93.12 120 CYS B O 1
ATOM 3138 N N . CYS B 1 121 ? -1.158 3.016 -12.438 1 93.12 121 CYS B N 1
ATOM 3139 C CA . CYS B 1 121 ? -2.109 3.146 -13.531 1 93.12 121 CYS B CA 1
ATOM 3140 C C . CYS B 1 121 ? -2.836 4.484 -13.469 1 93.12 121 CYS B C 1
ATOM 3142 O O . CYS B 1 121 ? -3.619 4.812 -14.359 1 93.12 121 CYS B O 1
ATOM 3144 N N . GLY B 1 122 ? -2.652 5.207 -12.383 1 91.06 122 GLY B N 1
ATOM 3145 C CA . GLY B 1 122 ? -3.229 6.539 -12.297 1 91.06 122 GLY B CA 1
ATOM 3146 C C . GLY B 1 122 ? -4.445 6.602 -11.391 1 91.06 122 GLY B C 1
ATOM 3147 O O . GLY B 1 122 ? -4.938 7.691 -11.078 1 91.06 122 GLY B O 1
ATOM 3148 N N . LEU B 1 123 ? -4.949 5.48 -11 1 93.81 123 LEU B N 1
ATOM 3149 C CA . LEU B 1 123 ? -6.07 5.469 -10.07 1 93.81 123 LEU B CA 1
ATOM 3150 C C . LEU B 1 123 ? -5.613 5.855 -8.664 1 93.81 123 LEU B C 1
ATOM 3152 O O . LEU B 1 123 ? -4.531 5.453 -8.227 1 93.81 123 LEU B O 1
ATOM 3156 N N . GLN B 1 124 ? -6.387 6.586 -8.047 1 92.06 124 GLN B N 1
ATOM 3157 C CA . GLN B 1 124 ? -6.027 7.098 -6.73 1 92.06 124 GLN B CA 1
ATOM 3158 C C . GLN B 1 124 ? -6.188 6.023 -5.656 1 92.06 124 GLN B C 1
ATOM 3160 O O . GLN B 1 124 ? -7.277 5.469 -5.484 1 92.06 124 GLN B O 1
ATOM 3165 N N . LEU B 1 125 ? -5.199 5.848 -4.883 1 91.88 125 LEU B N 1
ATOM 3166 C CA . LEU B 1 125 ? -5.141 4.75 -3.926 1 91.88 125 LEU B CA 1
ATOM 3167 C C . LEU B 1 125 ? -6.18 4.926 -2.826 1 91.88 125 LEU B C 1
ATOM 3169 O O . LEU B 1 125 ? -6.633 3.945 -2.229 1 91.88 125 LEU B O 1
ATOM 3173 N N . TYR B 1 126 ? -6.586 6.133 -2.576 1 89.75 126 TYR B N 1
ATOM 3174 C CA . TYR B 1 126 ? -7.543 6.367 -1.502 1 89.75 126 TYR B CA 1
ATOM 3175 C C . TYR B 1 126 ? -8.953 6.012 -1.944 1 89.75 126 TYR B C 1
ATOM 3177 O O . TYR B 1 126 ? -9.891 6.047 -1.143 1 89.75 126 TYR B O 1
ATOM 3185 N N . ASN B 1 127 ? -9.164 5.645 -3.191 1 93.69 127 ASN B N 1
ATOM 3186 C CA . ASN B 1 127 ? -10.477 5.301 -3.73 1 93.69 127 ASN B CA 1
ATOM 3187 C C . ASN B 1 127 ? -10.602 3.801 -3.98 1 93.69 127 ASN B C 1
ATOM 3189 O O . ASN B 1 127 ? -11.461 3.365 -4.746 1 93.69 127 ASN B O 1
ATOM 3193 N N . PHE B 1 128 ? -9.742 3.064 -3.375 1 96.06 128 PHE B N 1
ATOM 3194 C CA . PHE B 1 128 ? -9.82 1.611 -3.473 1 96.06 128 PHE B CA 1
ATOM 3195 C C . PHE B 1 128 ? -10.578 1.028 -2.287 1 96.06 128 PHE B C 1
ATOM 3197 O O . PHE B 1 128 ? -10.5 1.551 -1.174 1 96.06 128 PHE B O 1
ATOM 3204 N N . GLY B 1 129 ? -11.32 0.012 -2.514 1 96.62 129 GLY B N 1
ATOM 3205 C CA . GLY B 1 129 ? -11.969 -0.743 -1.455 1 96.62 129 GLY B CA 1
ATOM 3206 C C . GLY B 1 129 ? -11.211 -1.992 -1.059 1 96.62 129 GLY B C 1
ATOM 3207 O O . GLY B 1 129 ? -9.984 -2.039 -1.173 1 96.62 129 GLY B O 1
ATOM 3208 N N . GLU B 1 130 ? -11.961 -2.898 -0.549 1 96 130 GLU B N 1
ATOM 3209 C CA . GLU B 1 130 ? -11.383 -4.168 -0.116 1 96 130 GLU B CA 1
ATOM 3210 C C . GLU B 1 130 ? -10.648 -4.855 -1.262 1 96 130 GLU B C 1
ATOM 3212 O O . GLU B 1 130 ? -11.141 -4.902 -2.387 1 96 130 GLU B O 1
ATOM 3217 N N . VAL B 1 131 ? -9.453 -5.289 -0.964 1 95.38 131 VAL B N 1
ATOM 3218 C CA . VAL B 1 131 ? -8.695 -6.066 -1.937 1 95.38 131 VAL B CA 1
ATOM 3219 C C . VAL B 1 131 ? -9.305 -7.457 -2.074 1 95.38 131 VAL B C 1
ATOM 3221 O O . VAL B 1 131 ? -9.703 -8.07 -1.081 1 95.38 131 VAL B O 1
ATOM 3224 N N . VAL B 1 132 ? -9.32 -7.969 -3.305 1 95.94 132 VAL B N 1
ATOM 3225 C CA . VAL B 1 132 ? -9.984 -9.242 -3.549 1 95.94 132 VAL B CA 1
ATOM 3226 C C . VAL B 1 132 ? -9 -10.227 -4.184 1 95.94 132 VAL B C 1
ATOM 3228 O O . VAL B 1 132 ? -8.242 -9.859 -5.078 1 95.94 132 VAL B O 1
ATOM 3231 N N . SER B 1 133 ? -8.984 -11.422 -3.672 1 92 133 SER B N 1
ATOM 3232 C CA . SER B 1 133 ? -8.211 -12.508 -4.281 1 92 133 SER B CA 1
ATOM 3233 C C . SER B 1 133 ? -9.086 -13.391 -5.152 1 92 133 SER B C 1
ATOM 3235 O O . SER B 1 133 ? -10.133 -13.867 -4.707 1 92 133 SER B O 1
ATOM 3237 N N . ILE B 1 134 ? -8.727 -13.539 -6.355 1 94.5 134 ILE B N 1
ATOM 3238 C CA . ILE B 1 134 ? -9.453 -14.438 -7.25 1 94.5 134 ILE B CA 1
ATOM 3239 C C . ILE B 1 134 ? -8.711 -15.773 -7.344 1 94.5 134 ILE B C 1
ATOM 3241 O O . ILE B 1 134 ? -7.625 -15.852 -7.918 1 94.5 134 ILE B O 1
ATOM 3245 N N . PRO B 1 135 ? -9.266 -16.781 -6.785 1 92.12 135 PRO B N 1
ATOM 3246 C CA . PRO B 1 135 ? -8.609 -18.078 -6.836 1 92.12 135 PRO B CA 1
ATOM 3247 C C . PRO B 1 135 ? -8.75 -18.766 -8.195 1 92.12 135 PRO B C 1
ATOM 3249 O O . PRO B 1 135 ? -9.711 -18.5 -8.922 1 92.12 135 PRO B O 1
ATOM 3252 N N . LEU B 1 136 ? -7.836 -19.609 -8.445 1 91.31 136 LEU B N 1
ATOM 3253 C CA . LEU B 1 136 ? -7.949 -20.438 -9.641 1 91.31 136 LEU B CA 1
ATOM 3254 C C . LEU B 1 136 ? -8.977 -21.547 -9.43 1 91.31 136 LEU B C 1
ATOM 3256 O O . LEU B 1 136 ? -8.867 -22.328 -8.484 1 91.31 136 LEU B O 1
ATOM 3260 N N . TRP B 1 137 ? -9.945 -21.516 -10.344 1 91.25 137 TRP B N 1
ATOM 3261 C CA . TRP B 1 137 ? -11 -22.516 -10.25 1 91.25 137 TRP B CA 1
ATOM 3262 C C . TRP B 1 137 ? -10.461 -23.906 -10.594 1 91.25 137 TRP B C 1
ATOM 3264 O O . TRP B 1 137 ? -9.516 -24.031 -11.375 1 91.25 137 TRP B O 1
ATOM 3274 N N . THR B 1 138 ? -10.961 -24.859 -9.875 1 86.94 138 THR B N 1
ATOM 3275 C CA . THR B 1 138 ? -10.789 -26.266 -10.258 1 86.94 138 THR B CA 1
ATOM 3276 C C . THR B 1 138 ? -12.117 -26.875 -10.703 1 86.94 138 THR B C 1
ATOM 3278 O O . THR B 1 138 ? -13.133 -26.172 -10.766 1 86.94 138 THR B O 1
ATOM 3281 N N . GLU B 1 139 ? -12.102 -28.078 -11.047 1 86.12 139 GLU B N 1
ATOM 3282 C CA . GLU B 1 139 ? -13.312 -28.766 -11.5 1 86.12 139 GLU B CA 1
ATOM 3283 C C . GLU B 1 139 ? -14.359 -28.828 -10.383 1 86.12 139 GLU B C 1
ATOM 3285 O O . GLU B 1 139 ? -15.555 -28.719 -10.648 1 86.12 139 GLU B O 1
ATOM 3290 N N . THR B 1 140 ? -13.906 -28.875 -9.133 1 87.94 140 THR B N 1
ATOM 3291 C CA . THR B 1 140 ? -14.836 -29.125 -8.039 1 87.94 140 THR B CA 1
ATOM 3292 C C . THR B 1 140 ? -14.969 -27.906 -7.133 1 87.94 140 THR B C 1
ATOM 3294 O O . THR B 1 140 ? -15.789 -27.891 -6.215 1 87.94 140 THR B O 1
ATOM 3297 N N . TRP B 1 141 ? -14.18 -26.969 -7.352 1 87.69 141 TRP B N 1
ATOM 3298 C CA . TRP B 1 141 ? -14.164 -25.828 -6.445 1 87.69 141 TRP B CA 1
ATOM 3299 C C . TRP B 1 141 ? -14.195 -24.516 -7.223 1 87.69 141 TRP B C 1
ATOM 3301 O O . TRP B 1 141 ? -13.172 -24.094 -7.766 1 87.69 141 TRP B O 1
ATOM 3311 N N . ARG B 1 142 ? -15.383 -23.922 -7.215 1 89.25 142 ARG B N 1
ATOM 3312 C CA . ARG B 1 142 ? -15.586 -22.688 -7.969 1 89.25 142 ARG B CA 1
ATOM 3313 C C . ARG B 1 142 ? -16.25 -21.625 -7.113 1 89.25 142 ARG B C 1
ATOM 3315 O O . ARG B 1 142 ? -17.375 -21.188 -7.406 1 89.25 142 ARG B O 1
ATOM 3322 N N . PRO B 1 143 ? -15.484 -21.109 -6.176 1 89.06 143 PRO B N 1
ATOM 3323 C CA . PRO B 1 143 ? -16.078 -20.047 -5.348 1 89.06 143 PRO B CA 1
ATOM 3324 C C . PRO B 1 143 ? -16.391 -18.781 -6.137 1 89.06 143 PRO B C 1
ATOM 3326 O O . PRO B 1 143 ? -15.641 -18.422 -7.059 1 89.06 143 PRO B O 1
ATOM 3329 N N . THR B 1 144 ? -17.5 -18.094 -5.812 1 88.44 144 THR B N 1
ATOM 3330 C CA . THR B 1 144 ? -17.875 -16.859 -6.492 1 88.44 144 THR B CA 1
ATOM 3331 C C . THR B 1 144 ? -17.984 -15.703 -5.5 1 88.44 144 THR B C 1
ATOM 3333 O O . THR B 1 144 ? -18.453 -14.617 -5.852 1 88.44 144 THR B O 1
ATOM 3336 N N . SER B 1 145 ? -17.516 -15.969 -4.301 1 88.44 145 SER B N 1
ATOM 3337 C CA . SER B 1 145 ? -17.641 -14.977 -3.234 1 88.44 145 SER B CA 1
ATOM 3338 C C . SER B 1 145 ? -16.875 -13.703 -3.572 1 88.44 145 SER B C 1
ATOM 3340 O O . SER B 1 145 ? -17.219 -12.617 -3.092 1 88.44 145 SER B O 1
ATOM 3342 N N . PHE B 1 146 ? -15.867 -13.828 -4.414 1 93.44 146 PHE B N 1
ATOM 3343 C CA . PHE B 1 146 ? -15.07 -12.664 -4.777 1 93.44 146 PHE B CA 1
ATOM 3344 C C . PHE B 1 146 ? -15.906 -11.672 -5.578 1 93.44 146 PHE B C 1
ATOM 3346 O O . PHE B 1 146 ? -15.641 -10.461 -5.547 1 93.44 146 PHE B O 1
ATOM 3353 N N . VAL B 1 147 ? -16.938 -12.141 -6.219 1 94.94 147 VAL B N 1
ATOM 3354 C CA . VAL B 1 147 ? -17.812 -11.258 -7 1 94.94 147 VAL B CA 1
ATOM 3355 C C . VAL B 1 147 ? -18.609 -10.359 -6.059 1 94.94 147 VAL B C 1
ATOM 3357 O O . VAL B 1 147 ? -18.828 -9.18 -6.348 1 94.94 147 VAL B O 1
ATOM 3360 N N . ASP B 1 148 ? -19.016 -10.922 -4.977 1 92.94 148 ASP B N 1
ATOM 3361 C CA . ASP B 1 148 ? -19.781 -10.156 -3.992 1 92.94 148 ASP B CA 1
ATOM 3362 C C . ASP B 1 148 ? -18.953 -9 -3.441 1 92.94 148 ASP B C 1
ATOM 3364 O O 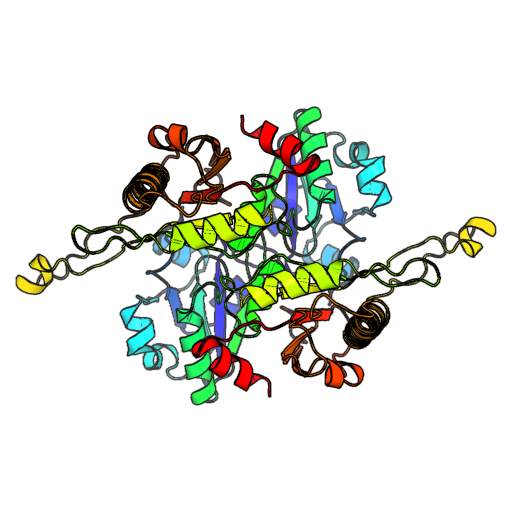. ASP B 1 148 ? -19.469 -7.887 -3.271 1 92.94 148 ASP B O 1
ATOM 3368 N N . LYS B 1 149 ? -17.703 -9.32 -3.178 1 94.5 149 LYS B N 1
ATOM 3369 C CA . LYS B 1 149 ? -16.812 -8.289 -2.652 1 94.5 149 LYS B CA 1
ATOM 3370 C C . LYS B 1 149 ? -16.578 -7.188 -3.684 1 94.5 149 LYS B C 1
ATOM 3372 O O . LYS B 1 149 ? -16.594 -6 -3.348 1 94.5 149 LYS B O 1
ATOM 3377 N N . ILE B 1 150 ? -16.406 -7.586 -4.875 1 96.94 150 ILE B N 1
ATOM 3378 C CA . ILE B 1 150 ? -16.219 -6.633 -5.965 1 96.94 150 ILE B CA 1
ATOM 3379 C C . ILE B 1 150 ? -17.453 -5.754 -6.109 1 96.94 150 ILE B C 1
ATOM 3381 O O . ILE B 1 150 ? -17.344 -4.531 -6.223 1 96.94 150 ILE B O 1
ATOM 3385 N N . ASN B 1 151 ? -18.578 -6.387 -6.066 1 95.56 151 ASN B N 1
ATOM 3386 C CA . ASN B 1 151 ? -19.844 -5.656 -6.191 1 95.56 151 ASN B CA 1
ATOM 3387 C C . ASN B 1 151 ? -20.047 -4.688 -5.027 1 95.56 151 ASN B C 1
ATOM 3389 O O . ASN B 1 151 ? -20.547 -3.58 -5.219 1 95.56 151 ASN B O 1
ATOM 3393 N N . SER B 1 152 ? -19.719 -5.16 -3.91 1 94.69 152 SER B N 1
ATOM 3394 C CA . SER B 1 152 ? -19.812 -4.293 -2.738 1 94.69 152 SER B CA 1
ATOM 3395 C C . SER B 1 152 ? -18.969 -3.035 -2.91 1 94.69 152 SER B C 1
ATOM 3397 O O . SER B 1 152 ? -19.406 -1.935 -2.57 1 94.69 152 SER B O 1
ATOM 3399 N N . ASN B 1 153 ? -17.766 -3.152 -3.408 1 97.19 153 ASN B N 1
ATOM 3400 C CA . ASN B 1 153 ? -16.922 -2.004 -3.701 1 97.19 153 ASN B CA 1
ATOM 3401 C C . ASN B 1 153 ? -17.547 -1.094 -4.754 1 97.19 153 ASN B C 1
ATOM 3403 O O . ASN B 1 153 ? -17.562 0.127 -4.586 1 97.19 153 ASN B O 1
ATOM 3407 N N . LEU B 1 154 ? -18.078 -1.694 -5.777 1 96.94 154 LEU B N 1
ATOM 3408 C CA . LEU B 1 154 ? -18.672 -0.928 -6.867 1 96.94 154 LEU B CA 1
ATOM 3409 C C . LEU B 1 154 ? -19.859 -0.115 -6.371 1 96.94 154 LEU B C 1
ATOM 3411 O O . LEU B 1 154 ? -20.047 1.03 -6.789 1 96.94 154 LEU B O 1
ATOM 3415 N N . LYS B 1 155 ? -20.641 -0.691 -5.512 1 94.5 155 LYS B N 1
ATOM 3416 C CA . LYS B 1 155 ? -21.812 -0.005 -4.969 1 94.5 155 LYS B CA 1
ATOM 3417 C C . LYS B 1 155 ? -21.406 1.275 -4.242 1 94.5 155 LYS B C 1
ATOM 3419 O O . LYS B 1 155 ? -22.172 2.236 -4.195 1 94.5 155 LYS B O 1
ATOM 3424 N N . ARG B 1 156 ? -20.203 1.296 -3.859 1 94.38 156 ARG B N 1
ATOM 3425 C CA . ARG B 1 156 ? -19.719 2.463 -3.131 1 94.38 156 ARG B CA 1
ATOM 3426 C C . ARG B 1 156 ? -18.859 3.342 -4.027 1 94.38 156 ARG B C 1
ATOM 3428 O O . ARG B 1 156 ? -18.266 4.32 -3.561 1 94.38 156 ARG B O 1
ATOM 3435 N N . GLY B 1 157 ? -18.703 2.92 -5.223 1 96.19 157 GLY B N 1
ATOM 3436 C CA . GLY B 1 157 ? -17.938 3.686 -6.188 1 96.19 157 GLY B CA 1
ATOM 3437 C C . GLY B 1 157 ? -16.438 3.479 -6.055 1 96.19 157 GLY B C 1
ATOM 3438 O O . GLY B 1 157 ? -15.648 4.297 -6.531 1 96.19 157 GLY B O 1
ATOM 3439 N N . LEU B 1 158 ? -16.031 2.428 -5.398 1 97.5 158 LEU B N 1
ATOM 3440 C CA . LEU B 1 158 ? -14.617 2.201 -5.105 1 97.5 158 LEU B CA 1
ATOM 3441 C C . LEU B 1 158 ? -13.992 1.27 -6.141 1 97.5 158 LEU B C 1
ATOM 3443 O O . LEU B 1 158 ? -14.672 0.394 -6.684 1 97.5 158 LEU B O 1
ATOM 3447 N N . HIS B 1 159 ? -12.727 1.485 -6.449 1 98.06 159 HIS B N 1
ATOM 3448 C CA . HIS B 1 159 ? -11.969 0.543 -7.262 1 98.06 159 HIS B CA 1
ATOM 3449 C C . HIS B 1 159 ? -11.68 -0.74 -6.492 1 98.06 159 HIS B C 1
ATOM 3451 O O . HIS B 1 159 ? -11.664 -0.738 -5.258 1 98.06 159 HIS B O 1
ATOM 3457 N N . THR B 1 160 ? -11.477 -1.845 -7.199 1 98.56 160 THR B N 1
ATOM 3458 C CA . THR B 1 160 ? -11.117 -3.107 -6.566 1 98.56 160 THR B CA 1
ATOM 3459 C C . THR B 1 160 ? -9.82 -3.658 -7.156 1 98.56 160 THR B C 1
ATOM 3461 O O . THR B 1 160 ? -9.75 -3.943 -8.352 1 98.56 160 THR B O 1
ATOM 3464 N N . LEU B 1 161 ? -8.781 -3.707 -6.344 1 97.75 161 LEU B N 1
ATOM 3465 C CA . LEU B 1 161 ? -7.582 -4.438 -6.734 1 97.75 161 LEU B CA 1
ATOM 3466 C C . LEU B 1 161 ? -7.789 -5.941 -6.594 1 97.75 161 LEU B C 1
ATOM 3468 O O . LEU B 1 161 ? -8.07 -6.43 -5.5 1 97.75 161 LEU B O 1
ATOM 3472 N N . CYS B 1 162 ? -7.668 -6.699 -7.656 1 97.62 162 CYS B N 1
ATOM 3473 C CA . CYS B 1 162 ? -7.797 -8.148 -7.648 1 97.62 162 CYS B CA 1
ATOM 3474 C C . CYS B 1 162 ? -6.434 -8.82 -7.746 1 97.62 162 CYS B C 1
ATOM 3476 O O . CYS B 1 162 ? -5.727 -8.656 -8.742 1 97.62 162 CYS B O 1
ATOM 3478 N N . LEU B 1 163 ? -6.094 -9.477 -6.691 1 92.94 163 LEU B N 1
ATOM 3479 C CA . LEU B 1 163 ? -4.887 -10.297 -6.703 1 92.94 163 LEU B CA 1
ATOM 3480 C C . LEU B 1 163 ? -5.164 -11.656 -7.328 1 92.94 163 LEU B C 1
ATOM 3482 O O . LEU B 1 163 ? -6.09 -12.359 -6.914 1 92.94 163 LEU B O 1
ATOM 3486 N N . LEU B 1 164 ? -4.371 -11.992 -8.273 1 92.38 164 LEU B N 1
ATOM 3487 C CA . LEU B 1 164 ? -4.609 -13.203 -9.039 1 92.38 164 LEU B CA 1
ATOM 3488 C C . LEU B 1 164 ? -3.801 -14.375 -8.484 1 92.38 164 LEU B C 1
ATOM 3490 O O . LEU B 1 164 ? -2.631 -14.211 -8.125 1 92.38 164 LEU B O 1
ATOM 3494 N N . ASP B 1 165 ? -4.324 -15.438 -8.422 1 85.31 165 ASP B N 1
ATOM 3495 C CA . ASP B 1 165 ? -3.818 -16.625 -7.75 1 85.31 165 ASP B CA 1
ATOM 3496 C C . ASP B 1 165 ? -2.57 -17.172 -8.445 1 85.31 165 ASP B C 1
ATOM 3498 O O . ASP B 1 165 ? -2.438 -17.062 -9.664 1 85.31 165 ASP B O 1
ATOM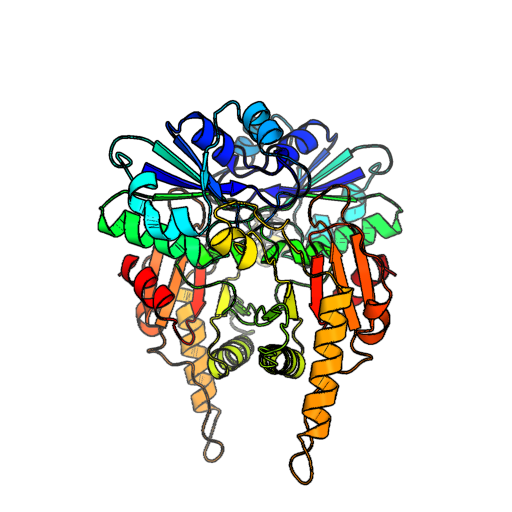 3502 N N . ILE B 1 166 ? -1.715 -17.594 -7.625 1 73.69 166 ILE B N 1
ATOM 3503 C CA . ILE B 1 166 ? -0.513 -18.281 -8.086 1 73.69 166 ILE B CA 1
ATOM 3504 C C . ILE B 1 166 ? -0.498 -19.703 -7.543 1 73.69 166 ILE B C 1
ATOM 3506 O O . ILE B 1 166 ? -0.54 -19.906 -6.328 1 73.69 166 ILE B O 1
ATOM 3510 N N . LYS B 1 167 ? -0.772 -20.656 -8.391 1 64.94 167 LYS B N 1
ATOM 3511 C CA . LYS B 1 167 ? -0.645 -22.047 -7.938 1 64.94 167 LYS B CA 1
ATOM 3512 C C . LYS B 1 167 ? 0.781 -22.547 -8.125 1 64.94 167 LYS B C 1
ATOM 3514 O O . LYS B 1 167 ? 1.262 -22.672 -9.258 1 64.94 167 LYS B O 1
ATOM 3519 N N . VAL B 1 168 ? 1.514 -22.406 -7.195 1 54 168 VAL B N 1
ATOM 3520 C CA . VAL B 1 168 ? 2.865 -22.938 -7.289 1 54 168 VAL B CA 1
ATOM 3521 C C . VAL B 1 168 ? 2.824 -24.453 -7.133 1 54 168 VAL B C 1
ATOM 3523 O O . VAL B 1 168 ? 1.779 -25.031 -6.812 1 54 168 VAL B O 1
ATOM 3526 N N . LYS B 1 169 ? 3.824 -25.172 -6.359 1 50.78 169 LYS B N 1
ATOM 3527 C CA . LYS B 1 169 ? 4.285 -26.547 -6.336 1 50.78 169 LYS B CA 1
ATOM 3528 C C . LYS B 1 169 ? 3.223 -27.484 -5.75 1 50.78 169 LYS B C 1
ATOM 3530 O O . LYS B 1 169 ? 2.926 -27.422 -4.555 1 50.78 169 LYS B O 1
ATOM 3535 N N . GLU B 1 170 ? 1.983 -27.516 -6.328 1 47.22 170 GLU B N 1
ATOM 3536 C CA . GLU B 1 170 ? 1.281 -28.688 -5.797 1 47.22 170 GLU B CA 1
ATOM 3537 C C . GLU B 1 170 ? 1.992 -29.984 -6.184 1 47.22 170 GLU B C 1
ATOM 3539 O O . GLU B 1 170 ? 2.633 -30.047 -7.234 1 47.22 170 GLU B O 1
ATOM 3544 N N . GLN B 1 171 ? 2.441 -30.703 -5.211 1 42.81 171 GLN B N 1
ATOM 3545 C CA . GLN B 1 171 ? 2.881 -32.062 -5.539 1 42.81 171 GLN B CA 1
ATOM 3546 C C . GLN B 1 171 ? 1.877 -32.75 -6.453 1 42.81 171 GLN B C 1
ATOM 3548 O O . GLN B 1 171 ? 0.676 -32.75 -6.176 1 42.81 171 GLN B O 1
ATOM 3553 N N . SER B 1 172 ? 2.109 -32.75 -7.664 1 41.62 172 SER B N 1
ATOM 3554 C CA . SER B 1 172 ? 1.185 -33.562 -8.438 1 41.62 172 SER B CA 1
ATOM 3555 C C . SER B 1 172 ? 0.838 -34.875 -7.699 1 41.62 172 SER B C 1
ATOM 3557 O O . SER B 1 172 ? 1.688 -35.438 -7.02 1 41.62 172 SER B O 1
ATOM 3559 N N . ILE B 1 173 ? -0.369 -35.031 -7.379 1 43.56 173 ILE B N 1
ATOM 3560 C CA . ILE B 1 173 ? -0.785 -36.312 -6.812 1 43.56 173 ILE B CA 1
ATOM 3561 C C . ILE B 1 173 ? 0.036 -37.438 -7.43 1 43.56 173 ILE B C 1
ATOM 3563 O O . ILE B 1 173 ? 0.506 -38.344 -6.719 1 43.56 173 ILE B O 1
ATOM 3567 N N . GLU B 1 174 ? 0.137 -37.344 -8.727 1 42.75 174 GLU B N 1
ATOM 3568 C CA . GLU B 1 174 ? 0.821 -38.438 -9.438 1 42.75 174 GLU B CA 1
ATOM 3569 C C . GLU B 1 174 ? 2.285 -38.531 -9.016 1 42.75 174 GLU B C 1
ATOM 3571 O O . GLU B 1 174 ? 2.814 -39.625 -8.844 1 42.75 174 GLU B O 1
ATOM 3576 N N . ALA B 1 175 ? 2.928 -37.344 -8.797 1 47.72 175 ALA B N 1
ATOM 3577 C CA . ALA B 1 175 ? 4.328 -37.438 -8.391 1 47.72 175 ALA B CA 1
ATOM 3578 C C . ALA B 1 175 ? 4.453 -37.844 -6.922 1 47.72 175 ALA B C 1
ATOM 3580 O O . ALA B 1 175 ? 5.395 -38.531 -6.543 1 47.72 175 ALA B O 1
ATOM 3581 N N . MET B 1 176 ? 3.541 -37.344 -6.094 1 46.34 176 MET B N 1
ATOM 3582 C CA . MET B 1 176 ? 3.439 -37.844 -4.73 1 46.34 176 MET B CA 1
ATOM 3583 C C . MET B 1 176 ? 3.324 -39.375 -4.73 1 46.34 176 MET B C 1
ATOM 3585 O O . MET B 1 176 ? 3.939 -40.031 -3.902 1 46.34 176 MET B O 1
ATOM 3589 N N . MET B 1 177 ? 2.438 -39.844 -5.66 1 44.59 177 MET B N 1
ATOM 3590 C CA . MET B 1 177 ? 2.229 -41.281 -5.762 1 44.59 177 MET B CA 1
ATOM 3591 C C . MET B 1 177 ? 3.482 -41.969 -6.277 1 44.59 177 MET B C 1
ATOM 3593 O O . MET B 1 177 ? 3.723 -43.156 -5.965 1 44.59 177 MET B O 1
ATOM 3597 N N . LYS B 1 178 ? 4.219 -41.438 -7.289 1 50.31 178 LYS B N 1
ATOM 3598 C CA . LYS B 1 178 ? 5.352 -42.125 -7.879 1 50.31 178 LYS B CA 1
ATOM 3599 C C . LYS B 1 178 ? 6.652 -41.781 -7.164 1 50.31 178 LYS B C 1
ATOM 3601 O O . LYS B 1 178 ? 7.73 -42.219 -7.57 1 50.31 178 LYS B O 1
ATOM 3606 N N . GLY B 1 179 ? 6.594 -41 -6.043 1 47.22 179 GLY B N 1
ATOM 3607 C CA . GLY B 1 179 ? 7.766 -40.719 -5.227 1 47.22 179 GLY B CA 1
ATOM 3608 C C . GLY B 1 179 ? 8.633 -39.625 -5.797 1 47.22 179 GLY B C 1
ATOM 3609 O O . GLY B 1 179 ? 9.812 -39.5 -5.449 1 47.22 179 GLY B O 1
ATOM 3610 N N . ARG B 1 180 ? 8.344 -39.219 -7.008 1 48.91 180 ARG B N 1
ATOM 3611 C CA . ARG B 1 180 ? 9.164 -38.25 -7.699 1 48.91 180 ARG B CA 1
ATOM 3612 C C . ARG B 1 180 ? 8.719 -36.812 -7.352 1 48.91 180 ARG B C 1
ATOM 3614 O O . ARG B 1 180 ? 7.523 -36.562 -7.234 1 48.91 180 ARG B O 1
ATOM 3621 N N . LYS B 1 181 ? 9.438 -36.031 -6.57 1 48.5 181 LYS B N 1
ATOM 3622 C CA . LYS B 1 181 ? 9.336 -34.625 -6.125 1 48.5 181 LYS B CA 1
ATOM 3623 C C . LYS B 1 181 ? 9.172 -33.688 -7.309 1 48.5 181 LYS B C 1
ATOM 3625 O O . LYS B 1 181 ? 10.086 -32.906 -7.621 1 48.5 181 LYS B O 1
ATOM 3630 N N . GLU B 1 182 ? 8.531 -34.031 -8.383 1 50.19 182 GLU B N 1
ATOM 3631 C CA . GLU B 1 182 ? 8.445 -33.094 -9.492 1 50.19 182 GLU B CA 1
ATOM 3632 C C . GLU B 1 182 ? 7.43 -32 -9.211 1 50.19 182 GLU B C 1
ATOM 3634 O O . GLU B 1 182 ? 6.281 -32.281 -8.852 1 50.19 182 GLU B O 1
ATOM 3639 N N . TYR B 1 183 ? 7.82 -30.891 -8.867 1 47.94 183 TYR B N 1
ATOM 3640 C CA . TYR B 1 183 ? 6.973 -29.734 -8.617 1 47.94 183 TYR B CA 1
ATOM 3641 C C . TYR B 1 183 ? 6.453 -29.141 -9.922 1 47.94 183 TYR B C 1
ATOM 3643 O O . TYR B 1 183 ? 7.164 -29.125 -10.93 1 47.94 183 TYR B O 1
ATOM 3651 N N . GLU B 1 184 ? 5.148 -29.453 -10.242 1 55.16 184 GLU B N 1
ATOM 3652 C CA . GLU B 1 184 ? 4.566 -28.734 -11.375 1 55.16 184 GLU B CA 1
ATOM 3653 C C . GLU B 1 184 ? 5 -27.266 -11.383 1 55.16 184 GLU B C 1
ATOM 3655 O O . GLU B 1 184 ? 5.234 -26.688 -10.328 1 55.16 184 GLU B O 1
ATOM 3660 N N . PRO B 1 185 ? 5.41 -26.812 -12.602 1 61.03 185 PRO B N 1
ATOM 3661 C CA . PRO B 1 185 ? 5.781 -25.391 -12.719 1 61.03 185 PRO B CA 1
ATOM 3662 C C . PRO B 1 185 ? 4.699 -24.453 -12.195 1 61.03 185 PRO B C 1
ATOM 3664 O O . PRO B 1 185 ? 3.512 -24.781 -12.25 1 61.03 185 PRO B O 1
ATOM 3667 N N . PRO B 1 186 ? 5.055 -23.453 -11.516 1 67.25 186 PRO B N 1
ATOM 3668 C CA . PRO B 1 186 ? 4.082 -22.5 -10.984 1 67.25 186 PRO B CA 1
ATOM 3669 C C . PRO B 1 186 ? 3.125 -21.969 -12.055 1 67.25 186 PRO B C 1
ATOM 3671 O O . PRO B 1 186 ? 3.531 -21.75 -13.195 1 67.25 186 PRO B O 1
ATOM 3674 N N . ARG B 1 187 ? 1.835 -22.203 -11.781 1 77.69 187 ARG B N 1
ATOM 3675 C CA . ARG B 1 187 ? 0.81 -21.672 -12.672 1 77.69 187 ARG B CA 1
ATOM 3676 C C . ARG B 1 187 ? 0.311 -20.312 -12.172 1 77.69 187 ARG B C 1
ATOM 3678 O O . ARG B 1 187 ? -0.197 -20.203 -11.055 1 77.69 187 ARG B O 1
ATOM 3685 N N . PHE B 1 188 ? 0.529 -19.297 -13 1 85.12 188 PHE B N 1
ATOM 3686 C CA . PHE B 1 188 ? 0.098 -17.938 -12.695 1 85.12 188 PHE B CA 1
ATOM 3687 C C . PHE B 1 188 ? -1.2 -17.594 -13.422 1 85.12 188 PHE B C 1
ATOM 3689 O O . PHE B 1 188 ? -1.291 -17.75 -14.641 1 85.12 188 PHE B O 1
ATOM 3696 N N . MET B 1 189 ? -2.139 -17.281 -12.625 1 91.88 189 MET B N 1
ATOM 3697 C CA . MET B 1 189 ? -3.385 -16.859 -13.258 1 91.88 189 MET B CA 1
ATOM 3698 C C . MET B 1 189 ? -3.158 -15.633 -14.133 1 91.88 189 MET B C 1
ATOM 3700 O O . MET B 1 189 ? -2.537 -14.664 -13.703 1 91.88 189 MET B O 1
ATOM 3704 N N . THR B 1 190 ? -3.602 -15.734 -15.359 1 94.19 190 THR B N 1
ATOM 3705 C CA . THR B 1 190 ? -3.5 -14.609 -16.281 1 94.19 190 THR B CA 1
ATOM 3706 C C . THR B 1 190 ? -4.758 -13.742 -16.219 1 94.19 190 THR B C 1
ATOM 3708 O O . THR B 1 190 ? -5.777 -14.156 -15.664 1 94.19 190 THR B O 1
ATOM 3711 N N . ILE B 1 191 ? -4.645 -12.562 -16.812 1 97.12 191 ILE B N 1
ATOM 3712 C CA . ILE B 1 191 ? -5.777 -11.641 -16.906 1 97.12 191 ILE B CA 1
ATOM 3713 C C . ILE B 1 191 ? -6.941 -12.328 -17.609 1 97.12 191 ILE B C 1
ATOM 3715 O O . ILE B 1 191 ? -8.102 -12.156 -17.219 1 97.12 191 ILE B O 1
ATOM 3719 N N . ASN B 1 192 ? -6.664 -13.109 -18.609 1 97.31 192 ASN B N 1
ATOM 3720 C CA . ASN B 1 192 ? -7.691 -13.781 -19.406 1 97.31 192 ASN B CA 1
ATOM 3721 C C . ASN B 1 192 ? -8.492 -14.766 -18.562 1 97.31 192 ASN B C 1
ATOM 3723 O O . ASN B 1 192 ? -9.727 -14.805 -18.641 1 97.31 192 ASN B O 1
ATOM 3727 N N . ILE B 1 193 ? -7.781 -15.492 -17.766 1 95.88 193 ILE B N 1
ATOM 3728 C CA . ILE B 1 193 ? -8.422 -16.484 -16.906 1 95.88 193 ILE B CA 1
ATOM 3729 C C . ILE B 1 193 ? -9.289 -15.789 -15.867 1 95.88 193 ILE B C 1
ATOM 3731 O O . ILE B 1 193 ? -10.43 -16.203 -15.617 1 95.88 193 ILE B O 1
ATOM 3735 N N . ALA B 1 194 ? -8.75 -14.75 -15.266 1 97.12 194 ALA B N 1
ATOM 3736 C CA . ALA B 1 194 ? -9.5 -13.984 -14.281 1 97.12 194 ALA B CA 1
ATOM 3737 C C . ALA B 1 194 ? -10.789 -13.422 -14.883 1 97.12 194 ALA B C 1
ATOM 3739 O O . ALA B 1 194 ? -11.859 -13.523 -14.281 1 97.12 194 ALA B O 1
ATOM 3740 N N . ALA B 1 195 ? -10.648 -12.852 -16.062 1 97.75 195 ALA B N 1
ATOM 3741 C CA . ALA B 1 195 ? -11.805 -12.281 -16.75 1 97.75 195 ALA B CA 1
ATOM 3742 C C . ALA B 1 195 ? -12.852 -13.359 -17.047 1 97.75 195 ALA B C 1
ATOM 3744 O O . ALA B 1 195 ? -14.047 -13.141 -16.828 1 97.75 195 ALA B O 1
ATOM 3745 N N . LYS B 1 196 ? -12.406 -14.461 -17.516 1 97.25 196 LYS B N 1
ATOM 3746 C CA . LYS B 1 196 ? -13.312 -15.562 -17.812 1 97.25 196 LYS B CA 1
ATOM 3747 C C . LYS B 1 196 ? -14.055 -16.016 -16.562 1 97.25 196 LYS B C 1
ATOM 3749 O O . LYS B 1 196 ? -15.273 -16.188 -16.578 1 97.25 196 LYS B O 1
ATOM 3754 N N . GLN B 1 197 ? -13.312 -16.203 -15.5 1 96.56 197 GLN B N 1
ATOM 3755 C CA . GLN B 1 197 ? -13.93 -16.656 -14.258 1 96.56 197 GLN B CA 1
ATOM 3756 C C . GLN B 1 197 ? -14.93 -15.633 -13.734 1 96.56 197 GLN B C 1
ATOM 3758 O O . GLN B 1 197 ? -15.977 -15.992 -13.195 1 96.56 197 GLN B O 1
ATOM 3763 N N . LEU B 1 198 ? -14.555 -14.359 -13.875 1 97 198 LEU B N 1
ATOM 3764 C CA . LEU B 1 198 ? -15.477 -13.297 -13.469 1 97 198 LEU B CA 1
ATOM 3765 C C . LEU B 1 198 ? -16.75 -13.336 -14.312 1 97 198 LEU B C 1
ATOM 3767 O O . LEU B 1 198 ? -17.859 -13.289 -13.766 1 97 198 LEU B O 1
ATOM 3771 N N . LEU B 1 199 ? -16.641 -13.484 -15.625 1 96.62 199 LEU B N 1
ATOM 3772 C CA . LEU B 1 199 ? -17.766 -13.5 -16.531 1 96.62 199 LEU B CA 1
ATOM 3773 C C . LEU B 1 199 ? -18.641 -14.734 -16.312 1 96.62 199 LEU B C 1
ATOM 3775 O O . LEU B 1 199 ? -19.859 -14.648 -16.312 1 96.62 199 LEU B O 1
ATOM 3779 N N . ASP B 1 200 ? -17.969 -15.859 -16.094 1 95.25 200 ASP B N 1
ATOM 3780 C CA . ASP B 1 200 ? -18.703 -17.094 -15.797 1 95.25 200 ASP B CA 1
ATOM 3781 C C . ASP B 1 200 ? -19.484 -16.969 -14.492 1 95.25 200 ASP B C 1
ATOM 3783 O O . ASP B 1 200 ? -20.609 -17.453 -14.383 1 95.25 200 ASP B O 1
ATOM 3787 N N . SER B 1 201 ? -18.828 -16.344 -13.516 1 94 201 SER B N 1
ATOM 3788 C CA . SER B 1 201 ? -19.484 -16.125 -12.234 1 94 201 SER B CA 1
ATOM 3789 C C . SER B 1 201 ? -20.734 -15.258 -12.398 1 94 201 SER B C 1
ATOM 3791 O O . SER B 1 201 ? -21.766 -15.516 -11.773 1 94 201 SER B O 1
ATOM 3793 N N . LEU B 1 202 ? -20.609 -14.258 -13.195 1 91.94 202 LEU B N 1
ATOM 3794 C CA . LEU B 1 202 ? -21.75 -13.375 -13.453 1 91.94 202 LEU B CA 1
ATOM 3795 C C . LEU B 1 202 ? -22.906 -14.141 -14.078 1 91.94 202 LEU B C 1
ATOM 3797 O O . LEU B 1 202 ? -24.062 -13.953 -13.688 1 91.94 202 LEU B O 1
ATOM 3801 N N . LYS B 1 203 ? -22.625 -14.992 -15.016 1 90.12 203 LYS B N 1
ATOM 3802 C CA . LYS B 1 203 ? -23.641 -15.797 -15.688 1 90.12 203 LYS B CA 1
ATOM 3803 C C . LYS B 1 203 ? -24.328 -16.734 -14.703 1 90.12 203 LYS B C 1
ATOM 3805 O O . LYS B 1 203 ? -25.547 -16.891 -14.727 1 90.12 203 LYS B O 1
ATOM 3810 N N . GLU B 1 204 ? -23.5 -17.328 -13.883 1 87 204 GLU B N 1
ATOM 3811 C CA . GLU B 1 204 ? -24.031 -18.266 -12.898 1 87 204 GLU B CA 1
ATOM 3812 C C . GLU B 1 204 ? -24.922 -17.547 -11.898 1 87 204 GLU B C 1
ATOM 3814 O O . GLU B 1 204 ? -25.969 -18.078 -11.508 1 87 204 GLU B O 1
ATOM 3819 N N . LEU B 1 205 ? -24.484 -16.422 -11.492 1 85.06 205 LEU B N 1
ATOM 3820 C CA . LEU B 1 205 ? -25.25 -15.672 -10.5 1 85.06 205 LEU B CA 1
ATOM 3821 C C . LEU B 1 205 ? -26.547 -15.133 -11.102 1 85.06 205 LEU B C 1
ATOM 3823 O O . LEU B 1 205 ? -27.562 -15.023 -10.406 1 85.06 205 LEU B O 1
ATOM 3827 N N . GLN B 1 206 ? -26.5 -14.773 -12.359 1 79.44 206 GLN B N 1
ATOM 3828 C CA . GLN B 1 206 ? -27.688 -14.305 -13.055 1 79.44 206 GLN B CA 1
ATOM 3829 C C . GLN B 1 206 ? -28.703 -15.43 -13.227 1 79.44 206 GLN B C 1
ATOM 3831 O O . GLN B 1 206 ? -29.906 -15.203 -13.133 1 79.44 206 GLN B O 1
ATOM 3836 N N . CYS B 1 207 ? -28.25 -16.672 -13.5 1 75.25 207 CYS B N 1
ATOM 3837 C CA . CYS B 1 207 ? -29.125 -17.812 -13.703 1 75.25 207 CYS B CA 1
ATOM 3838 C C . CYS B 1 207 ? -29.75 -18.266 -12.383 1 75.25 207 CYS B C 1
ATOM 3840 O O . CYS B 1 207 ? -30.891 -18.719 -12.359 1 75.25 207 CYS B O 1
ATOM 3842 N N . ASN B 1 208 ? -28.969 -18.328 -11.391 1 71.44 208 ASN B N 1
ATOM 3843 C CA . ASN B 1 208 ? -29.484 -18.734 -10.094 1 71.44 208 ASN B CA 1
ATOM 3844 C C . ASN B 1 208 ? -30.453 -17.703 -9.523 1 71.44 208 ASN B C 1
ATOM 3846 O O . ASN B 1 208 ? -31.203 -17.984 -8.586 1 71.44 208 ASN B O 1
ATOM 3850 N N . GLN B 1 209 ? -30.25 -16.562 -9.859 1 58.94 209 GLN B N 1
ATOM 3851 C CA . GLN B 1 209 ? -31.188 -15.531 -9.398 1 58.94 209 GLN B CA 1
ATOM 3852 C C . GLN B 1 209 ? -32.5 -15.602 -10.164 1 58.94 209 GLN B C 1
ATOM 3854 O O . GLN B 1 209 ? -32.594 -15.156 -11.312 1 58.94 209 GLN B O 1
ATOM 3859 N N . ASP B 1 210 ? -33.375 -16.75 -10.266 1 48.78 210 ASP B N 1
ATOM 3860 C CA . ASP B 1 210 ? -34.781 -16.688 -10.711 1 48.78 210 ASP B CA 1
ATOM 3861 C C . ASP B 1 210 ? -35.344 -15.266 -10.562 1 48.78 210 ASP B C 1
ATOM 3863 O O . ASP B 1 210 ? -35.281 -14.477 -11.508 1 48.78 210 ASP B O 1
ATOM 3867 N N . ASP B 1 211 ? -36.938 -15.258 -9.797 1 41.28 211 ASP B N 1
ATOM 3868 C CA . ASP B 1 211 ? -38 -14.25 -9.672 1 41.28 211 ASP B CA 1
ATOM 3869 C C . ASP B 1 211 ? -37.406 -12.891 -9.281 1 41.28 211 ASP B C 1
ATOM 3871 O O . ASP B 1 211 ? -37.562 -11.914 -10.008 1 41.28 211 ASP B O 1
ATOM 3875 N N . LEU B 1 212 ? -37.719 -12.594 -7.73 1 38.09 212 LEU B N 1
ATOM 3876 C CA . LEU B 1 212 ? -38.094 -11.359 -7.051 1 38.09 212 LEU B CA 1
ATOM 3877 C C . LEU B 1 212 ? -36.938 -10.367 -7.031 1 38.09 212 LEU B C 1
ATOM 3879 O O . LEU B 1 212 ? -37.156 -9.156 -6.961 1 38.09 212 LEU B O 1
ATOM 3883 N N . GLN B 1 213 ? -35.781 -10.695 -6.199 1 44.41 213 GLN B N 1
ATOM 3884 C CA . GLN B 1 213 ? -35 -9.547 -5.742 1 44.41 213 GLN B CA 1
ATOM 3885 C C . GLN B 1 213 ? -34.031 -9.062 -6.824 1 44.41 213 GLN B C 1
ATOM 3887 O O . GLN B 1 213 ? -33.312 -9.867 -7.426 1 44.41 213 GLN B O 1
ATOM 3892 N N . GLU B 1 214 ? -34.281 -8.148 -7.758 1 47.88 214 GLU B N 1
ATOM 3893 C CA . GLU B 1 214 ? -33.531 -7.281 -8.672 1 47.88 214 GLU B CA 1
ATOM 3894 C C . GLU B 1 214 ? -32.031 -7.41 -8.469 1 47.88 214 GLU B C 1
ATOM 3896 O O . GLU B 1 214 ? -31.516 -7.141 -7.375 1 47.88 214 GLU B O 1
ATOM 3901 N N . ASN B 1 215 ? -31.328 -8.391 -8.977 1 55.16 215 ASN B N 1
ATOM 3902 C CA . ASN B 1 215 ? -29.891 -8.672 -8.875 1 55.16 215 ASN B CA 1
ATOM 3903 C C . ASN B 1 215 ? -29.062 -7.387 -8.938 1 55.16 215 ASN B C 1
ATOM 3905 O O . ASN B 1 215 ? -29.062 -6.695 -9.961 1 55.16 215 ASN B O 1
ATOM 3909 N N . ASN B 1 216 ? -28.953 -6.613 -7.988 1 75 216 ASN B N 1
ATOM 3910 C CA . ASN B 1 216 ? -28.312 -5.309 -7.809 1 75 216 ASN B CA 1
ATOM 3911 C C . ASN B 1 216 ? -26.812 -5.379 -8.023 1 75 216 ASN B C 1
ATOM 3913 O O . ASN B 1 216 ? -26.047 -4.77 -7.281 1 75 216 ASN B O 1
ATOM 3917 N N . LEU B 1 217 ? -26.391 -6.34 -9.117 1 85.56 217 LEU B N 1
ATOM 3918 C CA . LEU B 1 217 ? -24.984 -6.387 -9.453 1 85.56 217 LEU B CA 1
ATOM 3919 C C . LEU B 1 217 ? -24.594 -5.203 -10.328 1 85.56 217 LEU B C 1
ATOM 3921 O O . LEU B 1 217 ? -25.25 -4.922 -11.336 1 85.56 217 LEU B O 1
ATOM 3925 N N . LEU B 1 218 ? -23.688 -4.555 -9.961 1 92.5 218 LEU B N 1
ATOM 3926 C CA . LEU B 1 218 ? -23.156 -3.424 -10.719 1 92.5 218 LEU B CA 1
ATOM 3927 C C . LEU B 1 218 ? -22.047 -3.877 -11.664 1 92.5 218 LEU B C 1
ATOM 3929 O O . LEU B 1 218 ? -21.812 -3.244 -12.695 1 92.5 218 LEU B O 1
ATOM 3933 N N . LEU B 1 219 ? -21.438 -5.027 -11.344 1 95.31 219 LEU B N 1
ATOM 3934 C CA . LEU B 1 219 ? -20.406 -5.59 -12.211 1 95.31 219 LEU B CA 1
ATOM 3935 C C . LEU B 1 219 ? -21.031 -6.156 -13.492 1 95.31 219 LEU B C 1
ATOM 3937 O O . LEU B 1 219 ? -21.969 -6.953 -13.43 1 95.31 219 LEU B O 1
ATOM 3941 N N . THR B 1 220 ? -20.578 -5.754 -14.641 1 95.38 220 THR B N 1
ATOM 3942 C CA . THR B 1 220 ? -21.062 -6.223 -15.93 1 95.38 220 THR B CA 1
ATOM 3943 C C . THR B 1 220 ? -19.906 -6.5 -16.875 1 95.38 220 THR B C 1
ATOM 3945 O O . THR B 1 220 ? -18.75 -6.223 -16.562 1 95.38 220 THR B O 1
ATOM 3948 N N . GLU B 1 221 ? -20.234 -7.039 -18.016 1 95.88 221 GLU B N 1
ATOM 3949 C CA . GLU B 1 221 ? -19.219 -7.328 -19.031 1 95.88 221 GLU B CA 1
ATOM 3950 C C . GLU B 1 221 ? -18.609 -6.039 -19.578 1 95.88 221 GLU B C 1
ATOM 3952 O O . GLU B 1 221 ? -17.5 -6.055 -20.109 1 95.88 221 GLU B O 1
ATOM 3957 N N . GLU B 1 222 ? -19.281 -4.898 -19.422 1 96.69 222 GLU B N 1
ATOM 3958 C CA . GLU B 1 222 ? -18.844 -3.621 -19.969 1 96.69 222 GLU B CA 1
ATOM 3959 C C . GLU B 1 222 ? -18.078 -2.814 -18.922 1 96.69 222 GLU B C 1
ATOM 3961 O O . GLU B 1 222 ? -17.547 -1.74 -19.219 1 96.69 222 GLU B O 1
ATOM 3966 N N . THR B 1 223 ? -17.984 -3.355 -17.734 1 97.44 223 THR B N 1
ATOM 3967 C CA . THR B 1 223 ? -17.297 -2.645 -16.672 1 97.44 223 THR B CA 1
ATOM 3968 C C . THR B 1 223 ? -15.844 -2.369 -17.062 1 97.44 223 THR B C 1
ATOM 3970 O O . THR B 1 223 ? -15.172 -3.238 -17.625 1 97.44 223 THR B O 1
ATOM 3973 N N . LEU B 1 224 ? -15.43 -1.138 -16.812 1 97.75 224 LEU B N 1
ATOM 3974 C CA . LEU B 1 224 ? -14.055 -0.736 -17.109 1 97.75 224 LEU B CA 1
ATOM 3975 C C . LEU B 1 224 ? -13.078 -1.416 -16.156 1 97.75 224 LEU B C 1
ATOM 3977 O O . LEU B 1 224 ? -13.297 -1.454 -14.945 1 97.75 224 LEU B O 1
ATOM 3981 N N . CYS B 1 225 ? -12.055 -1.965 -16.703 1 98.31 225 CYS B N 1
ATOM 3982 C CA . CYS B 1 225 ? -11.008 -2.637 -15.938 1 98.31 225 CYS B CA 1
ATOM 3983 C C . CYS B 1 225 ? -9.625 -2.152 -16.359 1 98.31 225 CYS B C 1
ATOM 3985 O O . CYS B 1 225 ? -9.469 -1.594 -17.453 1 98.31 225 CYS B O 1
ATOM 3987 N N . VAL B 1 226 ? -8.703 -2.287 -15.477 1 98.12 226 VAL B N 1
ATOM 3988 C CA . VAL B 1 226 ? -7.301 -2.02 -15.773 1 98.12 226 VAL B CA 1
ATOM 3989 C C . VAL B 1 226 ? -6.465 -3.271 -15.508 1 98.12 226 VAL B C 1
ATOM 3991 O O . VAL B 1 226 ? -6.465 -3.803 -14.398 1 98.12 226 VAL B O 1
ATOM 3994 N N . ALA B 1 227 ? -5.836 -3.77 -16.516 1 98 227 ALA B N 1
ATOM 3995 C CA . ALA B 1 227 ? -4.914 -4.895 -16.391 1 98 227 ALA B CA 1
ATOM 3996 C C . ALA B 1 227 ? -3.486 -4.41 -16.156 1 98 227 ALA B C 1
ATOM 3998 O O . ALA B 1 227 ? -2.998 -3.52 -16.844 1 98 227 ALA B O 1
ATOM 3999 N N . LEU B 1 228 ? -2.912 -4.941 -15.172 1 97.19 228 LEU B N 1
ATOM 4000 C CA . LEU B 1 228 ? -1.528 -4.629 -14.836 1 97.19 228 LEU B CA 1
ATOM 4001 C C . LEU B 1 228 ? -0.642 -5.859 -14.969 1 97.19 228 LEU B C 1
ATOM 4003 O O . LEU B 1 228 ? -1.031 -6.957 -14.562 1 97.19 228 LEU B O 1
ATOM 4007 N N . ALA B 1 229 ? 0.568 -5.695 -15.547 1 94.81 229 ALA B N 1
ATOM 4008 C CA . ALA B 1 229 ? 1.532 -6.785 -15.656 1 94.81 229 ALA B CA 1
ATOM 4009 C C . ALA B 1 229 ? 2.939 -6.312 -15.305 1 94.81 229 ALA B C 1
ATOM 4011 O O . ALA B 1 229 ? 3.369 -5.242 -15.742 1 94.81 229 ALA B O 1
ATOM 4012 N N . ARG B 1 230 ? 3.576 -7.109 -14.445 1 92.38 230 ARG B N 1
ATOM 4013 C CA . ARG B 1 230 ? 4.973 -6.887 -14.094 1 92.38 230 ARG B CA 1
ATOM 4014 C C . ARG B 1 230 ? 5.191 -5.465 -13.594 1 92.38 230 ARG B C 1
ATOM 4016 O O . ARG B 1 230 ? 6.094 -4.77 -14.062 1 92.38 230 ARG B O 1
ATOM 4023 N N . VAL B 1 231 ? 4.371 -5.078 -12.656 1 92.81 231 VAL B N 1
ATOM 4024 C CA . VAL B 1 231 ? 4.379 -3.73 -12.094 1 92.81 231 VAL B CA 1
ATOM 4025 C C . VAL B 1 231 ? 5.73 -3.445 -11.445 1 92.81 231 VAL B C 1
ATOM 4027 O O . VAL B 1 231 ? 6.25 -4.277 -10.695 1 92.81 231 VAL B O 1
ATOM 4030 N N . GLY B 1 232 ? 6.332 -2.271 -11.75 1 89.31 232 GLY B N 1
ATOM 4031 C CA . GLY B 1 232 ? 7.586 -1.858 -11.148 1 89.31 232 GLY B CA 1
ATOM 4032 C C . GLY B 1 232 ? 8.797 -2.24 -11.977 1 89.31 232 GLY B C 1
ATOM 4033 O O . GLY B 1 232 ? 9.914 -1.777 -11.703 1 89.31 232 GLY B O 1
ATOM 4034 N N . SER B 1 233 ? 8.609 -3.09 -12.922 1 88.56 233 SER B N 1
ATOM 4035 C CA . SER B 1 233 ? 9.727 -3.529 -13.758 1 88.56 233 SER B CA 1
ATOM 4036 C C . SER B 1 233 ? 9.805 -2.711 -15.039 1 88.56 233 SER B C 1
ATOM 4038 O O . SER B 1 233 ? 8.914 -1.911 -15.336 1 88.56 233 SER B O 1
ATOM 4040 N N . GLU B 1 234 ? 10.875 -2.941 -15.773 1 87.25 234 GLU B N 1
ATOM 4041 C CA . GLU B 1 234 ? 11.047 -2.262 -17.047 1 87.25 234 GLU B CA 1
ATOM 4042 C C . GLU B 1 234 ? 10.078 -2.799 -18.109 1 87.25 234 GLU B C 1
ATOM 4044 O O . GLU B 1 234 ? 9.844 -2.154 -19.125 1 87.25 234 GLU B O 1
ATOM 4049 N N . LYS B 1 235 ? 9.516 -3.939 -17.828 1 90.25 235 LYS B N 1
ATOM 4050 C CA . LYS B 1 235 ? 8.602 -4.57 -18.781 1 90.25 235 LYS B CA 1
ATOM 4051 C C . LYS B 1 235 ? 7.148 -4.359 -18.375 1 90.25 235 LYS B C 1
ATOM 4053 O O . LYS B 1 235 ? 6.258 -5.082 -18.828 1 90.25 235 LYS B O 1
ATOM 4058 N N . GLN B 1 236 ? 6.957 -3.461 -17.516 1 93.44 236 GLN B N 1
ATOM 4059 C CA . GLN B 1 236 ? 5.621 -3.15 -17.031 1 93.44 236 GLN B CA 1
ATOM 4060 C C . GLN B 1 236 ? 4.664 -2.85 -18.172 1 93.44 236 GLN B C 1
ATOM 4062 O O . GLN B 1 236 ? 5.027 -2.15 -19.125 1 93.44 236 GLN B O 1
ATOM 4067 N N . LEU B 1 237 ? 3.498 -3.41 -18.078 1 95 237 LEU B N 1
ATOM 4068 C CA . LEU B 1 237 ? 2.449 -3.146 -19.062 1 95 237 LEU B CA 1
ATOM 4069 C C . LEU B 1 237 ? 1.126 -2.838 -18.375 1 95 237 LEU B C 1
ATOM 4071 O O . LEU B 1 237 ? 0.729 -3.541 -17.438 1 95 237 LEU B O 1
ATOM 4075 N N . ILE B 1 238 ? 0.492 -1.756 -18.734 1 96 238 ILE B N 1
ATOM 4076 C CA . ILE B 1 238 ? -0.809 -1.336 -18.219 1 96 238 ILE B CA 1
ATOM 4077 C C . ILE B 1 238 ? -1.778 -1.136 -19.375 1 96 238 ILE B C 1
ATOM 4079 O O . ILE B 1 238 ? -1.459 -0.448 -20.359 1 96 238 ILE B O 1
ATOM 4083 N N . ARG B 1 239 ? -2.951 -1.748 -19.266 1 96.56 239 ARG B N 1
ATOM 4084 C CA . ARG B 1 239 ? -3.973 -1.604 -20.297 1 96.56 239 ARG B CA 1
ATOM 4085 C C . ARG B 1 239 ? -5.355 -1.435 -19.672 1 96.56 239 ARG B C 1
ATOM 4087 O O . ARG B 1 239 ? -5.688 -2.1 -18.688 1 96.56 239 ARG B O 1
ATOM 4094 N N . LYS B 1 240 ? -6.07 -0.566 -20.203 1 96.56 240 LYS B N 1
ATOM 4095 C CA . LYS B 1 240 ? -7.461 -0.391 -19.797 1 96.56 240 LYS B CA 1
ATOM 4096 C C . LYS B 1 240 ? -8.414 -0.994 -20.828 1 96.56 240 LYS B C 1
ATOM 4098 O O . LYS B 1 240 ? -8.164 -0.921 -22.031 1 96.56 240 LYS B O 1
ATOM 4103 N N . SER B 1 241 ? -9.438 -1.665 -20.422 1 96.56 241 SER B N 1
ATOM 4104 C CA . SER B 1 241 ? -10.414 -2.295 -21.297 1 96.56 241 SER B CA 1
ATOM 4105 C C . SER B 1 241 ? -11.672 -2.689 -20.531 1 96.56 241 SER B C 1
ATOM 4107 O O . SER B 1 241 ? -11.734 -2.537 -19.312 1 96.56 241 SER B O 1
ATOM 4109 N N . SER B 1 242 ? -12.664 -3.072 -21.297 1 97.31 242 SER B N 1
ATOM 4110 C CA . SER B 1 242 ? -13.844 -3.656 -20.656 1 97.31 242 SER B CA 1
ATOM 4111 C C . SER B 1 242 ? -13.562 -5.082 -20.188 1 97.31 242 SER B C 1
ATOM 4113 O O . SER B 1 242 ? -12.656 -5.742 -20.688 1 97.31 242 SER B O 1
ATOM 4115 N N . LEU B 1 243 ? -14.344 -5.5 -19.188 1 98.06 243 LEU B N 1
ATOM 4116 C CA . LEU B 1 243 ? -14.164 -6.84 -18.641 1 98.06 243 LEU B CA 1
ATOM 4117 C C . LEU B 1 243 ? -14.227 -7.887 -19.75 1 98.06 243 LEU B C 1
ATOM 4119 O O . LEU B 1 243 ? -13.398 -8.797 -19.797 1 98.06 243 LEU B O 1
ATOM 4123 N N . LYS B 1 244 ? -15.133 -7.777 -20.641 1 97.81 244 LYS B N 1
ATOM 4124 C CA . LYS B 1 244 ? -15.32 -8.719 -21.75 1 97.81 244 LYS B CA 1
ATOM 4125 C C . LYS B 1 244 ? -14.094 -8.734 -22.656 1 97.81 244 LYS B C 1
ATOM 4127 O O . LYS B 1 244 ? -13.633 -9.805 -23.062 1 97.81 244 LYS B O 1
ATOM 4132 N N . ASN B 1 245 ? -13.523 -7.555 -22.922 1 97.25 245 ASN B N 1
ATOM 4133 C CA . ASN B 1 245 ? -12.414 -7.438 -23.859 1 97.25 245 ASN B CA 1
ATOM 4134 C C . ASN B 1 245 ? -11.109 -7.949 -23.25 1 97.25 245 ASN B C 1
ATOM 4136 O O . ASN B 1 245 ? -10.133 -8.18 -23.969 1 97.25 245 ASN B O 1
ATOM 4140 N N . LEU B 1 246 ? -11.086 -8.125 -21.938 1 97.5 246 LEU B N 1
ATOM 4141 C CA . LEU B 1 246 ? -9.898 -8.656 -21.281 1 97.5 246 LEU B CA 1
ATOM 4142 C C . LEU B 1 246 ? -9.672 -10.117 -21.672 1 97.5 246 LEU B C 1
ATOM 4144 O O . LEU B 1 246 ? -8.562 -10.633 -21.516 1 97.5 246 LEU B O 1
ATOM 4148 N N . LEU B 1 247 ? -10.695 -10.836 -22.172 1 97.19 247 LEU B N 1
ATOM 4149 C CA . LEU B 1 247 ? -10.594 -12.234 -22.578 1 97.19 247 LEU B CA 1
ATOM 4150 C C . LEU B 1 247 ? -9.547 -12.406 -23.672 1 97.19 247 LEU B C 1
ATOM 4152 O O . LEU B 1 247 ? -8.906 -13.453 -23.766 1 97.19 247 LEU B O 1
ATOM 4156 N N . GLU B 1 248 ? -9.328 -11.367 -24.406 1 96.12 248 GLU B N 1
ATOM 4157 C CA . GLU B 1 248 ? -8.484 -11.492 -25.594 1 96.12 248 GLU B CA 1
ATOM 4158 C C . GLU B 1 248 ? -7.215 -10.656 -25.453 1 96.12 248 GLU B C 1
ATOM 4160 O O . GLU B 1 248 ? -6.379 -10.625 -26.359 1 96.12 248 GLU B O 1
ATOM 4165 N N . ILE B 1 249 ? -7.02 -10.062 -24.359 1 95.31 249 ILE B N 1
ATOM 4166 C CA . ILE B 1 249 ? -5.906 -9.133 -24.203 1 95.31 249 ILE B CA 1
ATOM 4167 C C . ILE B 1 249 ? -4.617 -9.906 -23.953 1 95.31 249 ILE B C 1
ATOM 4169 O O . ILE B 1 249 ? -4.625 -10.953 -23.312 1 95.31 249 ILE B O 1
ATOM 4173 N N . ASP B 1 250 ? -3.57 -9.5 -24.516 1 95.5 250 ASP B N 1
ATOM 4174 C CA . ASP B 1 250 ? -2.258 -10.086 -24.266 1 95.5 250 ASP B CA 1
ATOM 4175 C C . ASP B 1 250 ? -1.427 -9.203 -23.344 1 95.5 250 ASP B C 1
ATOM 4177 O O . ASP B 1 250 ? -0.961 -8.133 -23.75 1 95.5 250 ASP B O 1
ATOM 4181 N N . MET B 1 251 ? -1.174 -9.656 -22.125 1 95.19 251 MET B N 1
ATOM 4182 C CA . MET B 1 251 ? -0.428 -8.875 -21.141 1 95.19 251 MET B CA 1
ATOM 4183 C C . MET B 1 251 ? 0.987 -9.422 -20.984 1 95.19 251 MET B C 1
ATOM 4185 O O . MET B 1 251 ? 1.768 -8.898 -20.172 1 95.19 251 MET B O 1
ATOM 4189 N N . GLY B 1 252 ? 1.302 -10.391 -21.719 1 92.75 252 GLY B N 1
ATOM 4190 C CA . GLY B 1 252 ? 2.641 -10.953 -21.656 1 92.75 252 GLY B CA 1
ATOM 4191 C C . GLY B 1 252 ? 2.85 -11.852 -20.453 1 92.75 252 GLY B C 1
ATOM 4192 O O . GLY B 1 252 ? 1.898 -12.453 -19.953 1 92.75 252 GLY B O 1
ATOM 4193 N N . PRO B 1 253 ? 4.055 -12.062 -20.031 1 88.94 253 PRO B N 1
ATOM 4194 C CA . PRO B 1 253 ? 4.383 -12.969 -18.922 1 88.94 253 PRO B CA 1
ATOM 4195 C C . PRO B 1 253 ? 3.873 -12.469 -17.578 1 88.94 253 PRO B C 1
ATOM 4197 O O . PRO B 1 253 ? 3.488 -11.305 -17.453 1 88.94 253 PRO B O 1
ATOM 4200 N N . PRO B 1 254 ? 3.865 -13.359 -16.688 1 87.19 254 PRO B N 1
ATOM 4201 C CA . PRO B 1 254 ? 3.502 -12.953 -15.32 1 87.19 254 PRO B CA 1
ATOM 4202 C C . PRO B 1 254 ? 4.516 -12 -14.695 1 87.19 254 PRO B C 1
ATOM 4204 O O . PRO B 1 254 ? 5.633 -11.859 -15.211 1 87.19 254 PRO B O 1
ATOM 4207 N N . LEU B 1 255 ? 3.967 -11.422 -13.625 1 88.31 255 LEU B N 1
ATOM 4208 C CA . LEU B 1 255 ? 2.773 -11.5 -12.789 1 88.31 255 LEU B CA 1
ATOM 4209 C C . LEU B 1 255 ? 1.734 -10.477 -13.227 1 88.31 255 LEU B C 1
ATOM 4211 O O . LEU B 1 255 ? 2.082 -9.344 -13.586 1 88.31 255 LEU B O 1
ATOM 4215 N N . HIS B 1 256 ? 0.446 -10.906 -13.195 1 93.94 256 HIS B N 1
ATOM 4216 C CA . HIS B 1 256 ? -0.662 -10.039 -13.578 1 93.94 256 HIS B CA 1
ATOM 4217 C C . HIS B 1 256 ? -1.486 -9.633 -12.367 1 93.94 256 HIS B C 1
ATOM 4219 O O . HIS B 1 256 ? -1.527 -10.352 -11.367 1 93.94 256 HIS B O 1
ATOM 4225 N N . SER B 1 257 ? -2.029 -8.492 -12.375 1 95.81 257 SER B N 1
ATOM 4226 C CA . SER B 1 257 ? -3.068 -8.023 -11.469 1 95.81 257 SER B CA 1
ATOM 4227 C C . SER B 1 257 ? -4.203 -7.348 -12.234 1 95.81 257 SER B C 1
ATOM 4229 O O . SER B 1 257 ? -4.02 -6.895 -13.359 1 95.81 257 SER B O 1
ATOM 4231 N N . LEU B 1 258 ? -5.352 -7.375 -11.625 1 98.25 258 LEU B N 1
ATOM 4232 C CA . LEU B 1 258 ? -6.531 -6.801 -12.266 1 98.25 258 LEU B CA 1
ATOM 4233 C C . LEU B 1 258 ? -7.207 -5.789 -11.352 1 98.25 258 LEU B C 1
ATOM 4235 O O . LEU B 1 258 ? -7.344 -6.023 -10.148 1 98.25 258 LEU B O 1
ATOM 4239 N N . ILE B 1 259 ? -7.562 -4.684 -11.914 1 98.56 259 ILE B N 1
ATOM 4240 C CA . ILE B 1 259 ? -8.328 -3.701 -11.156 1 98.56 259 ILE B CA 1
ATOM 4241 C C . ILE B 1 259 ? -9.703 -3.521 -11.789 1 98.56 259 ILE B C 1
ATOM 4243 O O . ILE B 1 259 ? -9.812 -3.281 -12.992 1 98.56 259 ILE B O 1
ATOM 4247 N N . ILE B 1 260 ? -10.719 -3.713 -11.008 1 98.69 260 ILE B N 1
ATOM 4248 C CA . ILE B 1 260 ? -12.07 -3.332 -11.398 1 98.69 260 ILE B CA 1
ATOM 4249 C C . ILE B 1 260 ? -12.32 -1.872 -11.031 1 98.69 260 ILE B C 1
ATOM 4251 O O . ILE B 1 260 ? -12.258 -1.504 -9.852 1 98.69 260 ILE B O 1
ATOM 4255 N N . VAL B 1 261 ? -12.656 -1.087 -12.008 1 98.25 261 VAL B N 1
ATOM 4256 C CA . VAL B 1 261 ? -12.703 0.358 -11.812 1 98.25 261 VAL B CA 1
ATOM 4257 C C . VAL B 1 261 ? -14.086 0.759 -11.297 1 98.25 261 VAL B C 1
ATOM 4259 O O . VAL B 1 261 ? -15.109 0.333 -11.836 1 98.25 261 VAL B O 1
ATOM 4262 N N . GLY B 1 262 ? -14.078 1.522 -10.18 1 97.38 262 GLY B N 1
ATOM 4263 C CA . GLY B 1 262 ? -15.312 2.123 -9.68 1 97.38 262 GLY B CA 1
ATOM 4264 C C . GLY B 1 262 ? -15.609 3.473 -10.305 1 97.38 262 GLY B C 1
ATOM 4265 O O . GLY B 1 262 ? -15.469 3.646 -11.523 1 97.38 262 GLY B O 1
ATOM 4266 N N . ARG B 1 263 ? -16.047 4.375 -9.5 1 96.19 263 ARG B N 1
ATOM 4267 C CA . ARG B 1 263 ? -16.297 5.73 -9.984 1 96.19 263 ARG B CA 1
ATOM 4268 C C . ARG B 1 263 ? -14.984 6.48 -10.211 1 96.19 263 ARG B C 1
ATOM 4270 O O . ARG B 1 263 ? -14.125 6.52 -9.328 1 96.19 263 ARG B O 1
ATOM 4277 N N . LEU B 1 264 ? -14.914 7.109 -11.328 1 94.5 264 LEU B N 1
ATOM 4278 C CA . LEU B 1 264 ? -13.664 7.77 -11.688 1 94.5 264 LEU B CA 1
ATOM 4279 C C . LEU B 1 264 ? -13.695 9.242 -11.305 1 94.5 264 LEU B C 1
ATOM 4281 O O . LEU B 1 264 ? -14.672 9.945 -11.586 1 94.5 264 LEU B O 1
ATOM 4285 N N . HIS B 1 265 ? -12.648 9.633 -10.68 1 90.06 265 HIS B N 1
ATOM 4286 C CA . HIS B 1 265 ? -12.367 11.055 -10.547 1 90.06 265 HIS B CA 1
ATOM 4287 C C . HIS B 1 265 ? -11.797 11.625 -11.844 1 90.06 265 HIS B C 1
ATOM 4289 O O . HIS B 1 265 ? -11.242 10.883 -12.664 1 90.06 265 HIS B O 1
ATOM 4295 N N . HIS B 1 266 ? -11.945 12.898 -11.969 1 89.19 266 HIS B N 1
ATOM 4296 C CA . HIS B 1 266 ? -11.516 13.539 -13.211 1 89.19 266 HIS B CA 1
ATOM 4297 C C . HIS B 1 266 ? -10.031 13.289 -13.477 1 89.19 266 HIS B C 1
ATOM 4299 O O . HIS B 1 266 ? -9.648 12.953 -14.594 1 89.19 266 HIS B O 1
ATOM 4305 N N . ILE B 1 267 ? -9.234 13.359 -12.492 1 86.88 267 ILE B N 1
ATOM 4306 C CA . ILE B 1 267 ? -7.797 13.172 -12.625 1 86.88 267 ILE B CA 1
ATOM 4307 C C . ILE B 1 267 ? -7.5 11.727 -13.016 1 86.88 267 ILE B C 1
ATOM 4309 O O . ILE B 1 267 ? -6.605 11.469 -13.828 1 86.88 267 ILE B O 1
ATOM 4313 N N . GLU B 1 268 ? -8.242 10.797 -12.422 1 91.62 268 GLU B N 1
ATOM 4314 C CA . GLU B 1 268 ? -8.078 9.383 -12.766 1 91.62 268 GLU B CA 1
ATOM 4315 C C . GLU B 1 268 ? -8.391 9.133 -14.234 1 91.62 268 GLU B C 1
ATOM 4317 O O . GLU B 1 268 ? -7.68 8.383 -14.906 1 91.62 268 GLU B O 1
ATOM 4322 N N . SER B 1 269 ? -9.461 9.789 -14.656 1 92.5 269 SER B N 1
ATOM 4323 C CA . SER B 1 269 ? -9.867 9.641 -16.047 1 92.5 269 SER B CA 1
ATOM 4324 C C . SER B 1 269 ? -8.773 10.117 -17 1 92.5 269 SER B C 1
ATOM 4326 O O . SER B 1 269 ? -8.484 9.469 -18 1 92.5 269 SER B O 1
ATOM 4328 N N . GLU B 1 270 ? -8.195 11.211 -16.641 1 90.44 270 GLU B N 1
ATOM 4329 C CA . GLU B 1 270 ? -7.129 11.773 -17.469 1 90.44 270 GLU B CA 1
ATOM 4330 C C . GLU B 1 270 ? -5.898 10.867 -17.453 1 90.44 270 GLU B C 1
ATOM 4332 O O . GLU B 1 270 ? -5.277 10.656 -18.5 1 90.44 270 GLU B O 1
ATOM 4337 N N . MET B 1 271 ? -5.609 10.344 -16.344 1 90.38 271 MET B N 1
ATOM 4338 C CA . MET B 1 271 ? -4.445 9.469 -16.234 1 90.38 271 MET B CA 1
ATOM 4339 C C . MET B 1 271 ? -4.656 8.18 -17.016 1 90.38 271 MET B C 1
ATOM 4341 O O . MET B 1 271 ? -3.738 7.691 -17.672 1 90.38 271 MET B O 1
ATOM 4345 N N . LEU B 1 272 ? -5.855 7.637 -16.938 1 92.06 272 LEU B N 1
ATOM 4346 C CA . LEU B 1 272 ? -6.156 6.367 -17.578 1 92.06 272 LEU B CA 1
ATOM 4347 C C . LEU B 1 272 ? -6.074 6.504 -19.109 1 92.06 272 LEU B C 1
ATOM 4349 O O . LEU B 1 272 ? -5.891 5.508 -19.812 1 92.06 272 LEU B O 1
ATOM 4353 N N . LYS B 1 273 ? -6.219 7.723 -19.594 1 90.44 273 LYS B N 1
ATOM 4354 C CA . LYS B 1 273 ? -6.121 7.961 -21.031 1 90.44 273 LYS B CA 1
ATOM 4355 C C . LYS B 1 273 ? -4.715 7.676 -21.531 1 90.44 273 LYS B C 1
ATOM 4357 O O . LYS B 1 273 ? -4.516 7.473 -22.734 1 90.44 273 LYS B O 1
ATOM 4362 N N . LEU B 1 274 ? -3.82 7.723 -20.641 1 85.19 274 LEU B N 1
ATOM 4363 C CA . LEU B 1 274 ? -2.434 7.457 -21 1 85.19 274 LEU B CA 1
ATOM 4364 C C . LEU B 1 274 ? -2.258 6.016 -21.469 1 85.19 274 LEU B C 1
ATOM 4366 O O . LEU B 1 274 ? -1.249 5.676 -22.094 1 85.19 274 LEU B O 1
ATOM 4370 N N . PHE B 1 275 ? -3.229 5.172 -21.172 1 85.19 275 PHE B N 1
ATOM 4371 C CA . PHE B 1 275 ? -3.068 3.746 -21.438 1 85.19 275 PHE B CA 1
ATOM 4372 C C . PHE B 1 275 ? -4.102 3.258 -22.453 1 85.19 275 PHE B C 1
ATOM 4374 O O . PHE B 1 275 ? -4.457 2.08 -22.453 1 85.19 275 PHE B O 1
ATOM 4381 N N . ASP B 1 276 ? -4.586 4.078 -23.203 1 78.81 276 ASP B N 1
ATOM 4382 C CA . ASP B 1 276 ? -5.496 3.711 -24.281 1 78.81 276 ASP B CA 1
ATOM 4383 C C . ASP B 1 276 ? -4.777 2.875 -25.344 1 78.81 276 ASP B C 1
ATOM 4385 O O . ASP B 1 276 ? -3.596 3.092 -25.609 1 78.81 276 ASP B O 1
#

Radius of gyration: 23.69 Å; Cα contacts (8 Å, |Δi|>4): 1164; chains: 2; bounding box: 65×84×52 Å

pLDDT: mean 84.7, std 15.16, range [38.09, 98.69]

Sequence (552 aa):
MLYLIGLGLGDKTDITIKGLELIKKSKRVYLESYTSIYCQDDRNDLETFYGCEIIPADREFVELNSDEILLNADNEDVAFLVVGDPLGATTHADLILRAKEKRIPYRLVHNASIINACGCCGLQLYNFGEVVSIPLWTETWRPTSFVDKINSNLKRGLHTLCLLDIKVKEQSIEAMMKGRKEYEPPRFMTINIAAKQLLDSLKELQCNQDDLQENNLLLTEETLCVALARVGSEKQLIRKSSLKNLLEIDMGPPLHSLIIVGRLHHIESEMLKLFDMLYLIGLGLGDKTDITIKGLELIKKSKRVYLESYTSIYCQDDRNDLETFYGCEIIPADREFVELNSDEILLNADNEDVAFLVVGDPLGATTHADLILRAKEKRIPYRLVHNASIINACGCCGLQLYNFGEVVSIPLWTETWRPTSFVDKINSNLKRGLHTLCLLDIKVKEQSIEAMMKGRKEYEPPRFMTINIAAKQLLDSLKELQCNQDDLQENNLLLTEETLCVALARVGSEKQLIRKSSLKNLLEIDMGPPLHSLIIVGRLHHIESEMLKLFD

Organism: Sarcoptes scabiei (NCBI:txid52283)

Nearest PDB structures (foldseek):
  2e8s-assembly1_B  TM=9.403E-01  e=1.349E-28  Pyrococcus horikoshii OT3
  2ejk-assembly1_B  TM=9.359E-01  e=1.437E-28  Pyrococcus horikoshii OT3
  2ek4-assembly1_B  TM=9.316E-01  e=1.848E-28  Pyrococcus horikoshii OT3
  2eeq-assembly1_B  TM=9.403E-01  e=3.784E-27  Pyrococcus horikoshii OT3
  2dek-assembly1_A  TM=9.420E-01  e=4.030E-27  Pyrococcus horikoshii OT3

InterPro domains:
  IPR000878 Tetrapyrrole methylase [PF00590] (1-179)
  IPR004551 Diphthine synthase [PIRSF036432] (1-275)
  IPR004551 Diphthine synthase [PTHR10882] (1-275)
  IPR004551 Diphthine synthase [TIGR00522] (1-275)
  IPR004551 Diphthine synthase [cd11647] (1-264)
  IPR014776 Tetrapyrrole methylase, subdomain 2 [G3DSA:3.30.950.10] (113-276)
  IPR014777 Tetrapyrrole methylase, subdomain 1 [G3DSA:3.40.1010.10] (1-112)
  IPR035996 Tetrapyrrole methylase superfamily [SSF53790] (1-275)